Protein AF-A0A7W8PCT1-F1 (afdb_monomer)

Foldseek 3Di:
DDDFPQVLLQLLLLLLQWDQDPVQWIWHQFPNDTGFDDFPQAGEGALDPVVLPDDPPRHDHLQQQQADLQFAHFSSRVSSQLSNQVLLQLLVLLLLLLLLVCLAPVVCLVVADPVRNVLNVQLVPRYVVLNVQSLVLLLPQFRPPQLSTQKHWDKACWDDAPNDTARIKIDMAGNQLVQLPDPDQDRVPHGHDPSSSSSVNSSSCQLQPCNVPPRPLMDGYHDPTSRRVLNSLSSSVSSLVSSVCSLVSCQVSSQDPVRHSVNSRRRDVSVVCSVPVVVCPVSSVVRDDDHSRHHHHPPDDDDDDDDPDDDDDDDDDDDDDDDDDYDDDDDDDDDDDDDDDDDDDDDDDDDDDDDDDDDQDDQPWDADPVGTDPVSVVVRDPPVVDDDDDDDDDPDDDPPGHSSSSSSVVVVVVPDDDDDDDDDDDDDDDDDDDDDDDDDDDDDDDDDDDDDDDD

Secondary structure (DSSP, 8-state):
-PPPHHHHHHHHHHHTTEEE-TTSBEEEEETTEEEEPEETTEEEE---HHHHHS-SSSEEE--TT---TTS---HHHHHHHHHHHHHHHHHHHHHHHHHHHHHH-GGGGGG--HHHHTHHHHSTT--HHHHHHHHHHHHT--TT-TTS-S-EEEEESSEEETTEEESEEEEEE-HHHHHHTSSSSEETTEE--HHHHHHHHHHHHHHSTTTTSTTSS-EEE--SSSHHHHHHHHHHHHHHHHHHHHHHHTHHHH--SSS-GGGT----TTHHHHHTGGGGHHHHTTSPP-TTTS---S-SPPP-----PPPPP----PPPPP-------------------------------PPPPPPPPP----EETTEE-HHHHTTS-TTTTS------PPPPPPP---HHHHHHHHHHHTT----------------------------------------

Solvent-accessible surface area (backbone atoms only — not comparable to full-atom values): 28925 Å² total; per-residue (Å²): 130,87,77,53,71,67,54,47,49,50,34,56,36,38,37,33,58,32,46,71,47,100,86,43,35,34,31,34,67,56,99,86,44,82,43,78,37,61,49,98,85,15,42,30,23,51,72,44,75,67,60,63,73,46,79,65,81,65,40,38,60,63,46,55,66,44,50,38,90,91,34,36,74,15,56,48,45,52,52,49,51,53,37,37,36,49,42,54,36,52,39,49,51,52,47,55,58,50,52,48,47,49,54,50,41,61,84,51,55,85,77,49,52,74,81,58,46,54,58,48,71,62,35,68,74,53,42,69,67,41,48,57,47,50,48,56,56,48,32,66,30,50,92,86,41,70,79,44,28,62,46,42,78,48,80,38,78,52,44,72,44,99,86,42,78,26,64,15,22,8,40,59,51,38,38,46,52,61,45,44,72,46,93,63,65,37,55,99,79,50,73,52,57,70,65,42,40,52,30,52,39,46,48,47,45,65,51,34,74,57,69,89,43,89,64,69,48,37,26,59,30,75,57,92,65,24,37,67,54,50,8,44,52,56,21,46,47,56,54,41,48,35,48,31,53,52,38,61,69,38,29,86,76,63,31,45,101,90,47,50,34,73,81,52,49,56,57,61,85,41,52,72,50,69,76,45,56,75,84,42,49,85,54,57,71,70,53,77,85,46,84,54,23,32,36,40,77,71,86,68,83,77,80,82,74,83,76,82,73,76,85,76,82,86,86,83,80,86,80,86,85,86,82,89,86,91,88,81,86,91,90,88,85,90,89,88,90,93,86,83,88,80,86,77,93,83,87,82,84,85,88,87,81,86,80,84,77,86,72,81,84,76,80,75,73,46,78,51,103,88,47,71,45,66,80,32,56,73,75,64,54,94,61,84,83,62,81,87,86,90,86,81,93,71,86,73,78,79,75,91,62,31,76,53,30,48,55,56,45,56,70,56,64,74,78,66,90,79,87,89,84,84,84,89,83,85,89,83,86,87,82,84,88,86,86,90,86,84,84,86,83,88,89,86,88,89,84,87,86,92,81,85,80,87,133

pLDDT: mean 73.22, std 26.5, range [26.61, 98.5]

Mean predicted aligned error: 17.16 Å

Radius of gyration: 33.96 Å; Cα contacts (8 Å, |Δi|>4): 492; chains: 1; bounding box: 84×132×69 Å

Structure (mmCIF, N/CA/C/O backbone):
data_AF-A0A7W8PCT1-F1
#
_entry.id   AF-A0A7W8PCT1-F1
#
loop_
_atom_site.group_PDB
_atom_site.id
_atom_site.type_symbol
_atom_site.label_atom_id
_atom_site.label_alt_id
_atom_site.label_comp_id
_atom_site.label_asym_id
_atom_site.label_entity_id
_atom_site.label_seq_id
_atom_site.pdbx_PDB_ins_code
_atom_site.Cartn_x
_atom_site.Cartn_y
_atom_site.Cartn_z
_atom_site.occupancy
_atom_site.B_iso_or_equiv
_atom_site.auth_seq_id
_atom_site.auth_comp_id
_atom_site.auth_asym_id
_atom_site.auth_atom_id
_atom_site.pdbx_PDB_model_num
ATOM 1 N N . MET A 1 1 ? -0.851 16.313 -21.781 1.00 64.44 1 MET A N 1
ATOM 2 C CA . MET A 1 1 ? 0.200 15.685 -22.622 1.00 64.44 1 MET A CA 1
ATOM 3 C C . MET A 1 1 ? 0.362 14.246 -22.165 1.00 64.44 1 MET A C 1
ATOM 5 O O . MET A 1 1 ? 0.047 13.982 -21.015 1.00 64.44 1 MET A O 1
ATOM 9 N N . THR A 1 2 ? 0.853 13.336 -23.008 1.00 78.38 2 THR A N 1
ATOM 10 C CA . THR A 1 2 ? 1.306 12.015 -22.533 1.00 78.38 2 THR A CA 1
ATOM 11 C C . THR A 1 2 ? 2.550 12.203 -21.653 1.00 78.38 2 THR A C 1
ATOM 13 O O . THR A 1 2 ? 3.475 12.867 -22.126 1.00 78.38 2 THR A O 1
ATOM 16 N N . PRO A 1 3 ? 2.607 11.668 -20.419 1.00 90.12 3 PRO A N 1
ATOM 17 C CA . PRO A 1 3 ? 3.821 11.715 -19.603 1.00 90.12 3 PRO A CA 1
ATOM 18 C C . PRO A 1 3 ? 4.926 10.845 -20.221 1.00 90.12 3 PRO A C 1
ATOM 20 O O . PRO A 1 3 ? 4.639 9.912 -20.987 1.00 90.12 3 PRO A O 1
ATOM 23 N N . THR A 1 4 ? 6.196 11.109 -19.906 1.00 95.06 4 THR A N 1
ATOM 24 C CA . THR A 1 4 ? 7.258 10.180 -20.307 1.00 95.06 4 THR A CA 1
ATOM 25 C C . THR A 1 4 ? 7.273 8.946 -19.408 1.00 95.06 4 THR A C 1
ATOM 27 O O . THR A 1 4 ? 6.771 8.950 -18.281 1.00 95.06 4 THR A O 1
ATOM 30 N N . LEU A 1 5 ? 7.908 7.879 -19.893 1.00 95.00 5 LEU A N 1
ATOM 31 C CA . LEU A 1 5 ? 8.175 6.674 -19.106 1.00 95.00 5 LEU A CA 1
ATOM 32 C C . LEU A 1 5 ? 8.866 6.974 -17.762 1.00 95.00 5 LEU A C 1
ATOM 34 O O . LEU A 1 5 ? 8.601 6.285 -16.779 1.00 95.00 5 LEU A O 1
ATOM 38 N N . LEU A 1 6 ? 9.722 8.002 -17.701 1.00 95.62 6 LEU A N 1
ATOM 39 C CA . LEU A 1 6 ? 10.446 8.357 -16.480 1.00 95.62 6 LEU A CA 1
ATOM 40 C C . LEU A 1 6 ? 9.580 9.135 -15.478 1.00 95.62 6 LEU A C 1
ATOM 42 O O . LEU A 1 6 ? 9.759 8.924 -14.281 1.00 95.62 6 LEU A O 1
ATOM 46 N N . GLU A 1 7 ? 8.619 9.960 -15.914 1.00 95.56 7 GLU A N 1
ATOM 47 C CA . GLU A 1 7 ? 7.631 10.539 -14.986 1.00 95.56 7 GLU A CA 1
ATOM 48 C C . GLU A 1 7 ? 6.756 9.443 -14.379 1.00 95.56 7 GLU A C 1
ATOM 50 O O . GLU A 1 7 ? 6.633 9.375 -13.159 1.00 95.56 7 GLU A O 1
ATOM 55 N N . VAL A 1 8 ? 6.216 8.538 -15.202 1.00 96.50 8 VAL A N 1
ATOM 56 C CA . VAL A 1 8 ? 5.340 7.450 -14.726 1.00 96.50 8 VAL A CA 1
ATOM 57 C C . VAL A 1 8 ? 6.077 6.532 -13.755 1.00 96.50 8 VAL A C 1
ATOM 59 O O . VAL A 1 8 ? 5.518 6.108 -12.747 1.00 96.50 8 VAL A O 1
ATOM 62 N N . TYR A 1 9 ? 7.363 6.268 -13.988 1.00 97.31 9 TYR A N 1
ATOM 63 C CA . TYR A 1 9 ? 8.172 5.511 -13.036 1.00 97.31 9 TYR A CA 1
ATOM 64 C C . TYR A 1 9 ? 8.452 6.284 -11.745 1.00 97.31 9 TYR A C 1
ATOM 66 O O . TYR A 1 9 ? 8.407 5.676 -10.679 1.00 97.31 9 TYR A O 1
ATOM 74 N N . ARG A 1 10 ? 8.641 7.610 -11.783 1.00 97.19 10 ARG A N 1
ATOM 75 C CA . ARG A 1 10 ? 8.712 8.428 -10.557 1.00 97.19 10 ARG A CA 1
ATOM 76 C C . ARG A 1 10 ? 7.383 8.428 -9.786 1.00 97.19 10 ARG A C 1
ATOM 78 O O . ARG A 1 10 ? 7.428 8.333 -8.565 1.00 97.19 10 ARG A O 1
ATOM 85 N N . GLN A 1 11 ? 6.232 8.456 -10.466 1.00 96.62 11 GLN A N 1
ATOM 86 C CA . GLN A 1 11 ? 4.902 8.330 -9.843 1.00 96.62 11 GLN A CA 1
ATOM 87 C C . GLN A 1 11 ? 4.742 6.972 -9.138 1.00 96.62 11 GLN A C 1
ATOM 89 O O . GLN A 1 11 ? 4.494 6.933 -7.937 1.00 96.62 11 GLN A O 1
ATOM 94 N N . LEU A 1 12 ? 4.989 5.859 -9.844 1.00 97.62 12 LEU A N 1
ATOM 95 C CA . LEU A 1 12 ? 4.927 4.507 -9.264 1.00 97.62 12 LEU A CA 1
ATOM 96 C C . LEU A 1 12 ? 5.835 4.359 -8.031 1.00 97.62 12 LEU A C 1
ATOM 98 O O . LEU A 1 12 ? 5.419 3.818 -7.008 1.00 97.62 12 LEU A O 1
ATOM 102 N N . LEU A 1 13 ? 7.070 4.863 -8.103 1.00 97.31 13 LEU A N 1
ATOM 103 C CA . LEU A 1 13 ? 8.012 4.838 -6.982 1.00 97.31 13 LEU A CA 1
ATOM 104 C C . LEU A 1 13 ? 7.511 5.682 -5.793 1.00 97.31 13 LEU A C 1
ATOM 106 O O . LEU A 1 13 ? 7.578 5.222 -4.652 1.00 97.31 13 LEU A O 1
ATOM 110 N N . LYS A 1 14 ? 6.929 6.860 -6.051 1.00 95.69 14 LYS A N 1
ATOM 111 C CA . LYS A 1 14 ? 6.325 7.736 -5.032 1.00 95.69 14 LYS A CA 1
ATOM 112 C C . LYS A 1 14 ? 5.131 7.068 -4.330 1.00 95.69 14 LYS A C 1
ATOM 114 O O . LYS A 1 14 ? 5.011 7.205 -3.113 1.00 95.69 14 LYS A O 1
ATOM 119 N N . THR A 1 15 ? 4.321 6.260 -5.026 1.00 96.69 15 THR A N 1
ATOM 120 C CA . THR A 1 15 ? 3.258 5.430 -4.410 1.00 96.69 15 THR A CA 1
ATOM 121 C C . THR 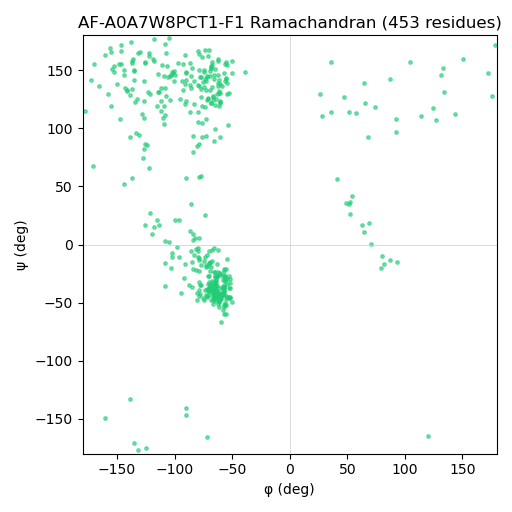A 1 15 ? 3.807 4.473 -3.345 1.00 96.69 15 THR A C 1
ATOM 123 O O . THR A 1 15 ? 3.176 4.270 -2.312 1.00 96.69 15 THR A O 1
ATOM 126 N N . ALA A 1 16 ? 5.006 3.922 -3.551 1.00 95.12 16 ALA A N 1
ATOM 127 C CA . ALA A 1 16 ? 5.690 3.054 -2.588 1.00 95.12 16 ALA A CA 1
ATOM 128 C C . ALA A 1 16 ? 6.542 3.823 -1.547 1.00 95.12 16 ALA A C 1
ATOM 130 O O . ALA A 1 16 ? 7.335 3.208 -0.836 1.00 95.12 16 ALA A O 1
ATOM 131 N N . ASN A 1 17 ? 6.397 5.154 -1.452 1.00 93.00 17 ASN A N 1
ATOM 132 C CA . ASN A 1 17 ? 7.229 6.049 -0.633 1.00 93.00 17 ASN A CA 1
ATOM 133 C C . ASN A 1 17 ? 8.741 5.907 -0.918 1.00 93.00 17 ASN A C 1
ATOM 135 O O . ASN A 1 17 ? 9.578 5.894 -0.012 1.00 93.00 17 ASN A O 1
ATOM 139 N N . LEU A 1 18 ? 9.087 5.782 -2.201 1.00 94.69 18 LEU A N 1
ATOM 140 C CA . LEU A 1 18 ? 10.462 5.741 -2.690 1.00 94.69 18 LEU A CA 1
ATOM 141 C C . LEU A 1 18 ? 10.810 7.065 -3.371 1.00 94.69 18 LEU A C 1
ATOM 143 O O . LEU A 1 18 ? 9.994 7.677 -4.061 1.00 94.69 18 LEU A O 1
ATOM 147 N N . THR A 1 19 ? 12.058 7.481 -3.204 1.00 92.50 19 THR A N 1
ATOM 148 C CA . THR A 1 19 ? 12.625 8.679 -3.820 1.00 92.50 19 THR A CA 1
ATOM 149 C C . THR A 1 19 ? 13.582 8.296 -4.942 1.00 92.50 19 THR A C 1
ATOM 151 O O . THR A 1 19 ? 14.181 7.219 -4.937 1.00 92.50 19 THR A O 1
ATOM 154 N N . VAL A 1 20 ? 13.736 9.195 -5.913 1.00 93.75 20 VAL A N 1
ATOM 155 C CA . VAL A 1 20 ? 14.787 9.096 -6.927 1.00 93.75 20 VAL A CA 1
ATOM 156 C C . VAL A 1 20 ? 15.808 10.187 -6.645 1.00 93.75 20 VAL A C 1
ATOM 158 O O . VAL A 1 20 ? 15.461 11.370 -6.657 1.00 93.75 20 VAL A O 1
ATOM 161 N N . THR A 1 21 ? 17.047 9.791 -6.372 1.00 89.31 21 THR A N 1
ATOM 162 C CA . THR A 1 21 ? 18.152 10.702 -6.062 1.00 89.31 21 THR A CA 1
ATOM 163 C C . THR A 1 21 ? 18.648 11.435 -7.317 1.00 89.31 21 THR A C 1
ATOM 165 O O . THR A 1 21 ? 18.262 11.115 -8.443 1.00 89.31 21 THR A O 1
ATOM 168 N N . ALA A 1 22 ? 19.472 12.475 -7.143 1.00 87.75 22 ALA A N 1
ATOM 169 C CA . ALA A 1 22 ? 19.918 13.344 -8.245 1.00 87.75 22 ALA A CA 1
ATOM 170 C C . ALA A 1 22 ? 20.748 12.611 -9.323 1.00 87.75 22 ALA A C 1
ATOM 172 O O . ALA A 1 22 ? 20.782 13.030 -10.477 1.00 87.75 22 ALA A O 1
ATOM 173 N N . ASP A 1 23 ? 21.367 11.492 -8.952 1.00 90.00 23 ASP A N 1
ATOM 174 C CA . ASP A 1 23 ? 22.077 10.534 -9.807 1.00 90.00 23 ASP A CA 1
ATOM 175 C C . ASP A 1 23 ? 21.149 9.484 -10.461 1.00 90.00 23 ASP A C 1
ATOM 177 O O . ASP A 1 23 ? 21.624 8.535 -11.074 1.00 90.00 23 ASP A O 1
ATOM 181 N N . ASN A 1 24 ? 19.826 9.646 -10.347 1.00 91.31 24 ASN A N 1
ATOM 182 C CA . ASN A 1 24 ? 18.775 8.754 -10.851 1.00 91.31 24 ASN A CA 1
ATOM 183 C C . ASN A 1 24 ? 18.749 7.328 -10.256 1.00 91.31 24 ASN A C 1
ATOM 185 O O . ASN A 1 24 ? 18.066 6.447 -10.795 1.00 91.31 24 ASN A O 1
ATOM 189 N N . MET A 1 25 ? 19.418 7.101 -9.121 1.00 94.88 25 MET A N 1
ATOM 190 C CA . MET A 1 25 ? 19.229 5.884 -8.324 1.00 94.88 25 MET A CA 1
ATOM 191 C C . MET A 1 25 ? 17.950 5.953 -7.469 1.00 94.88 25 MET A C 1
ATOM 193 O O . MET A 1 25 ? 17.359 7.019 -7.302 1.00 94.88 25 MET A O 1
ATOM 197 N N . ILE A 1 26 ? 17.483 4.809 -6.955 1.00 96.81 26 ILE A N 1
ATOM 198 C CA . ILE A 1 26 ? 16.184 4.696 -6.264 1.00 96.81 26 ILE A CA 1
ATOM 199 C C . ILE A 1 26 ? 16.396 4.337 -4.789 1.00 96.81 26 ILE A C 1
ATOM 201 O O . ILE A 1 26 ? 16.948 3.280 -4.482 1.00 96.81 26 ILE A O 1
ATOM 205 N N . SER A 1 27 ? 15.957 5.188 -3.864 1.00 94.44 27 SER A N 1
ATOM 206 C CA . SER A 1 27 ? 16.181 5.017 -2.420 1.00 94.44 27 SER A CA 1
ATOM 207 C C . SER A 1 27 ? 14.875 5.077 -1.628 1.00 94.44 27 SER A C 1
ATOM 209 O O . SER A 1 27 ? 13.988 5.876 -1.932 1.00 94.44 27 SER A O 1
ATOM 211 N N . GLY A 1 28 ? 14.749 4.226 -0.612 1.00 88.56 28 GLY A N 1
ATOM 212 C CA . GLY A 1 28 ? 13.618 4.224 0.317 1.00 88.56 28 GLY A CA 1
ATOM 213 C C . GLY A 1 28 ? 13.951 4.998 1.590 1.00 88.56 28 GLY A C 1
ATOM 214 O O . GLY A 1 28 ? 15.120 5.120 1.944 1.00 88.56 28 GLY A O 1
ATOM 215 N N . THR A 1 29 ? 12.932 5.491 2.296 1.00 78.50 29 THR A N 1
ATOM 216 C CA . THR A 1 29 ? 13.110 6.061 3.641 1.00 78.50 29 THR A CA 1
ATOM 217 C C . THR A 1 29 ? 12.522 5.120 4.690 1.00 78.50 29 THR A C 1
ATOM 219 O O . THR A 1 29 ? 11.301 4.952 4.771 1.00 78.50 29 THR A O 1
ATOM 222 N N . ILE A 1 30 ? 13.395 4.526 5.503 1.00 64.75 30 ILE A N 1
ATOM 223 C CA . ILE A 1 30 ? 13.068 3.586 6.583 1.00 64.75 30 ILE A CA 1
ATOM 224 C C . ILE A 1 30 ? 13.608 4.196 7.879 1.00 64.75 30 ILE A C 1
ATOM 226 O O . ILE A 1 30 ? 14.741 4.654 7.918 1.00 64.75 30 ILE A O 1
ATOM 230 N N . LEU A 1 31 ? 12.778 4.287 8.925 1.00 59.50 31 LEU A N 1
ATOM 231 C CA . LEU A 1 31 ? 13.150 4.876 10.229 1.00 59.50 31 LEU A CA 1
ATOM 232 C C . LEU A 1 31 ? 13.762 6.303 10.160 1.00 59.50 31 LEU A C 1
ATOM 234 O O . LEU A 1 31 ? 14.465 6.726 11.069 1.00 59.50 31 LEU A O 1
ATOM 238 N N . ALA A 1 32 ? 13.423 7.064 9.110 1.00 65.94 32 ALA A N 1
ATOM 239 C CA . ALA A 1 32 ? 13.993 8.367 8.722 1.00 65.94 32 ALA A CA 1
ATOM 240 C C . ALA A 1 32 ? 15.436 8.344 8.167 1.00 65.94 32 ALA A C 1
ATOM 242 O O . ALA A 1 32 ? 15.934 9.385 7.737 1.00 65.94 32 ALA A O 1
ATOM 243 N N . GLU A 1 33 ? 16.066 7.175 8.064 1.00 72.62 33 GLU A N 1
ATOM 244 C CA . GLU A 1 33 ? 17.285 6.970 7.279 1.00 72.62 33 GLU A CA 1
ATOM 245 C C . GLU A 1 33 ? 16.931 6.701 5.804 1.00 72.62 33 GLU A C 1
ATOM 247 O O . GLU A 1 33 ? 15.834 6.239 5.480 1.00 72.62 33 GLU A O 1
ATOM 252 N N . THR A 1 34 ? 17.828 7.061 4.880 1.00 83.81 34 THR A N 1
ATOM 253 C CA . THR A 1 34 ? 17.602 6.912 3.430 1.00 83.81 34 THR A CA 1
ATOM 254 C C . THR A 1 34 ? 18.490 5.809 2.875 1.00 83.81 34 THR A C 1
ATOM 256 O O . THR A 1 34 ? 19.687 6.006 2.677 1.00 83.81 34 THR A O 1
ATOM 259 N N . GLU A 1 35 ? 17.889 4.653 2.608 1.00 89.19 35 GLU A N 1
ATOM 260 C CA . GLU A 1 35 ? 18.592 3.436 2.211 1.00 89.19 35 GLU A CA 1
ATOM 261 C C . GLU A 1 35 ? 18.515 3.163 0.700 1.00 89.19 35 GLU A C 1
ATOM 263 O O . GLU A 1 35 ? 17.500 3.457 0.052 1.00 89.19 35 GLU A O 1
ATOM 268 N N . PRO A 1 36 ? 19.555 2.550 0.106 1.00 94.06 36 PRO A N 1
ATOM 269 C CA . PRO A 1 36 ? 19.521 2.133 -1.286 1.00 94.06 36 PRO A CA 1
ATOM 270 C C . PRO A 1 36 ? 18.534 0.974 -1.489 1.00 94.06 36 PRO A C 1
ATOM 272 O O . PRO A 1 36 ? 18.713 -0.110 -0.937 1.00 94.06 36 PRO A O 1
ATOM 275 N N . VAL A 1 37 ? 17.528 1.140 -2.356 1.00 95.25 37 VAL A N 1
ATOM 276 C CA . VAL A 1 37 ? 16.712 -0.009 -2.778 1.00 95.25 37 VAL A CA 1
ATOM 277 C C . VAL A 1 37 ? 17.582 -0.969 -3.590 1.00 95.25 37 VAL A C 1
ATOM 279 O O . VAL A 1 37 ? 18.211 -0.573 -4.579 1.00 95.25 37 VAL A O 1
ATOM 282 N N . LEU A 1 38 ? 17.582 -2.236 -3.170 1.00 95.62 38 LEU A N 1
ATOM 283 C CA . LEU A 1 38 ? 18.236 -3.349 -3.851 1.00 95.62 38 LEU A CA 1
ATOM 284 C C . LEU A 1 38 ? 17.211 -4.371 -4.369 1.00 95.62 38 LEU A C 1
ATOM 286 O O . LEU A 1 38 ? 16.194 -4.628 -3.714 1.00 95.62 38 LEU A O 1
ATOM 290 N N . VAL A 1 39 ? 17.517 -4.998 -5.506 1.00 94.38 39 VAL A N 1
ATOM 291 C CA . VAL A 1 39 ? 16.848 -6.203 -6.030 1.00 94.38 39 VAL A CA 1
ATOM 292 C C . VAL A 1 39 ? 17.935 -7.238 -6.303 1.00 94.38 39 VAL A C 1
ATOM 294 O O . VAL A 1 39 ? 18.884 -6.939 -7.018 1.00 94.38 39 VAL A O 1
ATOM 297 N N . GLU A 1 40 ? 17.832 -8.429 -5.704 1.00 91.12 40 GLU A N 1
ATOM 298 C CA . GLU A 1 40 ? 18.834 -9.508 -5.845 1.00 91.12 40 GLU A CA 1
ATOM 299 C C . GLU A 1 40 ? 20.276 -9.040 -5.528 1.00 91.12 40 GLU A C 1
ATOM 301 O O . GLU A 1 40 ? 21.241 -9.425 -6.180 1.00 91.12 40 GLU A O 1
ATOM 306 N N . GLY A 1 41 ? 20.412 -8.149 -4.535 1.00 92.75 41 GLY A N 1
ATOM 307 C CA . GLY A 1 41 ? 21.673 -7.507 -4.135 1.00 92.75 41 GLY A CA 1
ATOM 308 C C . GLY A 1 41 ? 22.085 -6.291 -4.977 1.00 92.75 41 GLY A C 1
ATOM 309 O O . GLY A 1 41 ? 22.881 -5.481 -4.514 1.00 92.75 41 GLY A O 1
ATOM 310 N N . LYS A 1 42 ? 21.508 -6.108 -6.169 1.00 95.75 42 LYS A N 1
ATOM 311 C CA . LYS A 1 42 ? 21.878 -5.054 -7.127 1.00 95.75 42 LYS A CA 1
ATOM 312 C C . LYS A 1 42 ? 21.162 -3.738 -6.860 1.00 95.75 42 LYS A C 1
ATOM 314 O O . LYS A 1 42 ? 19.981 -3.726 -6.507 1.00 95.75 42 LYS A O 1
ATOM 319 N N . ARG A 1 43 ? 21.847 -2.620 -7.105 1.00 96.38 43 ARG A N 1
ATOM 320 C CA . ARG A 1 43 ? 21.318 -1.257 -6.955 1.00 96.38 43 ARG A CA 1
ATOM 321 C C . ARG A 1 43 ? 20.182 -1.001 -7.951 1.00 96.38 43 ARG A C 1
ATOM 323 O O . ARG A 1 43 ? 20.395 -1.048 -9.162 1.00 96.38 43 ARG A O 1
ATOM 330 N N . LEU A 1 44 ? 18.991 -0.683 -7.443 1.00 97.31 44 LEU A N 1
ATOM 331 C CA . LEU A 1 44 ? 17.849 -0.302 -8.273 1.00 97.31 44 LEU A CA 1
ATOM 332 C C . LEU A 1 44 ? 18.000 1.150 -8.767 1.00 97.31 44 LEU A C 1
ATOM 334 O O . LEU A 1 44 ? 18.205 2.068 -7.966 1.00 97.31 44 LEU A O 1
ATOM 338 N N . VAL A 1 45 ? 17.892 1.360 -10.082 1.00 97.19 45 VAL A N 1
ATOM 339 C CA . VAL A 1 45 ? 18.071 2.671 -10.744 1.00 97.19 45 VAL A CA 1
ATOM 340 C C . VAL A 1 45 ? 17.008 2.919 -11.821 1.00 97.19 45 VAL A C 1
ATOM 342 O O . VAL A 1 45 ? 16.421 1.968 -12.341 1.00 97.19 45 VAL A O 1
ATOM 345 N N . LEU A 1 46 ? 16.740 4.177 -12.189 1.00 96.88 46 LEU A N 1
ATOM 346 C CA . LEU A 1 46 ? 15.874 4.463 -13.343 1.00 96.88 46 LEU A CA 1
ATOM 347 C C . LEU A 1 46 ? 16.545 4.049 -14.671 1.00 96.88 46 LEU A C 1
ATOM 349 O O . LEU A 1 46 ? 17.768 4.120 -14.792 1.00 96.88 46 LEU A O 1
ATOM 353 N N . PRO A 1 47 ? 15.771 3.687 -15.713 1.00 95.56 47 PRO A N 1
ATOM 354 C CA . PRO A 1 47 ? 16.293 3.333 -17.032 1.00 95.56 47 PRO A CA 1
ATOM 355 C C . PRO A 1 47 ? 16.668 4.580 -17.854 1.00 95.56 47 PRO A C 1
ATOM 357 O O . PRO A 1 47 ? 16.144 4.802 -18.948 1.00 95.56 47 PRO A O 1
ATOM 360 N N . THR A 1 48 ? 17.566 5.417 -17.338 1.00 95.00 48 THR A N 1
ATOM 361 C CA . THR A 1 48 ? 18.137 6.545 -18.091 1.00 95.00 48 THR A CA 1
ATOM 362 C C . THR A 1 48 ? 19.097 6.042 -19.183 1.00 95.00 48 THR A C 1
ATOM 364 O O . THR A 1 48 ? 19.538 4.891 -19.115 1.00 95.00 48 THR A O 1
ATOM 367 N N . PRO A 1 49 ? 19.446 6.848 -20.204 1.00 93.06 49 PRO A N 1
ATOM 368 C CA . PRO A 1 49 ? 20.389 6.427 -21.243 1.00 93.06 49 PRO A CA 1
ATOM 369 C C . PRO A 1 49 ? 21.758 5.989 -20.696 1.00 93.06 49 PRO A C 1
ATOM 371 O O . PRO A 1 49 ? 22.333 5.031 -21.213 1.00 93.06 49 PRO A O 1
ATOM 374 N N . GLU A 1 50 ? 22.256 6.623 -19.627 1.00 93.44 50 GLU A N 1
ATOM 375 C CA . GLU A 1 50 ? 23.528 6.251 -18.993 1.00 93.44 50 GLU A CA 1
ATOM 376 C C . GLU A 1 50 ? 23.432 4.862 -18.346 1.00 93.44 50 GLU A C 1
ATOM 378 O O . GLU A 1 50 ? 24.239 3.977 -18.639 1.00 93.44 50 GLU A O 1
ATOM 383 N N . PHE A 1 51 ? 22.407 4.626 -17.517 1.00 94.12 51 PHE A N 1
ATOM 384 C CA . PHE A 1 51 ? 22.218 3.329 -16.862 1.00 94.12 51 PHE A CA 1
ATOM 385 C C . PHE A 1 51 ? 21.808 2.220 -17.833 1.00 94.12 51 PHE A C 1
ATOM 387 O O . PHE A 1 51 ? 22.138 1.057 -17.596 1.00 94.12 51 PHE A O 1
ATOM 394 N N . GLN A 1 52 ? 21.148 2.538 -18.951 1.00 91.94 52 GLN A N 1
ATOM 395 C CA . GLN A 1 52 ? 20.901 1.570 -20.022 1.00 91.94 52 GLN A CA 1
ATOM 396 C C . GLN A 1 52 ? 22.210 1.079 -20.657 1.00 91.94 52 GLN A C 1
ATOM 398 O O . GLN A 1 52 ? 22.347 -0.132 -20.838 1.00 91.94 52 GLN A O 1
ATOM 403 N N . ALA A 1 53 ? 23.174 1.971 -20.912 1.00 90.88 53 ALA A N 1
ATOM 404 C CA . ALA A 1 53 ? 24.468 1.643 -21.521 1.00 90.88 53 ALA A CA 1
ATOM 405 C C . ALA A 1 53 ? 25.505 1.025 -20.556 1.00 90.88 53 ALA A C 1
ATOM 407 O O . ALA A 1 53 ? 26.425 0.347 -21.008 1.00 90.88 53 ALA A O 1
ATOM 408 N N . MET A 1 54 ? 25.369 1.248 -19.245 1.00 90.88 54 MET A N 1
ATOM 409 C CA . MET A 1 54 ? 26.243 0.680 -18.205 1.00 90.88 54 MET A CA 1
ATOM 410 C C . MET A 1 54 ? 26.185 -0.863 -18.158 1.00 90.88 54 MET A C 1
ATOM 412 O O . MET A 1 54 ? 25.193 -1.466 -18.569 1.00 90.88 54 MET A O 1
ATOM 416 N N . ASP A 1 55 ? 27.210 -1.524 -17.614 1.00 89.38 55 ASP A N 1
ATOM 417 C CA . ASP A 1 55 ? 27.124 -2.957 -17.291 1.00 89.38 55 ASP A CA 1
ATOM 418 C C . ASP A 1 55 ? 26.040 -3.250 -16.224 1.00 89.38 55 ASP A C 1
ATOM 420 O O . ASP A 1 55 ? 25.593 -2.351 -15.511 1.00 89.38 55 ASP A O 1
ATOM 424 N N . LYS A 1 56 ? 25.577 -4.504 -16.140 1.00 90.38 56 LYS A N 1
ATOM 425 C CA . LYS A 1 56 ? 24.474 -4.955 -15.271 1.00 90.38 56 LYS A CA 1
ATOM 426 C C . LYS A 1 56 ? 24.915 -5.954 -14.188 1.00 90.38 56 LYS A C 1
ATOM 428 O O . LYS A 1 56 ? 24.083 -6.703 -13.671 1.00 90.38 56 LYS A O 1
ATOM 433 N N . SER A 1 57 ? 26.202 -5.988 -13.835 1.00 90.50 57 SER A N 1
ATOM 434 C CA . SER A 1 57 ? 26.706 -6.664 -12.625 1.00 90.50 57 SER A CA 1
ATOM 435 C C . SER A 1 57 ? 26.066 -6.081 -11.362 1.00 90.50 57 SER A C 1
ATOM 437 O O . SER A 1 57 ? 25.237 -6.747 -10.747 1.00 90.50 57 SER A O 1
ATOM 439 N N . GLU A 1 58 ? 26.364 -4.818 -11.056 1.00 93.81 58 GLU A N 1
ATOM 440 C CA . GLU A 1 58 ? 26.009 -4.159 -9.787 1.00 93.81 58 GLU A CA 1
ATOM 441 C C . GLU A 1 58 ? 24.651 -3.434 -9.793 1.00 93.81 58 GLU A C 1
ATOM 443 O O . GLU A 1 58 ? 24.117 -3.106 -8.732 1.00 93.81 58 GLU A O 1
ATOM 448 N N . ILE A 1 59 ? 24.076 -3.167 -10.973 1.00 95.19 59 ILE A N 1
ATOM 449 C CA . ILE A 1 59 ? 22.823 -2.407 -11.127 1.00 95.19 59 ILE A CA 1
ATOM 450 C C . ILE A 1 59 ? 21.701 -3.226 -11.767 1.00 95.19 59 ILE A C 1
ATOM 452 O O . ILE A 1 59 ? 21.929 -4.174 -12.522 1.00 95.19 59 ILE A O 1
ATOM 456 N N . VAL A 1 60 ? 20.468 -2.795 -11.519 1.00 96.06 60 VAL A N 1
ATOM 457 C CA . VAL A 1 60 ? 19.253 -3.314 -12.152 1.00 96.06 60 VAL A CA 1
ATOM 458 C C . VAL A 1 60 ? 18.288 -2.163 -12.426 1.00 96.06 60 VAL A C 1
ATOM 460 O O . VAL A 1 60 ? 18.043 -1.312 -11.570 1.00 96.06 60 VAL A O 1
ATOM 463 N N . LEU A 1 61 ? 17.756 -2.108 -13.648 1.00 96.62 61 LEU A N 1
ATOM 464 C CA . LEU A 1 61 ? 16.839 -1.042 -14.045 1.00 96.62 61 LEU A CA 1
ATOM 465 C C . LEU A 1 61 ? 15.450 -1.301 -13.459 1.00 96.62 61 LEU A C 1
ATOM 467 O O . LEU A 1 61 ? 14.914 -2.400 -13.604 1.00 96.62 61 LEU A O 1
ATOM 471 N N . PHE A 1 62 ? 14.830 -0.281 -12.871 1.00 97.06 62 PHE A N 1
ATOM 472 C CA . PHE A 1 62 ? 13.402 -0.286 -12.576 1.00 97.06 62 PHE A CA 1
ATOM 473 C C . PHE A 1 62 ? 12.631 -0.125 -13.888 1.00 97.06 62 PHE A C 1
ATOM 475 O O . PHE A 1 62 ? 12.431 0.990 -14.370 1.00 97.06 62 PHE A O 1
ATOM 482 N N . HIS A 1 63 ? 12.240 -1.239 -14.506 1.00 96.12 63 HIS A N 1
ATOM 483 C CA . HIS A 1 63 ? 11.467 -1.229 -15.743 1.00 96.12 63 HIS A CA 1
ATOM 484 C C . HIS A 1 63 ? 10.325 -2.273 -15.737 1.00 96.12 63 HIS A C 1
ATOM 486 O O . HIS A 1 63 ? 10.232 -3.109 -16.641 1.00 96.12 63 HIS A O 1
ATOM 492 N N . PRO A 1 64 ? 9.407 -2.214 -14.745 1.00 94.75 64 PRO A N 1
ATOM 493 C CA . PRO A 1 64 ? 8.374 -3.232 -14.538 1.00 94.75 64 PRO A CA 1
ATOM 494 C C . PRO A 1 64 ? 7.302 -3.300 -15.642 1.00 94.75 64 PRO A C 1
ATOM 496 O O . PRO A 1 64 ? 6.471 -4.198 -15.600 1.00 94.75 64 PRO A O 1
ATOM 499 N N . LEU A 1 65 ? 7.303 -2.401 -16.638 1.00 94.25 65 LEU A N 1
ATOM 500 C CA . LEU A 1 65 ? 6.430 -2.521 -17.816 1.00 94.25 65 LEU A CA 1
ATOM 501 C C . LEU A 1 65 ? 6.944 -3.527 -18.877 1.00 94.25 65 LEU A C 1
ATOM 503 O O . LEU A 1 65 ? 6.179 -3.888 -19.772 1.00 94.25 65 LEU A O 1
ATOM 507 N N . SER A 1 66 ? 8.192 -4.016 -18.792 1.00 91.06 66 SER A N 1
ATOM 508 C CA . SER A 1 66 ? 8.746 -5.046 -19.700 1.00 91.06 66 SER A CA 1
ATOM 509 C C . SER A 1 66 ? 8.511 -6.474 -19.190 1.00 91.06 66 SER A C 1
ATOM 511 O O . SER A 1 66 ? 9.444 -7.262 -19.013 1.00 91.06 66 SER A O 1
ATOM 513 N N . GLU A 1 67 ? 7.252 -6.831 -18.973 1.00 87.75 67 GLU A N 1
ATOM 514 C CA . GLU A 1 67 ? 6.876 -8.201 -18.618 1.00 87.75 67 GLU A CA 1
ATOM 515 C C . GLU A 1 67 ? 6.841 -9.120 -19.845 1.00 87.75 67 GLU A C 1
ATOM 517 O O . GLU A 1 67 ? 6.231 -8.787 -20.865 1.00 87.75 67 GLU A O 1
ATOM 522 N N . MET A 1 68 ? 7.383 -10.335 -19.729 1.00 82.25 68 MET A N 1
ATOM 523 C CA . MET A 1 68 ? 7.072 -11.400 -20.681 1.00 82.25 68 MET A CA 1
ATOM 524 C C . MET A 1 68 ? 5.811 -12.138 -20.220 1.00 82.25 68 MET A C 1
ATOM 526 O O . MET A 1 68 ? 5.830 -12.838 -19.214 1.00 82.25 68 MET A O 1
ATOM 530 N N . ILE A 1 69 ? 4.712 -12.044 -20.977 1.00 77.00 69 ILE A N 1
ATOM 531 C CA . ILE A 1 69 ? 3.405 -12.656 -20.631 1.00 77.00 69 ILE A CA 1
ATOM 532 C C . ILE A 1 69 ? 3.503 -14.184 -20.407 1.00 77.00 69 ILE A C 1
ATOM 534 O O . ILE A 1 69 ? 2.716 -14.766 -19.653 1.00 77.00 69 ILE A O 1
ATOM 538 N N . THR A 1 70 ? 4.483 -14.827 -21.050 1.00 77.25 70 THR A N 1
ATOM 539 C CA . THR A 1 70 ? 4.815 -16.255 -20.942 1.00 77.25 70 THR A CA 1
ATOM 540 C C . THR A 1 70 ? 5.625 -16.626 -19.698 1.00 77.25 70 THR A C 1
ATOM 542 O O . THR A 1 70 ? 5.730 -17.815 -19.409 1.00 77.25 70 THR A O 1
ATOM 545 N N . ARG A 1 71 ? 6.152 -15.658 -18.940 1.00 81.19 71 ARG A N 1
ATOM 546 C CA . ARG A 1 71 ? 6.905 -15.856 -17.691 1.00 81.19 71 ARG A CA 1
ATOM 547 C C . ARG A 1 71 ? 6.091 -15.444 -16.460 1.00 81.19 71 ARG A C 1
ATOM 549 O O . ARG A 1 71 ? 5.033 -14.822 -16.579 1.00 81.19 71 ARG A O 1
ATOM 556 N N . GLY A 1 72 ? 6.565 -15.875 -15.295 1.00 76.75 72 GLY A N 1
ATOM 557 C CA . GLY A 1 72 ? 6.070 -15.487 -13.982 1.00 76.75 72 GLY A CA 1
ATOM 558 C C .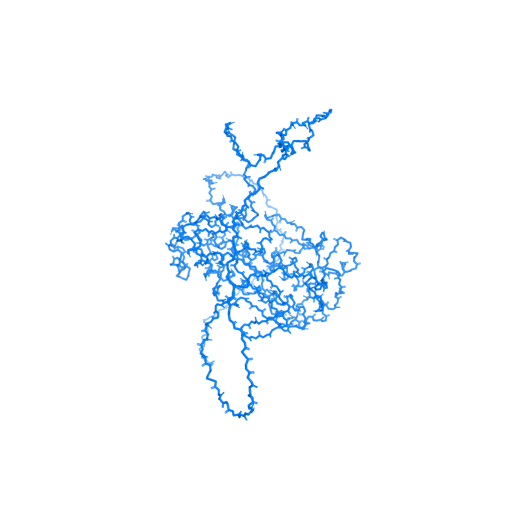 GLY A 1 72 ? 6.436 -14.047 -13.621 1.00 76.75 72 GLY A C 1
ATOM 559 O O . GLY A 1 72 ? 6.842 -13.245 -14.461 1.00 76.75 72 GLY A O 1
ATOM 560 N N . LYS A 1 73 ? 6.281 -13.712 -12.341 1.00 83.88 73 LYS A N 1
ATOM 561 C CA . LYS A 1 73 ? 6.553 -12.368 -11.811 1.00 83.88 73 LYS A CA 1
ATOM 562 C C . LYS A 1 73 ? 8.061 -12.086 -11.872 1.00 83.88 73 LYS A C 1
ATOM 564 O O . LYS A 1 73 ? 8.869 -13.013 -11.892 1.00 83.88 73 LYS A O 1
ATOM 569 N N . SER A 1 74 ? 8.451 -10.818 -11.959 1.00 91.50 74 SER A N 1
ATOM 570 C CA . SER A 1 74 ? 9.861 -10.429 -12.062 1.00 91.50 74 SER A CA 1
ATOM 571 C C . SER A 1 74 ? 10.420 -9.953 -10.718 1.00 91.50 74 SER A C 1
ATOM 573 O O . SER A 1 74 ? 9.663 -9.377 -9.936 1.00 91.50 74 SER A O 1
ATOM 575 N N . PRO A 1 75 ? 11.721 -10.149 -10.427 1.00 93.56 75 PRO A N 1
ATOM 576 C CA . PRO A 1 75 ? 12.342 -9.660 -9.193 1.00 93.56 75 PRO A CA 1
ATOM 577 C C . PRO A 1 75 ? 12.105 -8.165 -8.923 1.00 93.56 75 PRO A C 1
ATOM 579 O O . PRO A 1 75 ? 11.849 -7.774 -7.783 1.00 93.56 75 PRO A O 1
ATOM 582 N N . VAL A 1 76 ? 12.104 -7.328 -9.970 1.00 95.81 76 VAL A N 1
ATOM 583 C CA . VAL A 1 76 ? 11.770 -5.896 -9.865 1.00 95.81 76 VAL A CA 1
ATOM 584 C C . VAL A 1 76 ? 10.297 -5.684 -9.492 1.00 95.81 76 VAL A C 1
ATOM 586 O O . VAL A 1 76 ? 10.011 -4.890 -8.593 1.00 95.81 76 VAL A O 1
ATOM 589 N N . LEU A 1 77 ? 9.362 -6.405 -10.124 1.00 95.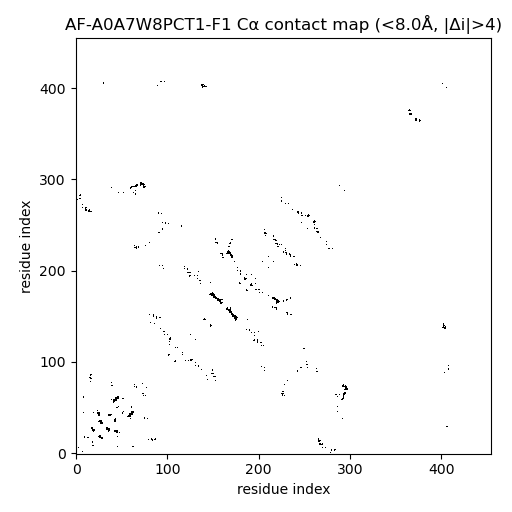38 77 LEU A N 1
ATOM 590 C CA . LEU A 1 77 ? 7.931 -6.319 -9.802 1.00 95.38 77 LEU A CA 1
ATOM 591 C C . LEU A 1 77 ? 7.633 -6.819 -8.380 1.00 95.38 77 LEU A C 1
ATOM 593 O O . LEU A 1 77 ? 6.849 -6.197 -7.669 1.00 95.38 77 LEU A O 1
ATOM 597 N N . GLU A 1 78 ? 8.275 -7.900 -7.939 1.00 94.00 78 GLU A N 1
ATOM 598 C CA . GLU A 1 78 ? 8.074 -8.467 -6.602 1.00 94.00 78 GLU A CA 1
ATOM 599 C C . GLU A 1 78 ? 8.675 -7.592 -5.498 1.00 94.00 78 GLU A C 1
ATOM 601 O O . GLU A 1 78 ? 8.019 -7.364 -4.476 1.00 94.00 78 GLU A O 1
ATOM 606 N N . LYS A 1 79 ? 9.861 -7.000 -5.710 1.00 94.75 79 LYS A N 1
ATOM 607 C CA . LYS A 1 79 ? 10.386 -5.988 -4.780 1.00 94.75 79 LYS A CA 1
ATOM 608 C C . LYS A 1 79 ? 9.449 -4.783 -4.716 1.00 94.75 79 LYS A C 1
ATOM 610 O O . LYS A 1 79 ? 9.131 -4.334 -3.616 1.00 94.75 79 LYS A O 1
ATOM 615 N N . PHE A 1 80 ? 8.944 -4.305 -5.853 1.00 96.62 80 PHE A N 1
ATOM 616 C CA . PHE A 1 80 ? 7.989 -3.196 -5.888 1.00 96.62 80 PHE A CA 1
ATOM 617 C C . PHE A 1 80 ? 6.675 -3.536 -5.158 1.00 96.62 80 PHE A C 1
ATOM 619 O O . PHE A 1 80 ? 6.244 -2.767 -4.300 1.00 96.62 80 PHE A O 1
ATOM 626 N N . ARG A 1 81 ? 6.112 -4.735 -5.378 1.00 95.94 81 ARG A N 1
ATOM 627 C CA . ARG A 1 81 ? 4.962 -5.272 -4.626 1.00 95.94 81 ARG A CA 1
ATOM 628 C C . ARG A 1 81 ? 5.220 -5.281 -3.117 1.00 95.94 81 ARG A C 1
ATOM 630 O O . ARG A 1 81 ? 4.356 -4.846 -2.360 1.00 95.94 81 ARG A O 1
ATOM 637 N N . SER A 1 82 ? 6.399 -5.721 -2.668 1.00 93.69 82 SER A N 1
ATOM 638 C CA . SER A 1 82 ? 6.739 -5.721 -1.235 1.00 93.69 82 SER A CA 1
ATOM 639 C C . SER A 1 82 ? 6.816 -4.313 -0.628 1.00 93.69 82 SER A C 1
ATOM 641 O O . SER A 1 82 ? 6.400 -4.120 0.512 1.00 93.69 82 SER A O 1
ATOM 643 N N . LEU A 1 83 ? 7.286 -3.321 -1.395 1.00 94.12 83 LEU A N 1
ATOM 644 C CA . LEU A 1 83 ? 7.422 -1.933 -0.941 1.00 94.12 83 LEU A CA 1
ATOM 645 C C . LEU A 1 83 ? 6.062 -1.212 -0.915 1.00 94.12 83 LEU A C 1
ATOM 647 O O . LEU A 1 83 ? 5.796 -0.458 0.019 1.00 94.12 83 LEU A O 1
ATOM 651 N N . LEU A 1 84 ? 5.160 -1.520 -1.856 1.00 96.12 84 LEU A N 1
ATOM 652 C CA . LEU A 1 84 ? 3.753 -1.104 -1.784 1.00 96.12 84 LEU A CA 1
ATOM 653 C C . LEU A 1 84 ? 3.054 -1.694 -0.548 1.00 96.12 84 LEU A C 1
ATOM 655 O O . LEU A 1 84 ? 2.444 -0.952 0.217 1.00 96.12 84 LEU A O 1
ATOM 659 N N . ILE A 1 85 ? 3.197 -3.004 -0.297 1.00 95.25 85 ILE A N 1
ATOM 660 C CA . ILE A 1 85 ? 2.630 -3.660 0.897 1.00 95.25 85 ILE A CA 1
ATOM 661 C C . ILE A 1 85 ? 3.173 -3.019 2.184 1.00 95.25 85 ILE A C 1
ATOM 663 O O . ILE A 1 85 ? 2.387 -2.727 3.086 1.00 95.25 85 ILE A O 1
ATOM 667 N N . TYR A 1 86 ? 4.480 -2.741 2.264 1.00 92.56 86 TYR A N 1
ATOM 668 C CA . TYR A 1 86 ? 5.067 -1.998 3.386 1.00 92.56 86 TYR A CA 1
ATOM 669 C C . TYR A 1 86 ? 4.402 -0.621 3.552 1.00 92.56 86 TYR A C 1
ATOM 671 O O . TYR A 1 86 ? 3.886 -0.319 4.625 1.00 92.56 86 TYR A O 1
ATOM 679 N N . ARG A 1 87 ? 4.316 0.188 2.489 1.00 93.62 87 ARG A N 1
ATOM 680 C CA . ARG A 1 87 ? 3.708 1.527 2.560 1.00 93.62 87 ARG A CA 1
ATOM 681 C C . ARG A 1 87 ? 2.231 1.493 2.981 1.00 93.62 87 ARG A C 1
ATOM 683 O O . ARG A 1 87 ? 1.832 2.295 3.822 1.00 93.62 87 ARG A O 1
ATOM 690 N N . PHE A 1 88 ? 1.427 0.562 2.467 1.00 96.81 88 PHE A N 1
ATOM 691 C CA . PHE A 1 88 ? 0.012 0.458 2.850 1.00 96.81 88 PHE A CA 1
ATOM 692 C C . PHE A 1 88 ? -0.167 0.073 4.321 1.00 96.81 88 PHE A C 1
ATOM 694 O O . PHE A 1 88 ? -0.984 0.674 5.016 1.00 96.81 88 PHE A O 1
ATOM 701 N N . ASN A 1 89 ? 0.625 -0.881 4.822 1.00 95.75 89 ASN A N 1
ATOM 702 C CA . ASN A 1 89 ? 0.597 -1.237 6.241 1.00 95.75 89 ASN A CA 1
ATOM 703 C C . ASN A 1 89 ? 1.128 -0.094 7.125 1.00 95.75 89 ASN A C 1
ATOM 705 O O . ASN A 1 89 ? 0.651 0.060 8.245 1.00 95.75 89 ASN A O 1
ATOM 709 N N . GLU A 1 90 ? 2.079 0.721 6.655 1.00 92.25 90 GLU A N 1
ATOM 710 C CA . GLU A 1 90 ? 2.662 1.839 7.420 1.00 92.25 90 GLU A CA 1
ATOM 711 C C . GLU A 1 90 ? 1.644 2.953 7.646 1.00 92.25 90 GLU A C 1
ATOM 713 O O . GLU A 1 90 ? 1.406 3.359 8.787 1.00 92.25 90 GLU A O 1
ATOM 718 N N . VAL A 1 91 ? 0.952 3.351 6.580 1.00 95.38 91 VAL A N 1
ATOM 719 C CA . VAL A 1 91 ? -0.138 4.327 6.647 1.00 95.38 91 VAL A CA 1
ATOM 720 C C . VAL A 1 91 ? -1.311 3.785 7.476 1.00 95.38 91 VAL A C 1
ATOM 722 O O . VAL A 1 91 ? -1.762 4.467 8.398 1.00 95.38 91 VAL A O 1
ATOM 725 N N . ALA A 1 92 ? -1.735 2.533 7.250 1.00 97.56 92 ALA A N 1
ATOM 726 C CA . ALA A 1 92 ? -2.825 1.909 8.008 1.00 97.56 92 ALA A CA 1
ATOM 727 C C . ALA A 1 92 ? -2.510 1.761 9.512 1.00 97.56 92 ALA A C 1
ATOM 729 O O . ALA A 1 92 ? -3.364 2.043 10.353 1.00 97.56 92 ALA A O 1
ATOM 730 N N . SER A 1 93 ? -1.276 1.385 9.873 1.00 95.31 93 SER A N 1
ATOM 731 C CA . SER A 1 93 ? -0.815 1.342 11.272 1.00 95.31 93 SER A CA 1
ATOM 732 C C . SER A 1 93 ? -0.882 2.732 11.911 1.00 95.31 93 SER A C 1
ATOM 734 O O . SER A 1 93 ? -1.376 2.888 13.031 1.00 95.31 93 SER A O 1
ATOM 736 N N . GLY A 1 94 ? -0.442 3.758 11.172 1.00 93.00 94 GLY A N 1
ATOM 737 C CA . GLY A 1 94 ? -0.546 5.157 11.577 1.00 93.00 94 GLY A CA 1
ATOM 738 C C . GLY A 1 94 ? -1.991 5.590 11.839 1.00 93.00 94 GLY A C 1
ATOM 739 O O . GLY A 1 94 ? -2.255 6.233 12.857 1.00 93.00 94 GLY A O 1
ATOM 740 N N . HIS A 1 95 ? -2.939 5.202 10.979 1.00 95.88 95 HIS A N 1
ATOM 741 C CA . HIS A 1 95 ? -4.368 5.467 11.188 1.00 95.88 95 HIS A CA 1
ATOM 742 C C . HIS A 1 95 ? -4.923 4.749 12.414 1.00 95.88 95 HIS A C 1
ATOM 744 O O . HIS A 1 95 ? -5.568 5.400 13.231 1.00 95.88 95 HIS A O 1
ATOM 750 N N . ILE A 1 96 ? -4.641 3.454 12.594 1.00 96.56 96 ILE A N 1
ATOM 751 C CA . ILE A 1 96 ? -5.119 2.673 13.749 1.00 96.56 96 ILE A CA 1
ATOM 752 C C . ILE A 1 96 ? -4.681 3.334 15.064 1.00 96.56 96 ILE A C 1
ATOM 754 O O . ILE A 1 96 ? -5.516 3.607 15.931 1.00 96.56 96 ILE A O 1
ATOM 758 N N . VAL A 1 97 ? -3.392 3.666 15.198 1.00 93.44 97 VAL A N 1
ATOM 759 C CA . VAL A 1 97 ? -2.851 4.309 16.409 1.00 93.44 97 VAL A CA 1
ATOM 760 C C . VAL A 1 97 ? -3.467 5.697 16.633 1.00 93.44 97 VAL A C 1
ATOM 762 O O . VAL A 1 97 ? -3.836 6.028 17.763 1.00 93.44 97 VAL A O 1
ATOM 765 N N . LYS A 1 98 ? -3.623 6.508 15.577 1.00 92.25 98 LYS A N 1
ATOM 766 C CA . LYS A 1 98 ? -4.149 7.883 15.678 1.00 92.25 98 LYS A CA 1
ATOM 767 C C . LYS A 1 98 ? -5.661 7.932 15.935 1.00 92.25 98 LYS A C 1
ATOM 769 O O . LYS A 1 98 ? -6.099 8.734 16.758 1.00 92.25 98 LYS A O 1
ATOM 774 N N . LEU A 1 99 ? -6.452 7.055 15.319 1.00 94.50 99 LEU A N 1
ATOM 775 C CA . LEU A 1 99 ? -7.898 6.965 15.551 1.00 94.50 99 LEU A CA 1
ATOM 776 C C . LEU A 1 99 ? -8.210 6.404 16.946 1.00 94.50 99 LEU A C 1
ATOM 778 O O . LEU A 1 99 ? -9.068 6.951 17.639 1.00 94.50 99 LEU A O 1
ATOM 782 N N . LEU A 1 100 ? -7.464 5.399 17.427 1.00 94.81 100 LEU A N 1
ATOM 783 C CA . LEU A 1 100 ? -7.592 4.934 18.816 1.00 94.81 100 LEU A CA 1
ATOM 784 C C . LEU A 1 100 ? -7.117 5.982 19.835 1.00 94.81 100 LEU A C 1
ATOM 786 O O . LEU A 1 100 ? -7.701 6.079 20.915 1.00 94.81 100 LEU A O 1
ATOM 790 N N . ARG A 1 101 ? -6.108 6.805 19.501 1.00 91.56 101 ARG A N 1
ATOM 791 C CA . ARG A 1 101 ? -5.731 7.978 20.311 1.00 91.56 101 ARG A CA 1
ATOM 792 C C . ARG A 1 101 ? -6.923 8.922 20.476 1.00 91.56 101 ARG A C 1
ATOM 794 O O . ARG A 1 101 ? -7.307 9.209 21.607 1.00 91.56 101 ARG A O 1
ATOM 801 N N . ILE A 1 102 ? -7.542 9.336 19.367 1.00 92.19 102 ILE A N 1
ATOM 802 C CA . ILE A 1 102 ? -8.728 10.210 19.366 1.00 92.19 102 ILE A CA 1
ATOM 803 C C . ILE A 1 102 ? -9.882 9.571 20.155 1.00 92.19 102 ILE A C 1
ATOM 805 O O . ILE A 1 102 ? -10.522 10.255 20.946 1.00 92.19 102 ILE A O 1
ATOM 809 N N . ALA A 1 103 ? -10.127 8.267 20.000 1.00 92.25 103 ALA A N 1
ATOM 810 C CA . ALA A 1 103 ? -11.197 7.560 20.705 1.00 92.25 103 ALA A CA 1
ATOM 811 C C . ALA A 1 103 ? -11.059 7.617 22.238 1.00 92.25 103 ALA A C 1
ATOM 813 O O . ALA A 1 103 ? -12.030 7.915 22.936 1.00 92.25 103 ALA A O 1
ATOM 814 N N . VAL A 1 104 ? -9.853 7.359 22.757 1.00 92.56 104 VAL A N 1
ATOM 815 C CA . VAL A 1 104 ? -9.577 7.299 24.205 1.00 92.56 104 VAL A CA 1
ATOM 816 C C . VAL A 1 104 ? -9.435 8.695 24.823 1.00 92.56 104 VAL A C 1
ATOM 818 O O . VAL A 1 104 ? -9.918 8.938 25.932 1.00 92.56 104 VAL A O 1
ATOM 821 N N . GLU A 1 105 ? -8.801 9.632 24.119 1.00 90.12 105 GLU A N 1
ATOM 822 C CA . GLU A 1 105 ? -8.536 10.989 24.606 1.00 90.12 105 GLU A CA 1
ATOM 823 C C . GLU A 1 105 ? -9.749 11.904 24.381 1.00 90.12 105 GLU A C 1
ATOM 825 O O . GLU A 1 105 ? -9.785 12.715 23.458 1.00 90.12 105 GLU A O 1
ATOM 830 N N . LYS A 1 106 ? -10.749 11.784 25.264 1.00 87.31 106 LYS A N 1
ATOM 831 C CA . LYS A 1 106 ? -12.042 12.499 25.190 1.00 87.31 106 LYS A CA 1
ATOM 832 C C . LYS A 1 106 ? -11.938 14.020 25.040 1.00 87.31 106 LYS A C 1
ATOM 834 O O . LYS A 1 106 ? -12.817 14.636 24.446 1.00 87.31 106 LYS A O 1
ATOM 839 N N . GLU A 1 107 ? -10.857 14.629 25.520 1.00 84.81 107 GLU A N 1
ATOM 840 C CA . GLU A 1 107 ? -10.590 16.057 25.316 1.00 84.81 107 GLU A CA 1
ATOM 841 C C . GLU A 1 107 ? -10.451 16.440 23.835 1.00 84.81 107 GLU A C 1
ATOM 843 O O . GLU A 1 107 ? -10.759 17.573 23.474 1.00 84.81 107 GLU A O 1
ATOM 848 N N . ASN A 1 108 ? -10.068 15.504 22.962 1.00 80.06 108 ASN A N 1
ATOM 849 C CA . ASN A 1 108 ? -9.990 15.723 21.519 1.00 80.06 108 ASN A CA 1
ATOM 850 C C . ASN A 1 108 ? -11.374 15.694 20.840 1.00 80.06 108 ASN A C 1
ATOM 852 O O . ASN A 1 108 ? -11.513 16.214 19.736 1.00 80.06 108 ASN A O 1
ATOM 856 N N . HIS A 1 109 ? -12.417 15.137 21.478 1.0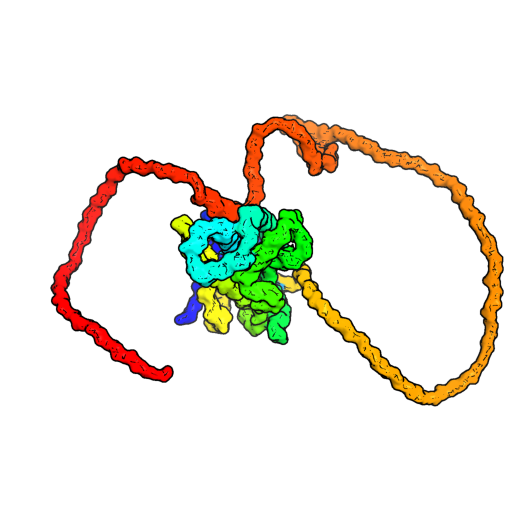0 89.81 109 HIS A N 1
ATOM 857 C CA . HIS A 1 109 ? -13.747 14.960 20.861 1.00 89.81 109 HIS A CA 1
ATOM 858 C C . HIS A 1 109 ? -14.418 16.298 20.524 1.00 89.81 109 HIS A C 1
ATOM 860 O O . HIS A 1 109 ? -15.111 16.406 19.519 1.00 89.81 109 HIS A O 1
ATOM 866 N N . LYS A 1 110 ? -14.142 17.352 21.305 1.00 87.31 110 LYS A N 1
ATOM 867 C CA . LYS A 1 110 ? -14.614 18.730 21.054 1.00 87.31 110 LYS A CA 1
ATOM 868 C C . LYS A 1 110 ? -13.955 19.417 19.843 1.00 87.31 110 LYS A C 1
ATOM 870 O O . LYS A 1 110 ? -14.322 20.538 19.507 1.00 87.31 110 LYS A O 1
ATOM 875 N N . HIS A 1 111 ? -12.969 18.765 19.224 1.00 85.56 111 HIS A N 1
ATOM 876 C CA . HIS A 1 111 ? -12.233 19.233 18.047 1.00 85.56 111 HIS A CA 1
ATOM 877 C C . HIS A 1 111 ? -12.503 18.364 16.804 1.00 85.56 111 HIS A C 1
ATOM 879 O O . HIS A 1 111 ? -11.738 18.421 15.841 1.00 85.56 111 HIS A O 1
ATOM 885 N N . LEU A 1 112 ? -13.570 17.557 16.827 1.00 91.06 112 LEU A N 1
ATOM 886 C CA . LEU A 1 112 ? -14.035 16.764 15.691 1.00 91.06 112 LEU A CA 1
ATOM 887 C C . LEU A 1 112 ? -15.209 17.454 14.980 1.00 91.06 112 LEU A C 1
ATOM 889 O O . LEU A 1 112 ? -16.064 18.072 15.617 1.00 91.06 112 LEU A O 1
ATOM 893 N N . THR A 1 113 ? -15.286 17.311 13.658 1.00 90.81 113 THR A N 1
ATOM 894 C CA . THR A 1 113 ? -16.510 17.599 12.887 1.00 90.81 113 THR A CA 1
ATOM 895 C C . THR A 1 113 ? -17.597 16.542 13.167 1.00 90.81 113 THR A C 1
ATOM 897 O O . THR A 1 113 ? -17.290 15.489 13.737 1.00 90.81 113 THR A O 1
ATOM 900 N N . PRO A 1 114 ? -18.868 16.752 12.766 1.00 88.44 114 PRO A N 1
ATOM 901 C CA . PRO A 1 114 ? -19.903 15.717 12.873 1.00 88.44 114 PRO A CA 1
ATOM 902 C C . PRO A 1 114 ? -19.499 14.409 12.173 1.00 88.44 114 PRO A C 1
ATOM 904 O O . PRO A 1 114 ? -19.547 13.343 12.784 1.00 88.44 114 PRO A O 1
ATOM 907 N N . ASP A 1 115 ? -18.983 14.504 10.947 1.00 84.62 115 ASP A N 1
ATOM 908 C CA . ASP A 1 115 ? -18.553 13.356 10.140 1.00 84.62 115 ASP A CA 1
ATOM 909 C C . ASP A 1 115 ? -17.345 12.637 10.767 1.00 84.62 115 ASP A C 1
ATOM 911 O O . ASP A 1 115 ? -17.241 11.410 10.713 1.00 84.62 115 ASP A O 1
ATOM 915 N N . GLN A 1 116 ? -16.431 13.388 11.396 1.00 90.62 116 GLN A N 1
ATOM 916 C CA . GLN A 1 116 ? -15.328 12.851 12.203 1.00 90.62 116 GLN A CA 1
ATOM 917 C C . GLN A 1 116 ? -15.793 12.273 13.548 1.00 90.62 116 GLN A C 1
ATOM 919 O O . GLN A 1 116 ? -15.060 11.499 14.153 1.00 90.62 116 GLN A O 1
ATOM 924 N N . SER A 1 117 ? -16.978 12.632 14.046 1.00 89.19 117 SER A N 1
ATOM 925 C CA . SER A 1 117 ? -17.512 12.127 15.321 1.00 89.19 117 SER A CA 1
ATOM 926 C C . SER A 1 117 ? -18.218 10.777 15.166 1.00 89.19 117 SER A C 1
ATOM 928 O O . SER A 1 117 ? -18.334 10.028 16.134 1.00 89.19 117 SER A O 1
ATOM 930 N N . GLU A 1 118 ? -18.654 10.437 13.952 1.00 86.69 118 GLU A N 1
ATOM 931 C CA . GLU A 1 118 ? -19.378 9.203 13.625 1.00 86.69 118 GLU A CA 1
ATOM 932 C C . GLU A 1 118 ? -18.649 7.930 14.097 1.00 86.69 118 GLU A C 1
ATOM 934 O O . GLU A 1 118 ? -19.256 7.076 14.752 1.00 86.69 118 GLU A O 1
ATOM 939 N N . PHE A 1 119 ? -17.334 7.821 13.855 1.00 90.56 119 PHE A N 1
ATOM 940 C CA . PHE A 1 119 ? -16.566 6.617 14.209 1.00 90.56 119 PHE A CA 1
ATOM 941 C C . PHE A 1 119 ? -16.497 6.366 15.722 1.00 90.56 119 PHE A C 1
ATOM 943 O O . PHE A 1 119 ? -16.366 5.213 16.135 1.00 90.56 119 PHE A O 1
ATOM 950 N N . LEU A 1 120 ? -16.661 7.397 16.566 1.00 91.62 120 LEU A N 1
ATOM 951 C CA . LEU A 1 120 ? -16.695 7.239 18.026 1.00 91.62 120 LEU A CA 1
ATOM 952 C C . LEU A 1 120 ? -17.848 6.330 18.483 1.00 91.62 120 LEU A C 1
ATOM 954 O O . LEU A 1 120 ? -17.753 5.705 19.538 1.00 91.62 120 LEU A O 1
ATOM 958 N N . SER A 1 121 ? -18.918 6.212 17.687 1.00 90.12 121 SER A N 1
ATOM 959 C CA . SER A 1 121 ? -20.012 5.266 17.944 1.00 90.12 121 SER A CA 1
ATOM 960 C C . SER A 1 121 ? -19.600 3.801 17.730 1.00 90.12 121 SER A C 1
ATOM 962 O O . SER A 1 121 ? -20.071 2.919 18.455 1.00 90.12 121 SER A O 1
ATOM 964 N N . LEU A 1 122 ? -18.681 3.552 16.789 1.00 89.38 122 LEU A N 1
ATOM 965 C CA . LEU A 1 122 ? -18.117 2.238 16.470 1.00 89.38 122 LEU A CA 1
ATOM 966 C C . LEU A 1 122 ? -17.104 1.819 17.544 1.00 89.38 122 LEU A C 1
ATOM 968 O O . LEU A 1 122 ? -17.175 0.713 18.075 1.00 89.38 122 LEU A O 1
ATOM 972 N N . VAL A 1 123 ? -16.214 2.738 17.935 1.00 90.44 123 VAL A N 1
ATOM 973 C CA . VAL A 1 123 ? -15.131 2.486 18.906 1.00 90.44 123 VAL A CA 1
ATOM 974 C C . VAL A 1 123 ? -15.471 2.899 20.347 1.00 90.44 123 VAL A C 1
ATOM 976 O O . VAL A 1 123 ? -14.582 3.062 21.181 1.00 90.44 123 VAL A O 1
ATOM 979 N N . LYS A 1 124 ? -16.763 3.018 20.684 1.00 87.81 124 LYS A N 1
ATOM 980 C CA . LYS A 1 124 ? -17.302 3.473 21.991 1.00 87.81 124 LYS A CA 1
ATOM 981 C C . LYS A 1 124 ? -16.812 2.711 23.236 1.00 87.81 124 LYS A C 1
ATOM 983 O O . LYS A 1 124 ? -17.083 3.126 24.363 1.00 87.81 124 LYS A O 1
ATOM 988 N N . HIS A 1 125 ? -16.160 1.564 23.047 1.00 87.88 125 HIS A N 1
ATOM 989 C CA . HIS A 1 125 ? -15.609 0.715 24.105 1.00 87.88 125 HIS A CA 1
ATOM 990 C C . HIS A 1 125 ? -14.074 0.737 24.177 1.00 87.88 125 HIS A C 1
ATOM 992 O O . HIS A 1 125 ? -13.515 0.040 25.028 1.00 87.88 125 HIS A O 1
ATOM 998 N N . ALA A 1 126 ? -13.406 1.542 23.345 1.00 93.81 126 ALA A N 1
ATOM 999 C CA . ALA A 1 126 ? -11.970 1.771 23.417 1.00 93.81 126 ALA A CA 1
ATOM 1000 C C . ALA A 1 126 ? -11.575 2.393 24.766 1.00 93.81 126 ALA A C 1
ATOM 1002 O O . ALA A 1 126 ? -12.147 3.389 25.212 1.00 93.81 126 ALA A O 1
ATOM 1003 N N . ASP A 1 127 ? -10.564 1.813 25.403 1.00 94.12 127 ASP A N 1
ATOM 1004 C CA . ASP A 1 127 ? -9.857 2.397 26.543 1.00 94.12 127 ASP A CA 1
ATOM 1005 C C . ASP A 1 127 ? -8.338 2.296 26.323 1.00 94.12 127 ASP A C 1
ATOM 1007 O O . ASP A 1 127 ? -7.880 1.849 25.267 1.00 94.12 127 ASP A O 1
ATOM 1011 N N . GLN A 1 128 ? -7.535 2.726 27.300 1.00 94.75 128 GLN A N 1
ATOM 1012 C CA . GLN A 1 128 ? -6.079 2.677 27.162 1.00 94.75 128 GLN A CA 1
ATOM 1013 C C . GLN A 1 128 ? -5.567 1.251 26.906 1.00 94.75 128 GLN A C 1
ATOM 1015 O O . GLN A 1 128 ? -4.711 1.071 26.050 1.00 94.75 128 GLN A O 1
ATOM 1020 N N . SER A 1 129 ? -6.156 0.220 27.517 1.00 94.50 129 SER A N 1
ATOM 1021 C CA . SER A 1 129 ? -5.762 -1.169 27.253 1.00 94.50 129 SER A CA 1
ATOM 1022 C C . SER A 1 129 ? -6.151 -1.646 25.848 1.00 94.50 129 SER A C 1
ATOM 1024 O O . SER A 1 129 ? -5.498 -2.542 25.317 1.00 94.50 129 SER A O 1
ATOM 1026 N N . THR A 1 130 ? -7.146 -1.026 25.202 1.00 95.88 130 THR A N 1
ATOM 1027 C CA . THR A 1 130 ? -7.416 -1.222 23.765 1.00 95.88 130 THR A CA 1
ATOM 1028 C C . THR A 1 130 ? -6.288 -0.633 22.904 1.00 95.88 130 THR A C 1
ATOM 1030 O O . THR A 1 130 ? -5.864 -1.278 21.946 1.00 95.88 130 THR A O 1
ATOM 1033 N N . ARG A 1 131 ? -5.741 0.544 23.261 1.00 95.06 131 ARG A N 1
ATOM 1034 C CA . ARG A 1 131 ? -4.538 1.118 22.611 1.00 95.06 131 ARG A CA 1
ATOM 1035 C C . ARG A 1 131 ? -3.290 0.270 22.864 1.00 95.06 131 ARG A C 1
ATOM 1037 O O . ARG A 1 131 ? -2.549 -0.002 21.924 1.00 95.06 131 ARG A O 1
ATOM 1044 N N . ASP A 1 132 ? -3.081 -0.178 24.100 1.00 95.19 132 ASP A N 1
ATOM 1045 C CA . ASP A 1 132 ? -1.922 -0.994 24.485 1.00 95.19 132 ASP A CA 1
ATOM 1046 C C . ASP A 1 132 ? -1.932 -2.362 23.779 1.00 95.19 132 ASP A C 1
ATOM 1048 O O . ASP A 1 132 ? -0.877 -2.886 23.421 1.00 95.19 132 ASP A O 1
ATOM 1052 N N . LEU A 1 133 ? -3.119 -2.948 23.567 1.00 96.31 133 LEU A N 1
ATOM 1053 C CA . LEU A 1 133 ? -3.295 -4.141 22.736 1.00 96.31 133 LEU A CA 1
ATOM 1054 C C . LEU A 1 133 ? -2.995 -3.839 21.265 1.00 96.31 133 LEU A C 1
ATOM 1056 O O . LEU A 1 133 ? -2.260 -4.597 20.640 1.00 96.31 133 LEU A O 1
ATOM 1060 N N . ALA A 1 134 ? -3.546 -2.748 20.722 1.00 96.50 134 ALA A N 1
ATOM 1061 C CA . ALA A 1 134 ? -3.334 -2.369 19.328 1.00 96.50 134 ALA A CA 1
ATOM 1062 C C . ALA A 1 134 ? -1.845 -2.182 19.009 1.00 96.50 134 ALA A C 1
ATOM 1064 O O . ALA A 1 134 ? -1.392 -2.712 18.000 1.00 96.50 134 ALA A O 1
ATOM 1065 N N . SER A 1 135 ? -1.082 -1.526 19.897 1.00 95.12 135 SER A N 1
ATOM 1066 C CA . SER A 1 135 ? 0.382 -1.463 19.781 1.00 95.12 135 SER A CA 1
ATOM 1067 C C . SER A 1 135 ? 0.958 -2.872 19.703 1.00 95.12 135 SER A C 1
ATOM 1069 O O . SER A 1 135 ? 1.483 -3.231 18.663 1.00 95.12 135 SER A O 1
ATOM 1071 N N . LYS A 1 136 ? 0.741 -3.729 20.711 1.00 95.00 136 LYS A N 1
ATOM 1072 C CA . LYS A 1 136 ? 1.317 -5.091 20.752 1.00 95.00 136 LYS A CA 1
ATOM 1073 C C . LYS A 1 136 ? 1.005 -5.945 19.519 1.00 95.00 136 LYS A C 1
ATOM 1075 O O . LYS A 1 136 ? 1.832 -6.767 19.135 1.00 95.00 136 LYS A O 1
ATOM 1080 N N . VAL A 1 137 ? -0.171 -5.776 18.913 1.00 95.62 137 VAL A N 1
ATOM 1081 C CA . VAL A 1 137 ? -0.555 -6.475 17.676 1.00 95.62 137 VAL A CA 1
ATOM 1082 C C . VAL A 1 137 ? 0.215 -5.940 16.465 1.00 95.62 137 VAL A C 1
ATOM 1084 O O . VAL A 1 137 ? 0.718 -6.742 15.682 1.00 95.62 137 VAL A O 1
ATOM 1087 N N . LEU A 1 138 ? 0.352 -4.617 16.327 1.00 94.50 138 LEU A N 1
ATOM 1088 C CA . LEU A 1 138 ? 1.171 -3.988 15.279 1.00 94.50 138 LEU A CA 1
ATOM 1089 C C . LEU A 1 138 ? 2.669 -4.273 15.488 1.00 94.50 138 LEU A C 1
ATOM 1091 O O . LEU A 1 138 ? 3.396 -4.533 14.534 1.00 94.50 138 LEU A O 1
ATOM 1095 N N . ASP A 1 139 ? 3.117 -4.300 16.741 1.00 90.06 139 ASP A N 1
ATOM 1096 C CA . ASP A 1 139 ? 4.490 -4.595 17.141 1.00 90.06 139 ASP A CA 1
ATOM 1097 C C . ASP A 1 139 ? 4.879 -6.043 16.780 1.00 90.06 139 ASP A C 1
ATOM 1099 O O . ASP A 1 139 ? 6.034 -6.306 16.439 1.00 90.06 139 ASP A O 1
ATOM 1103 N N . ALA A 1 140 ? 3.909 -6.965 16.798 1.00 89.50 140 ALA A N 1
ATOM 1104 C CA . ALA A 1 140 ? 4.052 -8.369 16.406 1.00 89.50 140 ALA A CA 1
ATOM 1105 C C . ALA A 1 140 ? 3.911 -8.631 14.889 1.00 89.50 140 ALA A C 1
ATOM 1107 O O . ALA A 1 140 ? 3.936 -9.791 14.465 1.00 89.50 140 ALA A O 1
ATOM 1108 N N . MET A 1 141 ? 3.764 -7.590 14.061 1.00 88.38 141 MET A N 1
ATOM 1109 C CA . MET A 1 141 ? 3.839 -7.720 12.605 1.00 88.38 141 MET A CA 1
ATOM 1110 C C . MET A 1 141 ? 5.308 -7.779 12.166 1.00 88.38 141 MET A C 1
ATOM 1112 O O . MET A 1 141 ? 6.057 -6.813 12.296 1.00 88.38 141 MET A O 1
ATOM 1116 N N . GLU A 1 142 ? 5.739 -8.919 11.632 1.00 76.12 142 GLU A N 1
ATOM 1117 C CA . GLU A 1 142 ? 7.098 -9.098 11.109 1.00 76.12 142 GLU A CA 1
ATOM 1118 C C . GLU A 1 142 ? 7.182 -8.644 9.637 1.00 76.12 142 GLU A C 1
ATOM 1120 O O . GLU A 1 142 ? 6.306 -8.938 8.815 1.00 76.12 142 GLU A O 1
ATOM 1125 N N . VAL A 1 143 ? 8.255 -7.932 9.267 1.00 67.75 143 VAL A N 1
ATOM 1126 C CA . VAL A 1 143 ? 8.489 -7.514 7.873 1.00 67.75 143 VAL A CA 1
ATOM 1127 C C . VAL A 1 143 ? 8.596 -8.757 6.981 1.00 67.75 143 VAL A C 1
ATOM 1129 O O . VAL A 1 143 ? 9.413 -9.641 7.214 1.00 67.75 143 VAL A O 1
ATOM 1132 N N . GLY A 1 144 ? 7.752 -8.829 5.949 1.00 64.06 144 GLY A N 1
ATOM 1133 C CA . GLY A 1 144 ? 7.681 -9.968 5.026 1.00 64.06 144 GLY A CA 1
ATOM 1134 C C . GLY A 1 144 ? 6.753 -11.114 5.454 1.00 64.06 144 GLY A C 1
ATOM 1135 O O . GLY A 1 144 ? 6.391 -11.926 4.602 1.00 64.06 144 GLY A O 1
ATOM 1136 N N . GLN A 1 145 ? 6.284 -11.169 6.707 1.00 79.06 145 GLN A N 1
ATOM 1137 C CA . GLN A 1 145 ? 5.356 -12.213 7.156 1.00 79.06 145 GLN A CA 1
ATOM 1138 C C . GLN A 1 145 ? 3.919 -11.904 6.700 1.00 79.06 145 GLN A C 1
ATOM 1140 O O . GLN A 1 145 ? 3.125 -11.320 7.432 1.00 79.06 145 GLN A O 1
ATOM 1145 N N . THR A 1 146 ? 3.558 -12.323 5.485 1.00 78.50 146 THR A N 1
ATOM 1146 C CA . THR A 1 146 ? 2.250 -12.023 4.860 1.00 78.50 146 THR A CA 1
ATOM 1147 C C . THR A 1 146 ? 1.027 -12.464 5.668 1.00 78.50 146 THR A C 1
ATOM 1149 O O . THR A 1 146 ? -0.037 -11.887 5.494 1.00 78.50 146 THR A O 1
ATOM 1152 N N . ALA A 1 147 ? 1.161 -13.443 6.568 1.00 83.31 147 ALA A N 1
ATOM 1153 C CA . ALA A 1 147 ? 0.087 -13.887 7.461 1.00 83.31 147 ALA A CA 1
ATOM 1154 C C . ALA A 1 147 ? -0.146 -12.971 8.685 1.00 83.31 147 ALA A C 1
ATOM 1156 O O . ALA A 1 147 ? -1.170 -13.113 9.352 1.00 83.31 147 ALA A O 1
ATOM 1157 N N . ARG A 1 148 ? 0.776 -12.042 8.986 1.00 90.00 148 ARG A N 1
ATOM 1158 C CA . ARG A 1 148 ? 0.667 -11.060 10.080 1.00 90.00 148 ARG A CA 1
ATOM 1159 C C . ARG A 1 148 ? 0.775 -9.630 9.550 1.00 90.00 148 ARG A C 1
ATOM 1161 O O . ARG A 1 148 ? 1.742 -8.920 9.807 1.00 90.00 148 ARG A O 1
ATOM 1168 N N . GLN A 1 149 ? -0.212 -9.229 8.752 1.00 93.62 149 GLN A N 1
ATOM 1169 C CA . GLN A 1 149 ? -0.305 -7.902 8.133 1.00 93.62 149 GLN A CA 1
ATOM 1170 C C . GLN A 1 149 ? -1.737 -7.360 8.227 1.00 93.62 149 GLN A C 1
ATOM 1172 O O . GLN A 1 149 ? -2.692 -8.130 8.319 1.00 93.62 149 GLN A O 1
ATOM 1177 N N . ILE A 1 150 ? -1.898 -6.036 8.179 1.00 97.06 150 ILE A N 1
ATOM 1178 C CA . ILE A 1 150 ? -3.210 -5.381 8.064 1.00 97.06 150 ILE A CA 1
ATOM 1179 C C . ILE A 1 150 ? -3.767 -5.600 6.655 1.00 97.06 150 ILE A C 1
ATOM 1181 O O . ILE A 1 150 ? -4.931 -5.954 6.503 1.00 97.06 150 ILE A O 1
ATOM 1185 N N . VAL A 1 151 ? -2.918 -5.410 5.640 1.00 96.81 151 VAL A N 1
ATOM 1186 C CA . VAL A 1 151 ? -3.251 -5.516 4.212 1.00 96.81 151 VAL A CA 1
ATOM 1187 C C . VAL A 1 151 ? -2.154 -6.295 3.496 1.00 96.81 151 VAL A C 1
ATOM 1189 O O . VAL A 1 151 ? -0.971 -6.088 3.768 1.00 96.81 151 VAL A O 1
ATOM 1192 N N . THR A 1 152 ? -2.503 -7.149 2.539 1.00 95.62 152 THR A N 1
ATOM 1193 C CA . THR A 1 152 ? -1.515 -7.815 1.682 1.00 95.62 152 THR A CA 1
ATOM 1194 C C . THR A 1 152 ? -2.042 -7.989 0.253 1.00 95.62 152 THR A C 1
ATOM 1196 O O . THR A 1 152 ? -3.251 -8.085 0.040 1.00 95.62 152 THR A O 1
ATOM 1199 N N . LEU A 1 153 ? -1.141 -7.982 -0.739 1.00 94.56 153 LEU A N 1
ATOM 1200 C CA . LEU A 1 153 ? -1.486 -8.029 -2.167 1.00 94.56 153 LEU A CA 1
ATOM 1201 C C . LEU A 1 153 ? -0.819 -9.212 -2.867 1.00 94.56 153 LEU A C 1
ATOM 1203 O O . LEU A 1 153 ? 0.403 -9.373 -2.807 1.00 94.56 153 LEU A O 1
ATOM 1207 N N . PHE A 1 154 ? -1.604 -9.975 -3.624 1.00 92.62 154 PHE A N 1
ATOM 1208 C CA . PHE A 1 154 ? -1.139 -11.089 -4.451 1.00 92.62 154 PHE A CA 1
ATOM 1209 C C . PHE A 1 154 ? -1.513 -10.890 -5.925 1.00 92.62 154 PHE A C 1
ATOM 1211 O O . PHE A 1 154 ? -2.396 -10.107 -6.264 1.00 92.62 154 PHE A O 1
ATOM 1218 N N . LEU A 1 155 ? -0.842 -11.626 -6.811 1.00 92.56 155 LEU A N 1
ATOM 1219 C CA . LEU A 1 155 ? -1.024 -11.556 -8.262 1.00 92.56 155 LEU A CA 1
ATOM 1220 C C . LEU A 1 155 ? -1.269 -12.956 -8.817 1.00 92.56 155 LEU A C 1
ATOM 1222 O O . LEU A 1 155 ? -0.352 -13.775 -8.807 1.00 92.56 155 LEU A O 1
ATOM 1226 N N . LYS A 1 156 ? -2.483 -13.217 -9.309 1.00 92.12 156 LYS A N 1
ATOM 1227 C CA . LYS A 1 156 ? -2.890 -14.514 -9.870 1.00 92.12 156 LYS A CA 1
ATOM 1228 C C . LYS A 1 156 ? -2.867 -14.494 -11.399 1.00 92.12 156 LYS A C 1
ATOM 1230 O O . LYS A 1 156 ? -3.291 -13.524 -12.035 1.00 92.12 156 LYS A O 1
ATOM 1235 N N . LYS A 1 157 ? -2.406 -15.604 -11.990 1.00 89.06 157 LYS A N 1
ATOM 1236 C CA . LYS A 1 157 ? -2.248 -15.784 -13.448 1.00 89.06 157 LYS A CA 1
ATOM 1237 C C . LYS A 1 157 ? -3.571 -15.715 -14.223 1.00 89.06 157 LYS A C 1
ATOM 1239 O O . LYS A 1 157 ? -3.547 -15.326 -15.383 1.00 89.06 157 LYS A O 1
ATOM 1244 N N . THR A 1 158 ? -4.686 -16.063 -13.586 1.00 91.25 158 THR A N 1
ATOM 1245 C CA . THR A 1 158 ? -6.077 -15.894 -14.041 1.00 91.25 158 THR A CA 1
ATOM 1246 C C . THR A 1 158 ? -6.991 -15.846 -12.810 1.00 91.25 158 THR A C 1
ATOM 1248 O O . THR A 1 158 ? -6.577 -16.221 -11.710 1.00 91.25 158 THR A O 1
ATOM 1251 N N . GLY A 1 159 ? -8.240 -15.407 -12.972 1.00 92.88 159 GLY A N 1
ATOM 1252 C CA . GLY A 1 159 ? -9.243 -15.501 -11.909 1.00 92.88 159 GLY A CA 1
ATOM 1253 C C . GLY A 1 159 ? -10.592 -14.898 -12.287 1.00 92.88 159 GLY A C 1
ATOM 1254 O O . GLY A 1 159 ? -10.723 -14.252 -13.327 1.00 92.88 159 GLY A O 1
ATOM 1255 N N . LEU A 1 160 ? -11.582 -15.111 -11.419 1.00 94.69 160 LEU A N 1
ATOM 1256 C CA . LEU A 1 160 ? -12.859 -14.399 -11.439 1.00 94.69 160 LEU A CA 1
ATOM 1257 C C . LEU A 1 160 ? -12.777 -13.185 -10.506 1.00 94.69 160 LEU A C 1
ATOM 1259 O O . LEU A 1 160 ? -12.214 -13.300 -9.419 1.00 94.69 160 LEU A O 1
ATOM 1263 N N . VAL A 1 161 ? -13.364 -12.057 -10.905 1.00 93.94 161 VAL A N 1
ATOM 1264 C CA . VAL A 1 161 ? -13.644 -10.890 -10.049 1.00 93.94 161 VAL A CA 1
ATOM 1265 C C . VAL A 1 161 ? -15.036 -10.379 -10.408 1.00 93.94 161 VAL A C 1
ATOM 1267 O O . VAL A 1 161 ? -15.334 -10.201 -11.588 1.00 93.94 161 VAL A O 1
ATOM 1270 N N . ALA A 1 162 ? -15.909 -10.190 -9.413 1.00 88.81 162 ALA A N 1
ATOM 1271 C CA . ALA A 1 162 ? -17.305 -9.773 -9.616 1.00 88.81 162 ALA A CA 1
ATOM 1272 C C . ALA A 1 162 ? -18.056 -10.606 -10.690 1.00 88.81 162 ALA A C 1
ATOM 1274 O O . ALA A 1 162 ? -18.858 -10.088 -11.464 1.00 88.81 162 ALA A O 1
ATOM 1275 N N . GLY A 1 163 ? -17.756 -11.909 -10.773 1.00 91.50 163 GLY A N 1
ATOM 1276 C CA . GLY A 1 163 ? -18.328 -12.838 -11.756 1.00 91.50 163 GLY A CA 1
ATOM 1277 C C . GLY A 1 163 ? -17.704 -12.805 -13.161 1.00 91.50 163 GLY A C 1
ATOM 1278 O O . GLY A 1 163 ? -17.976 -13.710 -13.950 1.00 91.50 163 GLY A O 1
ATOM 1279 N N . LYS A 1 164 ? -16.836 -11.836 -13.487 1.00 94.88 164 LYS A N 1
ATOM 1280 C CA . LYS A 1 164 ? -16.109 -11.786 -14.767 1.00 94.88 164 LYS A CA 1
ATOM 1281 C C . LYS A 1 164 ? -14.754 -12.500 -14.663 1.00 94.88 164 LYS A C 1
ATOM 1283 O O . LYS A 1 164 ? -14.028 -12.320 -13.692 1.00 94.88 164 LYS A O 1
ATOM 1288 N N . SER A 1 165 ? -14.394 -13.276 -15.689 1.00 96.31 165 SER A N 1
ATOM 1289 C CA . SER A 1 165 ? -13.054 -13.868 -15.842 1.00 96.31 165 SER A CA 1
ATOM 1290 C C . SER A 1 165 ? -12.061 -12.881 -16.463 1.00 96.31 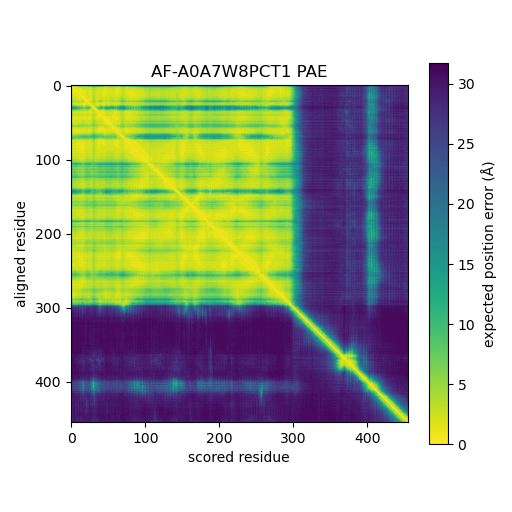165 SER A C 1
ATOM 1292 O O . SER A 1 165 ? -12.429 -12.154 -17.388 1.00 96.31 165 SER A O 1
ATOM 1294 N N . HIS A 1 166 ? -10.818 -12.878 -15.973 1.00 96.25 166 HIS A N 1
ATOM 1295 C CA . HIS A 1 166 ? -9.780 -11.917 -16.358 1.00 96.25 166 HIS A CA 1
ATOM 1296 C C . HIS A 1 166 ? -8.400 -12.544 -16.628 1.00 96.25 166 HIS A C 1
ATOM 1298 O O . HIS A 1 166 ? -8.012 -13.528 -15.983 1.00 96.25 166 HIS A O 1
ATOM 1304 N N . LYS A 1 167 ? -7.625 -11.935 -17.547 1.00 92.88 167 LYS A N 1
ATOM 1305 C CA . LYS A 1 167 ? -6.259 -12.381 -17.926 1.00 92.88 167 LYS A CA 1
ATOM 1306 C C . LYS A 1 167 ? -5.235 -12.317 -16.786 1.00 92.88 167 LYS A C 1
ATOM 1308 O O . LYS A 1 167 ? -4.256 -13.060 -16.833 1.00 92.88 167 LYS A O 1
ATOM 1313 N N . ARG A 1 168 ? -5.418 -11.430 -15.804 1.00 93.38 168 ARG A N 1
ATOM 1314 C CA . ARG A 1 168 ? -4.702 -11.385 -14.511 1.00 93.38 168 ARG A CA 1
ATOM 1315 C C . ARG A 1 168 ? -5.634 -10.841 -13.435 1.00 93.38 168 ARG A C 1
ATOM 1317 O O . ARG A 1 168 ? -6.556 -10.089 -13.746 1.00 93.38 168 ARG A O 1
ATOM 1324 N N . VAL A 1 169 ? -5.374 -11.189 -12.176 1.00 96.06 169 VAL A N 1
ATOM 1325 C CA . VAL A 1 169 ? -6.101 -10.641 -11.020 1.00 96.06 169 VAL A CA 1
ATOM 1326 C C . VAL A 1 169 ? -5.122 -10.211 -9.933 1.00 96.06 169 VAL A C 1
ATOM 1328 O O . VAL A 1 169 ? -4.313 -11.019 -9.473 1.00 96.06 169 VAL A O 1
ATOM 1331 N N . GLY A 1 170 ? -5.225 -8.952 -9.512 1.00 96.62 170 GLY A N 1
ATOM 1332 C CA . GLY A 1 170 ? -4.670 -8.469 -8.255 1.00 96.62 170 GLY A CA 1
ATOM 1333 C C . GLY A 1 170 ? -5.658 -8.799 -7.143 1.00 96.62 170 GLY A C 1
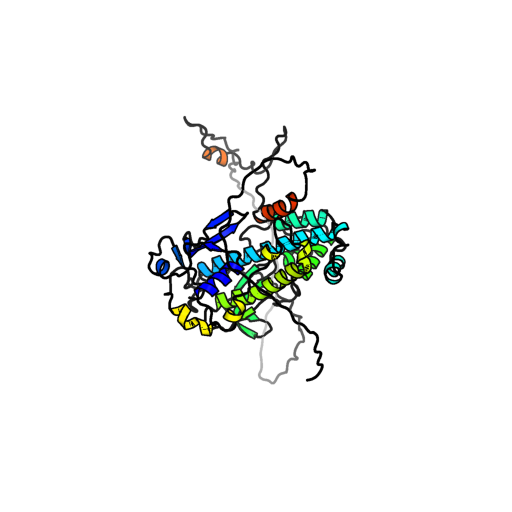ATOM 1334 O O . GLY A 1 170 ? -6.820 -8.401 -7.221 1.00 96.62 170 GLY A O 1
ATOM 1335 N N . VAL A 1 171 ? -5.212 -9.572 -6.157 1.00 96.94 171 VAL A N 1
ATOM 1336 C CA . VAL A 1 171 ? -6.022 -10.032 -5.021 1.00 96.94 171 VAL A CA 1
ATOM 1337 C C . VAL A 1 171 ? -5.582 -9.300 -3.767 1.00 96.94 171 VAL A C 1
ATOM 1339 O O . VAL A 1 171 ? -4.378 -9.218 -3.512 1.00 96.94 171 VAL A O 1
ATOM 1342 N N . VAL A 1 172 ? -6.540 -8.821 -2.979 1.00 97.75 172 VAL A N 1
ATOM 1343 C CA . VAL A 1 172 ? -6.278 -8.152 -1.698 1.00 97.75 172 VAL A CA 1
ATOM 1344 C C . VAL A 1 172 ? -6.850 -8.993 -0.561 1.00 97.75 172 VAL A C 1
ATOM 1346 O O . VAL A 1 172 ? -7.999 -9.424 -0.613 1.00 97.75 172 VAL A O 1
ATOM 1349 N N . SER A 1 173 ? -6.042 -9.222 0.470 1.00 96.19 173 SER A N 1
ATOM 1350 C CA . SER A 1 173 ? -6.436 -9.888 1.719 1.00 96.19 173 SER A CA 1
ATOM 1351 C C . SER A 1 173 ? -6.088 -8.987 2.900 1.00 96.19 173 SER A C 1
ATOM 1353 O O . SER A 1 173 ? -5.209 -8.123 2.796 1.00 96.19 173 SER A O 1
ATOM 1355 N N . PHE A 1 174 ? -6.785 -9.185 4.018 1.00 97.81 174 PHE A N 1
ATOM 1356 C CA . PHE A 1 174 ? -6.634 -8.379 5.224 1.00 97.81 174 PHE A CA 1
ATOM 1357 C C . PHE A 1 174 ? -6.388 -9.294 6.436 1.00 97.81 174 PHE A C 1
ATOM 1359 O O . PHE A 1 174 ? -7.296 -9.488 7.248 1.00 97.81 174 PHE A O 1
ATOM 1366 N N . PRO A 1 175 ? -5.182 -9.882 6.582 1.00 96.75 175 PRO A N 1
ATOM 1367 C CA . PRO A 1 175 ? -4.927 -10.966 7.536 1.00 96.75 175 PRO A CA 1
ATOM 1368 C C . PRO A 1 175 ? -5.265 -10.618 8.991 1.00 96.75 175 PRO A C 1
ATOM 1370 O O . PRO A 1 175 ? -5.788 -11.460 9.718 1.00 96.75 175 PRO A O 1
ATOM 1373 N N . LEU A 1 176 ? -5.028 -9.373 9.420 1.00 97.38 176 LEU A N 1
ATOM 1374 C CA . LEU A 1 176 ? -5.426 -8.898 10.747 1.00 97.38 176 LEU A CA 1
ATOM 1375 C C . LEU A 1 176 ? -6.950 -8.850 10.914 1.00 97.38 176 LEU A C 1
ATOM 1377 O O . LEU A 1 176 ? -7.456 -9.242 11.959 1.00 97.38 176 LEU A O 1
ATOM 1381 N N . TYR A 1 177 ? -7.699 -8.400 9.906 1.00 98.12 177 TYR A N 1
ATOM 1382 C CA . TYR A 1 177 ? -9.161 -8.430 9.964 1.00 98.12 177 TYR A CA 1
ATOM 1383 C C . TYR A 1 177 ? -9.676 -9.874 9.978 1.00 98.12 177 TYR A C 1
ATOM 1385 O O . TYR A 1 177 ? -10.505 -10.224 10.814 1.00 98.12 177 TYR A O 1
ATOM 1393 N N . GLU A 1 178 ? -9.121 -10.738 9.128 1.00 96.75 178 GLU A N 1
ATOM 1394 C CA . GLU A 1 178 ? -9.433 -12.170 9.098 1.00 96.75 178 GLU A CA 1
ATOM 1395 C C . GLU A 1 178 ? -9.176 -12.838 10.467 1.00 96.75 178 GLU A C 1
ATOM 1397 O O . GLU A 1 178 ? -10.019 -13.600 10.932 1.00 96.75 178 GLU A O 1
ATOM 1402 N N . GLU A 1 179 ? -8.079 -12.495 11.156 1.00 96.44 179 GLU A N 1
ATOM 1403 C CA . GLU A 1 179 ? -7.767 -12.902 12.540 1.00 96.44 179 GLU A CA 1
ATOM 1404 C C . GLU A 1 179 ? -8.764 -12.338 13.572 1.00 96.44 179 GLU A C 1
ATOM 1406 O O . GLU A 1 179 ? -9.224 -13.052 14.472 1.00 96.44 179 GLU A O 1
ATOM 1411 N N . LEU A 1 180 ? -9.130 -11.059 13.437 1.00 96.69 180 LEU A N 1
ATOM 1412 C CA . LEU A 1 180 ? -10.059 -10.362 14.329 1.00 96.69 180 LEU A CA 1
ATOM 1413 C C . LEU A 1 180 ? -11.483 -10.943 14.279 1.00 96.69 180 LEU A C 1
ATOM 1415 O O . LEU A 1 180 ? -12.183 -10.895 15.290 1.00 96.69 180 LEU A O 1
ATOM 1419 N N . LYS A 1 181 ? -11.904 -11.539 13.154 1.00 95.81 181 LYS A N 1
ATOM 1420 C CA . LYS A 1 181 ? -13.224 -12.188 13.013 1.00 95.81 181 LYS A CA 1
ATOM 1421 C C . LYS A 1 181 ? -13.259 -13.657 13.480 1.00 95.81 181 LYS A C 1
ATOM 1423 O O . LYS A 1 181 ? -14.345 -14.236 13.515 1.00 95.81 181 LYS A O 1
ATOM 1428 N N . LYS A 1 182 ? -12.127 -14.269 13.859 1.00 95.19 182 LYS A N 1
ATOM 1429 C CA . LYS A 1 182 ? -12.094 -15.642 14.415 1.00 95.19 182 LYS A CA 1
ATOM 1430 C C . LYS A 1 182 ? -12.608 -15.684 15.870 1.00 95.19 182 LYS A C 1
ATOM 1432 O O . LYS A 1 182 ? -12.416 -14.700 16.593 1.00 95.19 182 LYS A O 1
ATOM 1437 N N . PRO A 1 183 ? -13.222 -16.788 16.344 1.00 92.25 183 PRO A N 1
ATOM 1438 C CA . PRO A 1 183 ? -13.857 -16.852 17.668 1.00 92.25 183 PRO A CA 1
ATOM 1439 C C . PRO A 1 183 ? -12.889 -16.837 18.870 1.00 92.25 183 PRO A C 1
ATOM 1441 O O . PRO A 1 183 ? -13.325 -16.609 20.000 1.00 92.25 183 PRO A O 1
ATOM 1444 N N . GLU A 1 184 ? -11.594 -17.082 18.667 1.00 92.44 184 GLU A N 1
ATOM 1445 C CA . GLU A 1 184 ? -10.591 -17.190 19.732 1.00 92.44 184 GLU A CA 1
ATOM 1446 C C . GLU A 1 184 ? -10.374 -15.864 20.483 1.00 92.44 184 GLU A C 1
ATOM 1448 O O . GLU A 1 184 ? -10.401 -14.775 19.909 1.00 92.44 184 GLU A O 1
ATOM 1453 N N . HIS A 1 185 ? -10.093 -15.945 21.786 1.00 89.62 185 HIS A N 1
ATOM 1454 C CA . HIS A 1 185 ? -9.865 -14.782 22.660 1.00 89.62 185 HIS A CA 1
ATOM 1455 C C . HIS A 1 185 ? -8.408 -14.276 22.642 1.00 89.62 185 HIS A C 1
ATOM 1457 O O . HIS A 1 185 ? -7.865 -13.822 23.654 1.00 89.62 185 HIS A O 1
ATOM 1463 N N . ASP A 1 186 ? -7.773 -14.369 21.479 1.00 94.12 186 ASP A N 1
ATOM 1464 C CA . ASP A 1 186 ? -6.485 -13.765 21.167 1.00 94.12 186 ASP A CA 1
ATOM 1465 C C . ASP A 1 186 ? -6.403 -13.337 19.696 1.00 94.12 186 ASP A C 1
ATOM 1467 O O . ASP A 1 186 ? -7.311 -13.588 18.896 1.00 94.12 186 ASP A O 1
ATOM 1471 N N . ILE A 1 187 ? -5.319 -12.626 19.391 1.00 94.88 187 ILE A N 1
ATOM 1472 C CA . ILE A 1 187 ? -4.904 -12.181 18.062 1.00 94.88 187 ILE A CA 1
ATOM 1473 C C . ILE A 1 187 ? -3.463 -12.675 17.898 1.00 94.88 187 ILE A C 1
ATOM 1475 O O . ILE A 1 187 ? -2.570 -12.198 18.602 1.00 94.88 187 ILE A O 1
ATOM 1479 N N . TRP A 1 188 ? -3.234 -13.680 17.052 1.00 93.25 188 TRP A N 1
ATOM 1480 C CA . TRP A 1 188 ? -1.934 -14.345 16.870 1.00 93.25 188 TRP A CA 1
ATOM 1481 C C . TRP A 1 188 ? -1.275 -14.825 18.186 1.00 93.25 188 TRP A C 1
ATOM 1483 O O . TRP A 1 188 ? -0.050 -14.790 18.321 1.00 93.25 188 TRP A O 1
ATOM 1493 N N . GLY A 1 189 ? -2.072 -15.266 19.170 1.00 91.94 189 GLY A N 1
ATOM 1494 C CA . GLY A 1 189 ? -1.618 -15.664 20.511 1.00 91.94 189 GLY A CA 1
ATOM 1495 C C . GLY A 1 189 ? -1.657 -14.552 21.572 1.00 91.94 189 GLY A C 1
ATOM 1496 O O . GLY A 1 189 ? -1.631 -14.850 22.771 1.00 91.94 189 GLY A O 1
ATOM 1497 N N . ILE A 1 190 ? -1.780 -13.278 21.178 1.00 94.94 190 ILE A N 1
ATOM 1498 C CA . ILE A 1 190 ? -1.871 -12.133 22.098 1.00 94.94 190 ILE A CA 1
ATOM 1499 C C . ILE A 1 190 ? -3.281 -12.074 22.702 1.00 94.94 190 ILE A C 1
ATOM 1501 O O . ILE A 1 190 ? -4.237 -11.675 22.037 1.00 94.94 190 ILE A O 1
ATOM 1505 N N . LYS A 1 191 ? 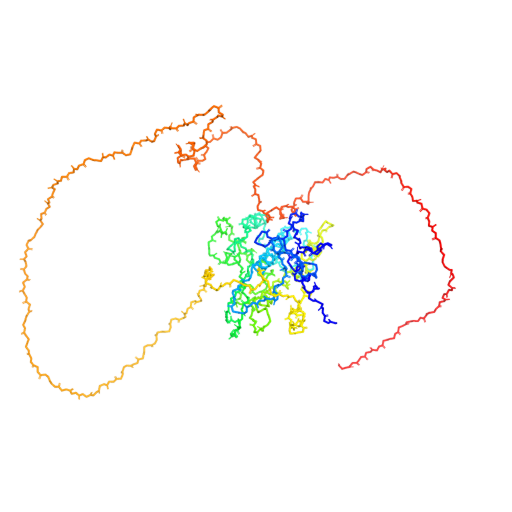-3.420 -12.477 23.971 1.00 95.12 191 LYS A N 1
ATOM 1506 C CA . LYS A 1 191 ? -4.709 -12.518 24.688 1.00 95.12 191 LYS A CA 1
ATOM 1507 C C . LYS A 1 191 ? -5.344 -11.129 24.799 1.00 95.12 191 LYS A C 1
ATOM 1509 O O . LYS A 1 191 ? -4.695 -10.172 25.222 1.00 95.12 191 LYS A O 1
ATOM 1514 N N . CYS A 1 192 ? -6.632 -11.040 24.471 1.00 94.44 192 CYS A N 1
ATOM 1515 C CA . CYS A 1 192 ? -7.394 -9.791 24.402 1.00 94.44 192 CYS A CA 1
ATOM 1516 C C . CYS A 1 192 ? -8.783 -9.919 25.050 1.00 94.44 192 CYS A C 1
ATOM 1518 O O . CYS A 1 192 ? -9.330 -11.017 25.160 1.00 94.44 192 CYS A O 1
ATOM 1520 N N . ARG A 1 193 ? -9.406 -8.794 25.433 1.00 94.81 193 ARG A N 1
ATOM 1521 C CA . ARG A 1 193 ? -10.830 -8.786 25.818 1.00 94.81 193 ARG A CA 1
ATOM 1522 C C . ARG A 1 193 ? -11.673 -8.814 24.539 1.00 94.81 193 ARG A C 1
ATOM 1524 O O . ARG A 1 193 ? -11.312 -8.159 23.565 1.00 94.81 193 ARG A O 1
ATOM 1531 N N . VAL A 1 194 ? -12.821 -9.498 24.550 1.00 93.88 194 VAL A N 1
ATOM 1532 C CA . VAL A 1 194 ? -13.726 -9.598 23.380 1.00 93.88 194 VAL A CA 1
ATOM 1533 C C . VAL A 1 194 ? -14.059 -8.209 22.813 1.00 93.88 194 VAL A C 1
ATOM 1535 O O . VAL A 1 194 ? -13.853 -7.976 21.626 1.00 93.88 194 VAL A O 1
ATOM 1538 N N . LYS A 1 195 ? -14.399 -7.247 23.687 1.00 94.06 195 LYS A N 1
ATOM 1539 C CA . LYS A 1 195 ? -14.674 -5.848 23.310 1.00 94.06 195 LYS A CA 1
ATOM 1540 C C . LYS A 1 195 ? -13.532 -5.151 22.561 1.00 94.06 195 LYS A C 1
ATOM 1542 O O . LYS A 1 195 ? -13.791 -4.226 21.798 1.00 94.06 195 LYS A O 1
ATOM 1547 N N . ASP A 1 196 ? -12.276 -5.542 22.794 1.00 95.19 196 ASP A N 1
ATOM 1548 C CA . ASP A 1 196 ? -11.129 -4.966 22.085 1.00 95.19 196 ASP A CA 1
ATOM 1549 C C . ASP A 1 196 ? -11.024 -5.555 20.680 1.00 95.19 196 ASP A C 1
ATOM 1551 O O . ASP A 1 196 ? -10.826 -4.811 19.726 1.00 95.19 196 ASP A O 1
ATOM 1555 N N . LYS A 1 197 ? -11.227 -6.875 20.548 1.00 95.44 197 LYS A N 1
ATOM 1556 C CA . LYS A 1 197 ? -11.261 -7.576 19.257 1.00 95.44 197 LYS A CA 1
ATOM 1557 C C . LYS A 1 197 ? -12.375 -7.007 18.365 1.00 95.44 197 LYS A C 1
ATOM 1559 O O . LYS A 1 197 ? -12.129 -6.665 17.212 1.00 95.44 197 LYS A O 1
ATOM 1564 N N . GLU A 1 198 ? -13.560 -6.792 18.939 1.00 95.44 198 GLU A N 1
ATOM 1565 C CA . GLU A 1 198 ? -14.697 -6.116 18.295 1.00 95.44 198 GLU A CA 1
ATOM 1566 C C . GLU A 1 198 ? -14.377 -4.659 17.914 1.00 95.44 198 GLU A C 1
ATOM 1568 O O . GLU A 1 198 ? -14.641 -4.248 16.786 1.00 95.44 198 GLU A O 1
ATOM 1573 N N . THR A 1 199 ? -13.765 -3.886 18.820 1.00 96.25 199 THR A N 1
ATOM 1574 C CA . THR A 1 199 ? -13.388 -2.480 18.568 1.00 96.25 199 THR A CA 1
ATOM 1575 C C . THR A 1 199 ? -12.359 -2.358 17.439 1.00 96.25 199 THR A C 1
ATOM 1577 O O . THR A 1 199 ? -12.471 -1.461 16.605 1.00 96.25 199 THR A O 1
ATOM 1580 N N . LEU A 1 200 ? -11.375 -3.260 17.379 1.00 97.00 200 LEU A N 1
ATOM 1581 C CA . LEU A 1 200 ? -10.376 -3.296 16.308 1.00 97.00 200 LEU A CA 1
ATOM 1582 C C . LEU A 1 200 ? -10.982 -3.756 14.974 1.00 97.00 200 LEU A C 1
ATOM 1584 O O . LEU A 1 200 ? -10.654 -3.180 13.939 1.00 97.00 200 LEU A O 1
ATOM 1588 N N . ALA A 1 201 ? -11.900 -4.728 14.983 1.00 97.06 201 ALA A N 1
ATOM 1589 C CA . ALA A 1 201 ? -12.621 -5.142 13.778 1.00 97.06 201 ALA A CA 1
ATOM 1590 C C . ALA A 1 201 ? -13.461 -3.990 13.199 1.00 97.06 201 ALA A C 1
ATOM 1592 O O . ALA A 1 201 ? -13.332 -3.679 12.017 1.00 97.06 201 ALA A O 1
ATOM 1593 N N . ALA A 1 202 ? -14.242 -3.303 14.039 1.00 96.94 202 ALA A N 1
ATOM 1594 C CA . ALA A 1 202 ? -15.053 -2.154 13.632 1.00 96.94 202 ALA A CA 1
ATOM 1595 C C . ALA A 1 202 ? -14.200 -0.960 13.157 1.00 96.94 202 ALA A C 1
ATOM 1597 O O . ALA A 1 202 ? -14.603 -0.221 12.260 1.00 96.94 202 ALA A O 1
ATOM 1598 N N . LEU A 1 203 ? -12.998 -0.780 13.719 1.00 97.12 203 LEU A N 1
ATOM 1599 C CA . LEU A 1 203 ? -12.043 0.226 13.253 1.00 97.12 203 LEU A CA 1
ATOM 1600 C C . LEU A 1 203 ? -11.463 -0.118 11.872 1.00 97.12 203 LEU A C 1
ATOM 1602 O O . LEU A 1 203 ? -11.319 0.778 11.045 1.00 97.12 203 LEU A O 1
ATOM 1606 N N . LEU A 1 204 ? -11.169 -1.391 11.587 1.00 98.06 204 LEU A N 1
ATOM 1607 C CA . LEU A 1 204 ? -10.759 -1.811 10.241 1.00 98.06 204 LEU A CA 1
ATOM 1608 C C . LEU A 1 204 ? -11.913 -1.734 9.231 1.00 98.06 204 LEU A C 1
ATOM 1610 O O . LEU A 1 204 ? -11.671 -1.356 8.093 1.00 98.06 204 LEU A O 1
ATOM 1614 N N . GLU A 1 205 ? -13.154 -2.008 9.638 1.00 97.56 205 GLU A N 1
ATOM 1615 C CA . GLU A 1 205 ? -14.354 -1.798 8.806 1.00 97.56 205 GLU A CA 1
ATOM 1616 C C . GLU A 1 205 ? -14.603 -0.314 8.481 1.00 97.56 205 GLU A C 1
ATOM 1618 O O . GLU A 1 205 ? -15.161 -0.003 7.429 1.00 97.56 205 GLU A O 1
ATOM 1623 N N . PHE A 1 206 ? -14.151 0.598 9.349 1.00 97.12 206 PHE A N 1
ATOM 1624 C CA . PHE A 1 206 ? -14.177 2.044 9.117 1.00 97.12 206 PHE A CA 1
ATOM 1625 C C . PHE A 1 206 ? -13.017 2.533 8.231 1.00 97.12 206 PHE A C 1
ATOM 1627 O O . PHE A 1 206 ? -13.241 3.358 7.349 1.00 97.12 206 PHE A O 1
ATOM 1634 N N . ILE A 1 207 ? -11.792 2.027 8.437 1.00 97.69 207 ILE A N 1
ATOM 1635 C CA . ILE A 1 207 ? -10.613 2.380 7.618 1.00 97.69 207 ILE A CA 1
ATOM 1636 C C . ILE A 1 207 ? -10.705 1.771 6.211 1.00 97.69 207 ILE A C 1
ATOM 1638 O O . ILE A 1 207 ? -10.267 2.386 5.245 1.00 97.69 207 ILE A O 1
ATOM 1642 N N . PHE A 1 208 ? -11.288 0.578 6.085 1.00 98.31 208 PHE A N 1
ATOM 1643 C CA . PHE A 1 208 ? -11.447 -0.150 4.830 1.00 98.31 208 PHE A CA 1
ATOM 1644 C C . PHE A 1 208 ? -12.930 -0.482 4.588 1.00 98.31 208 PHE A C 1
ATOM 1646 O O . PHE A 1 208 ? -13.398 -1.577 4.927 1.00 98.31 208 PHE A O 1
ATOM 1653 N N . PRO A 1 209 ? -13.702 0.446 3.992 1.00 96.69 209 PRO A N 1
ATOM 1654 C CA . PRO A 1 209 ? -15.098 0.204 3.660 1.00 96.69 209 PRO A CA 1
ATOM 1655 C C . PRO A 1 209 ? -15.268 -1.077 2.836 1.00 96.69 209 PRO A C 1
ATOM 1657 O O . PRO A 1 209 ? -14.605 -1.275 1.819 1.00 96.69 209 PRO A O 1
ATOM 1660 N N . ARG A 1 210 ? -16.205 -1.939 3.251 1.00 96.69 210 ARG A N 1
ATOM 1661 C CA . ARG A 1 210 ? -16.503 -3.236 2.606 1.00 96.69 210 ARG A CA 1
ATOM 1662 C C . ARG A 1 210 ? -15.399 -4.303 2.739 1.00 96.69 210 ARG A C 1
ATOM 1664 O O . ARG A 1 210 ? -15.449 -5.304 2.033 1.00 96.69 210 ARG A O 1
ATOM 1671 N N . ILE A 1 211 ? -14.464 -4.173 3.687 1.00 97.56 211 ILE A N 1
ATOM 1672 C CA . ILE A 1 211 ? -13.456 -5.207 4.026 1.00 97.56 211 ILE A CA 1
ATOM 1673 C C . ILE A 1 211 ? -14.046 -6.609 4.296 1.00 97.56 211 ILE A C 1
ATOM 1675 O O . ILE A 1 211 ? -13.407 -7.620 4.022 1.00 97.56 211 ILE A O 1
ATOM 1679 N N . GLY A 1 212 ? -15.284 -6.684 4.800 1.00 94.44 212 GLY A N 1
ATOM 1680 C CA . GLY A 1 212 ? -16.012 -7.940 5.016 1.00 94.44 212 GLY A CA 1
ATOM 1681 C C . GLY A 1 212 ? -16.660 -8.557 3.770 1.00 94.44 212 GLY A C 1
ATOM 1682 O O . GLY A 1 212 ? -17.204 -9.656 3.867 1.00 94.44 212 GLY A O 1
ATOM 1683 N N . GLU A 1 213 ? -16.636 -7.884 2.618 1.00 95.00 213 GLU A N 1
ATOM 1684 C CA . GLU A 1 213 ? -17.211 -8.388 1.369 1.00 95.00 213 GLU A CA 1
ATOM 1685 C C . GLU A 1 213 ? -16.150 -9.077 0.502 1.00 95.00 213 GLU A C 1
ATOM 1687 O O . GLU A 1 213 ? -15.137 -8.486 0.118 1.00 95.00 213 GLU A O 1
ATOM 1692 N N . ALA A 1 214 ? -16.414 -10.332 0.129 1.00 91.06 214 ALA A N 1
ATOM 1693 C CA . ALA A 1 214 ? -15.531 -11.097 -0.742 1.00 91.06 214 ALA A CA 1
ATOM 1694 C C . ALA A 1 214 ? -15.253 -10.350 -2.060 1.00 91.06 214 ALA A C 1
ATOM 1696 O O . ALA A 1 214 ? -16.172 -9.921 -2.757 1.00 91.06 214 ALA A O 1
ATOM 1697 N N . GLN A 1 215 ? -13.971 -10.239 -2.415 1.00 92.56 215 GLN A N 1
ATOM 1698 C CA . GLN A 1 215 ? -13.476 -9.581 -3.632 1.00 92.56 215 GLN A CA 1
ATOM 1699 C C . GLN A 1 215 ? -13.735 -8.063 -3.749 1.00 92.56 215 GLN A C 1
ATOM 1701 O O . GLN A 1 215 ? -13.470 -7.499 -4.811 1.00 92.56 215 GLN A O 1
ATOM 1706 N N . ALA A 1 216 ? -14.186 -7.358 -2.701 1.00 95.81 216 ALA A N 1
ATOM 1707 C CA . ALA A 1 216 ? -14.455 -5.912 -2.785 1.00 95.81 216 ALA A CA 1
ATOM 1708 C C . ALA A 1 216 ? -13.227 -5.071 -3.201 1.00 95.81 216 ALA A C 1
ATOM 1710 O O . ALA A 1 216 ? -13.368 -4.057 -3.896 1.00 95.81 216 ALA A O 1
ATOM 1711 N N . TYR A 1 217 ? -12.025 -5.532 -2.847 1.00 97.25 217 TYR A N 1
ATOM 1712 C CA . TYR A 1 217 ? -10.738 -4.920 -3.193 1.00 97.25 217 TYR A CA 1
ATOM 1713 C C . TYR A 1 217 ? -9.984 -5.634 -4.338 1.00 97.25 217 TYR A C 1
ATOM 1715 O O . TYR A 1 217 ? -9.045 -5.061 -4.887 1.00 97.25 217 TYR A O 1
ATOM 1723 N N . ASP A 1 218 ? -10.413 -6.829 -4.763 1.00 97.44 218 ASP A N 1
ATOM 1724 C CA . ASP A 1 218 ? -9.805 -7.542 -5.900 1.00 97.44 218 ASP A CA 1
ATOM 1725 C C . ASP A 1 218 ? -10.036 -6.776 -7.209 1.00 97.44 218 ASP A C 1
ATOM 1727 O O . ASP A 1 218 ? -11.123 -6.239 -7.449 1.00 97.44 218 ASP A O 1
ATOM 1731 N N . ARG A 1 219 ? -9.049 -6.764 -8.109 1.00 96.88 219 ARG A N 1
ATOM 1732 C CA . ARG A 1 219 ? -9.186 -6.152 -9.440 1.00 96.88 219 ARG A CA 1
ATOM 1733 C C . ARG A 1 219 ? -8.631 -7.066 -10.523 1.00 96.88 219 ARG A C 1
ATOM 1735 O O . ARG A 1 219 ? -7.468 -7.463 -10.501 1.00 96.88 219 ARG A O 1
ATOM 1742 N N . GLY A 1 220 ? -9.486 -7.395 -11.485 1.00 95.06 220 GLY A N 1
ATOM 1743 C CA . GLY A 1 220 ? -9.111 -8.127 -12.686 1.00 95.06 220 GLY A CA 1
ATOM 1744 C C . GLY A 1 220 ? -8.694 -7.187 -13.813 1.00 95.06 220 GLY A C 1
ATOM 1745 O O . GLY A 1 220 ? -9.226 -6.085 -13.939 1.00 95.06 220 GLY A O 1
ATOM 1746 N N . THR A 1 221 ? -7.760 -7.629 -14.652 1.00 94.31 221 THR A N 1
ATOM 1747 C CA . THR A 1 221 ? -7.365 -6.915 -15.870 1.00 94.31 221 THR A CA 1
ATOM 1748 C C . THR A 1 221 ? -7.243 -7.849 -17.063 1.00 94.31 221 THR A C 1
ATOM 1750 O O . THR A 1 221 ? -6.894 -9.024 -16.938 1.00 94.31 221 THR A O 1
ATOM 1753 N N . ASP A 1 222 ? -7.515 -7.275 -18.231 1.00 93.31 222 ASP A N 1
ATOM 1754 C CA . ASP A 1 222 ? -7.387 -7.898 -19.544 1.00 93.31 222 ASP A CA 1
ATOM 1755 C C . ASP A 1 222 ? -6.352 -7.173 -20.422 1.00 93.31 222 ASP A C 1
ATOM 1757 O O . ASP A 1 222 ? -6.321 -7.390 -21.633 1.00 93.31 222 ASP A O 1
ATOM 1761 N N . SER A 1 223 ? -5.505 -6.323 -19.824 1.00 92.00 223 SER A N 1
ATOM 1762 C CA . SER A 1 223 ? -4.411 -5.627 -20.516 1.00 92.00 223 SER A CA 1
ATOM 1763 C C . SER A 1 223 ? -3.469 -6.605 -21.227 1.00 92.00 223 SER A C 1
ATOM 1765 O O . SER A 1 223 ? -3.150 -7.668 -20.697 1.00 92.00 223 SER A O 1
ATOM 1767 N N . ASP A 1 224 ? -2.983 -6.220 -22.407 1.00 89.31 224 ASP A N 1
ATOM 1768 C CA . ASP A 1 224 ? -1.893 -6.903 -23.122 1.00 89.31 224 ASP A CA 1
ATOM 1769 C C . ASP A 1 224 ? -0.523 -6.229 -22.896 1.00 89.31 224 ASP A C 1
ATOM 1771 O O . ASP A 1 224 ? 0.502 -6.723 -23.361 1.00 89.31 224 ASP A O 1
ATOM 1775 N N . ILE A 1 225 ? -0.488 -5.119 -22.148 1.00 91.56 225 ILE A N 1
ATOM 1776 C CA . ILE A 1 225 ? 0.735 -4.422 -21.724 1.00 91.56 225 ILE A CA 1
ATOM 1777 C C . ILE A 1 225 ? 0.877 -4.575 -20.209 1.00 91.56 225 ILE A C 1
ATOM 1779 O O . ILE A 1 225 ? -0.034 -4.198 -19.469 1.00 91.56 225 ILE A O 1
ATOM 1783 N N . ALA A 1 226 ? 2.018 -5.121 -19.773 1.00 92.44 226 ALA A N 1
ATOM 1784 C CA . ALA A 1 226 ? 2.400 -5.312 -18.369 1.00 92.44 226 ALA A CA 1
ATOM 1785 C C . ALA A 1 226 ? 1.250 -5.801 -17.457 1.00 92.44 226 ALA A C 1
ATOM 1787 O O . ALA A 1 226 ? 0.866 -5.111 -16.507 1.00 92.44 226 ALA A O 1
ATOM 1788 N N . PRO A 1 227 ? 0.612 -6.942 -17.778 1.00 92.75 227 PRO A N 1
ATOM 1789 C CA . PRO A 1 227 ? -0.638 -7.337 -17.141 1.00 92.75 227 PRO A CA 1
ATOM 1790 C C . PRO A 1 227 ? -0.510 -7.647 -15.642 1.00 92.75 227 PRO A C 1
ATOM 1792 O O . PRO A 1 227 ? -1.511 -7.546 -14.932 1.00 92.75 227 PRO A O 1
ATOM 1795 N N . ASN A 1 228 ? 0.674 -8.008 -15.132 1.00 93.69 228 ASN A N 1
ATOM 1796 C CA . ASN A 1 228 ? 0.868 -8.254 -13.702 1.00 93.69 228 ASN A CA 1
ATOM 1797 C C . ASN A 1 228 ? 0.999 -6.927 -12.919 1.00 93.69 228 ASN A C 1
ATOM 1799 O O . ASN A 1 228 ? 0.327 -6.757 -11.903 1.00 93.69 228 ASN A O 1
ATOM 1803 N N . LEU A 1 229 ? 1.775 -5.953 -13.407 1.00 95.50 229 LEU A N 1
ATOM 1804 C CA . LEU A 1 229 ? 1.869 -4.600 -12.846 1.00 95.50 229 LEU A CA 1
ATOM 1805 C C . LEU A 1 229 ? 0.535 -3.858 -12.968 1.00 95.50 229 LEU A C 1
ATOM 1807 O O . LEU A 1 229 ? 0.121 -3.185 -12.029 1.00 95.50 229 LEU A O 1
ATOM 1811 N N . HIS A 1 230 ? -0.173 -3.998 -14.092 1.00 95.81 230 HIS A N 1
ATOM 1812 C CA . HIS A 1 230 ? -1.498 -3.398 -14.258 1.00 95.81 230 HIS A CA 1
ATOM 1813 C C . HIS A 1 230 ? -2.485 -3.942 -13.220 1.00 95.81 230 HIS A C 1
ATOM 1815 O O . HIS A 1 230 ? -3.134 -3.157 -12.533 1.00 95.81 230 HIS A O 1
ATOM 1821 N N . ALA A 1 231 ? -2.517 -5.263 -13.013 1.00 95.44 231 ALA A N 1
ATOM 1822 C CA . ALA A 1 231 ? -3.302 -5.888 -11.950 1.00 95.44 231 ALA A CA 1
ATOM 1823 C C . ALA A 1 231 ? -2.900 -5.396 -10.544 1.00 95.44 231 ALA A C 1
ATOM 1825 O O . ALA A 1 231 ? -3.772 -5.101 -9.725 1.00 95.44 231 ALA A O 1
ATOM 1826 N N . LEU A 1 232 ? -1.592 -5.267 -10.278 1.00 97.12 232 LEU A N 1
ATOM 1827 C CA . LEU A 1 232 ? -1.051 -4.790 -9.001 1.00 97.12 232 LEU A CA 1
ATOM 1828 C C . LEU A 1 232 ? -1.507 -3.362 -8.696 1.00 97.12 232 LEU A C 1
ATOM 1830 O O . LEU A 1 232 ? -2.007 -3.102 -7.602 1.00 97.12 232 LEU A O 1
ATOM 1834 N N . MET A 1 233 ? -1.363 -2.448 -9.657 1.00 97.62 233 MET A N 1
ATOM 1835 C CA . MET A 1 233 ? -1.706 -1.041 -9.458 1.00 97.62 233 MET A CA 1
ATOM 1836 C C . MET A 1 233 ? -3.222 -0.831 -9.382 1.00 97.62 233 MET A C 1
ATOM 1838 O O . MET A 1 233 ? -3.686 -0.089 -8.520 1.00 97.62 233 MET A O 1
ATOM 1842 N N . GLN A 1 234 ? -4.015 -1.544 -10.190 1.00 95.62 234 GLN A N 1
ATOM 1843 C CA . GLN A 1 234 ? -5.478 -1.490 -10.091 1.00 95.62 234 GLN A CA 1
ATOM 1844 C C . GLN A 1 234 ? -5.977 -1.956 -8.712 1.00 95.62 234 GLN A C 1
ATOM 1846 O O . GLN A 1 234 ? -6.781 -1.260 -8.097 1.00 95.62 234 GLN A O 1
ATOM 1851 N N . ALA A 1 235 ? -5.479 -3.085 -8.189 1.00 97.00 235 ALA A N 1
ATOM 1852 C CA . ALA A 1 235 ? -5.828 -3.556 -6.842 1.00 97.00 235 ALA A CA 1
ATOM 1853 C C . ALA A 1 235 ? -5.334 -2.593 -5.744 1.00 97.00 235 ALA A C 1
ATOM 1855 O O . ALA A 1 235 ? -6.055 -2.308 -4.787 1.00 97.00 235 ALA A O 1
ATOM 1856 N N . SER A 1 236 ? -4.137 -2.026 -5.927 1.00 98.25 236 SER A N 1
ATOM 1857 C CA . SER A 1 236 ? -3.571 -1.007 -5.034 1.00 98.25 236 SER A CA 1
ATOM 1858 C C . SER A 1 236 ? -4.453 0.240 -4.928 1.00 98.25 236 SER A C 1
ATOM 1860 O O . SER A 1 236 ? -4.576 0.796 -3.841 1.00 98.25 236 SER A O 1
ATOM 1862 N N . LEU A 1 237 ? -5.109 0.665 -6.016 1.00 97.25 237 LEU A N 1
ATOM 1863 C CA . LEU A 1 237 ? -5.923 1.886 -6.043 1.00 97.25 237 LEU A CA 1
ATOM 1864 C C . LEU A 1 237 ? -7.043 1.893 -4.993 1.00 97.25 237 LEU A C 1
ATOM 1866 O O . LEU A 1 237 ? -7.262 2.916 -4.354 1.00 97.25 237 LEU A O 1
ATOM 1870 N N . GLY A 1 238 ? -7.720 0.760 -4.775 1.00 95.88 238 GLY A N 1
ATOM 1871 C CA . GLY A 1 238 ? -8.789 0.674 -3.770 1.00 95.88 238 GLY A CA 1
ATOM 1872 C C . GLY A 1 238 ? -8.277 0.850 -2.336 1.00 95.88 238 GLY A C 1
ATOM 1873 O O . GLY A 1 238 ? -8.958 1.441 -1.503 1.00 95.88 238 GLY A O 1
ATOM 1874 N N . ILE A 1 239 ? -7.058 0.378 -2.060 1.00 98.44 239 ILE A N 1
ATOM 1875 C CA . ILE A 1 239 ? -6.382 0.547 -0.764 1.00 98.44 239 ILE A CA 1
ATOM 1876 C C . ILE A 1 239 ? -5.918 2.000 -0.603 1.00 98.44 239 ILE A C 1
ATOM 1878 O O . ILE A 1 239 ? -6.113 2.591 0.455 1.00 98.44 239 ILE A O 1
ATOM 1882 N N . ILE A 1 240 ? -5.347 2.585 -1.661 1.00 98.50 240 ILE A N 1
ATOM 1883 C CA . ILE A 1 240 ? -4.895 3.983 -1.692 1.00 98.50 240 ILE A CA 1
ATOM 1884 C C . ILE A 1 240 ? -6.062 4.939 -1.435 1.00 98.50 240 ILE A C 1
ATOM 1886 O O . ILE A 1 240 ? -5.923 5.837 -0.613 1.00 98.50 240 ILE A O 1
ATOM 1890 N N . GLN A 1 241 ? -7.213 4.718 -2.077 1.00 98.12 241 GLN A N 1
ATOM 1891 C CA . GLN A 1 241 ? -8.430 5.503 -1.854 1.00 98.12 241 GLN A CA 1
ATOM 1892 C C . GLN A 1 241 ? -8.864 5.437 -0.386 1.00 98.12 241 GLN A C 1
ATOM 1894 O O . GLN A 1 241 ? -8.875 6.464 0.279 1.00 98.12 241 GLN A O 1
ATOM 1899 N N . ALA A 1 242 ? -9.075 4.236 0.160 1.00 98.19 242 ALA A N 1
ATOM 1900 C CA . ALA A 1 242 ? -9.501 4.062 1.551 1.00 98.19 242 ALA A CA 1
ATOM 1901 C C . ALA A 1 242 ? -8.538 4.707 2.580 1.00 98.19 242 ALA A C 1
ATOM 1903 O O . ALA A 1 242 ? -8.973 5.300 3.566 1.00 98.19 242 ALA A O 1
ATOM 1904 N N . LEU A 1 243 ? -7.223 4.646 2.340 1.00 98.50 243 LEU A N 1
ATOM 1905 C CA . LEU A 1 243 ? -6.220 5.267 3.214 1.00 98.50 243 LEU A CA 1
ATOM 1906 C C . LEU A 1 243 ? -6.107 6.792 3.023 1.00 98.50 243 LEU A C 1
ATOM 1908 O O . LEU A 1 243 ? -5.882 7.516 3.999 1.00 98.50 243 LEU A O 1
ATOM 1912 N N . ASN A 1 244 ? -6.277 7.307 1.805 1.00 98.38 244 ASN A N 1
ATOM 1913 C CA . ASN A 1 244 ? -6.308 8.750 1.564 1.00 98.38 244 ASN A CA 1
ATOM 1914 C C . ASN A 1 244 ? -7.590 9.363 2.151 1.00 98.38 244 ASN A C 1
ATOM 1916 O O . ASN A 1 244 ? -7.481 10.338 2.889 1.00 98.38 244 ASN A O 1
ATOM 1920 N N . ASP A 1 245 ? -8.753 8.723 1.976 1.00 97.62 245 ASP A N 1
ATOM 1921 C CA . ASP A 1 245 ? -10.038 9.133 2.562 1.00 97.62 245 ASP A CA 1
ATOM 1922 C C . ASP A 1 245 ? -9.928 9.337 4.085 1.00 97.62 245 ASP A C 1
ATOM 1924 O O . ASP A 1 245 ? -10.379 10.351 4.617 1.00 97.62 245 ASP A O 1
ATOM 1928 N N . ILE A 1 246 ? -9.276 8.415 4.808 1.00 97.25 246 ILE A N 1
ATOM 1929 C CA . ILE A 1 246 ? -9.028 8.548 6.256 1.00 97.25 246 ILE A CA 1
ATOM 1930 C C . ILE A 1 246 ? -7.997 9.643 6.570 1.00 97.25 246 ILE A C 1
ATOM 1932 O O . ILE A 1 246 ? -8.149 10.365 7.559 1.00 97.25 246 ILE A O 1
ATOM 1936 N N . THR A 1 247 ? -6.958 9.788 5.745 1.00 96.69 247 THR A N 1
ATOM 1937 C CA . THR A 1 247 ? -5.924 10.823 5.925 1.00 96.69 247 THR A CA 1
ATOM 1938 C C . THR A 1 247 ? -6.494 12.231 5.766 1.00 96.69 247 THR A C 1
ATOM 1940 O O . THR A 1 247 ? -6.165 13.108 6.562 1.00 96.69 247 THR A O 1
ATOM 1943 N N . GLU A 1 248 ? -7.371 12.431 4.784 1.00 96.25 248 GLU A N 1
ATOM 1944 C CA . GLU A 1 248 ? -8.069 13.690 4.518 1.00 96.25 248 GLU A CA 1
ATOM 1945 C C . GLU A 1 248 ? -9.181 13.926 5.550 1.00 96.25 248 GLU A C 1
ATOM 1947 O O . GLU A 1 248 ? -9.221 14.982 6.187 1.00 96.25 248 GLU A O 1
ATOM 1952 N N . LYS A 1 249 ? -10.029 12.918 5.823 1.00 95.69 249 LYS A N 1
ATOM 1953 C CA . LYS A 1 249 ? -11.126 13.026 6.803 1.00 95.69 249 LYS A CA 1
ATOM 1954 C C . LYS A 1 249 ? -10.634 13.381 8.207 1.00 95.69 249 LYS A C 1
ATOM 1956 O O . LYS A 1 249 ? -11.393 14.004 8.941 1.00 95.69 249 LYS A O 1
ATOM 1961 N N . PHE A 1 250 ? -9.398 13.044 8.581 1.00 94.19 250 PHE A N 1
ATOM 1962 C CA . PHE A 1 250 ? -8.803 13.377 9.885 1.00 94.19 250 PHE A CA 1
ATOM 1963 C C . PHE A 1 250 ? -7.514 14.210 9.781 1.00 94.19 250 PHE A C 1
ATOM 1965 O O . PHE A 1 250 ? -6.676 14.153 10.684 1.00 94.19 250 PHE A O 1
ATOM 1972 N N . GLU A 1 251 ? -7.335 14.997 8.711 1.00 92.88 251 GLU A N 1
ATOM 1973 C CA . GLU A 1 251 ? -6.085 15.729 8.437 1.00 92.88 251 GLU A CA 1
ATOM 1974 C C . GLU A 1 251 ? -5.594 16.528 9.659 1.00 92.88 251 GLU A C 1
ATOM 1976 O O . GLU A 1 251 ? -4.451 16.380 10.099 1.00 92.88 251 GLU A O 1
ATOM 1981 N N . SER A 1 252 ? -6.488 17.303 10.280 1.00 89.25 252 SER A N 1
ATOM 1982 C CA . SER A 1 252 ? -6.193 18.172 11.426 1.00 89.25 252 SER A CA 1
ATOM 1983 C C . SER A 1 252 ? -5.873 17.434 12.733 1.00 89.25 252 SER A C 1
ATOM 1985 O O . SER A 1 252 ? -5.328 18.051 13.647 1.00 89.25 252 SER A O 1
ATOM 1987 N N . GLN A 1 253 ? -6.174 16.134 12.840 1.00 87.12 253 GLN A N 1
ATOM 1988 C CA . GLN A 1 253 ? -5.814 15.297 13.994 1.00 87.12 253 GLN A CA 1
ATOM 1989 C C . GLN A 1 253 ? -4.700 14.275 13.681 1.00 87.12 253 GLN A C 1
ATOM 1991 O O . GLN A 1 253 ? -4.093 13.719 14.606 1.00 87.12 253 GLN A O 1
ATOM 1996 N N . ILE A 1 254 ? -4.417 14.030 12.396 1.00 85.00 254 ILE A N 1
ATOM 1997 C CA . ILE A 1 254 ? -3.323 13.179 11.904 1.00 85.00 254 ILE A CA 1
ATOM 1998 C C . ILE A 1 254 ? -2.019 13.970 11.743 1.00 85.00 254 ILE A C 1
ATOM 2000 O O . ILE A 1 254 ? -0.946 13.406 11.988 1.00 85.00 254 ILE A O 1
ATOM 2004 N N . SER A 1 255 ? -2.117 15.239 11.343 1.00 86.12 255 SER A N 1
ATOM 2005 C CA . SER A 1 255 ? -1.006 16.175 11.157 1.00 86.12 255 SER A CA 1
ATOM 2006 C C . SER A 1 255 ? -0.418 16.648 12.493 1.00 86.12 255 SER A C 1
ATOM 2008 O O . SER A 1 255 ? -1.153 16.934 13.439 1.00 86.12 255 SER A O 1
ATOM 2010 N N . THR A 1 256 ? 0.907 16.775 12.570 1.00 81.38 256 THR A N 1
ATOM 2011 C CA . THR A 1 256 ? 1.621 17.499 13.639 1.00 81.38 256 THR A CA 1
ATOM 2012 C C . THR A 1 256 ? 2.661 18.443 13.017 1.00 81.38 256 THR A C 1
ATOM 2014 O O . THR A 1 256 ? 2.992 18.274 11.840 1.00 81.38 256 THR A O 1
ATOM 2017 N N . PRO A 1 257 ? 3.214 19.424 13.761 1.00 81.06 257 PRO A N 1
ATOM 2018 C CA . PRO A 1 257 ? 4.271 20.304 13.246 1.00 81.06 257 PRO A CA 1
ATOM 2019 C C . PRO A 1 257 ? 5.518 19.558 12.742 1.00 81.06 257 PRO A C 1
ATOM 2021 O O . PRO A 1 257 ? 6.235 20.065 11.884 1.00 81.06 257 PRO A O 1
ATOM 2024 N N . GLU A 1 258 ? 5.777 18.359 13.268 1.00 81.94 258 GLU A N 1
ATOM 2025 C CA . GLU A 1 258 ? 6.908 17.499 12.908 1.00 81.94 258 GLU A CA 1
ATOM 2026 C C . GLU A 1 258 ? 6.573 16.509 11.782 1.00 81.94 258 GLU A C 1
ATOM 2028 O O . GLU A 1 258 ? 7.471 16.100 11.048 1.00 81.94 258 GLU A O 1
ATOM 2033 N N . VAL A 1 259 ? 5.306 16.089 11.664 1.00 81.94 259 VAL A N 1
ATOM 2034 C CA . VAL A 1 259 ? 4.848 15.092 10.684 1.00 81.94 259 VAL A CA 1
ATOM 2035 C C . VAL A 1 259 ? 3.500 15.528 10.090 1.00 81.94 259 VAL A C 1
ATOM 2037 O O . VAL A 1 259 ? 2.446 15.196 10.645 1.00 81.94 259 VAL A O 1
ATOM 2040 N N . PRO A 1 260 ? 3.489 16.251 8.955 1.00 87.94 260 PRO A N 1
ATOM 2041 C CA . PRO A 1 260 ? 2.244 16.686 8.338 1.00 87.94 260 PRO A CA 1
ATOM 2042 C C . PRO A 1 260 ? 1.437 15.502 7.784 1.00 87.94 260 PRO A C 1
ATOM 2044 O O . PRO A 1 260 ? 1.989 14.459 7.416 1.00 87.94 260 PRO A O 1
ATOM 2047 N N . ALA A 1 261 ? 0.114 15.660 7.686 1.00 88.81 261 ALA A N 1
ATOM 2048 C CA . ALA A 1 261 ? -0.778 14.613 7.173 1.00 88.81 261 ALA A CA 1
ATOM 2049 C C . ALA A 1 261 ? -0.394 14.131 5.761 1.00 88.81 261 ALA A C 1
ATOM 2051 O O . ALA A 1 261 ? -0.497 12.939 5.481 1.00 88.81 261 ALA A O 1
ATOM 2052 N N . SER A 1 262 ? 0.175 15.003 4.922 1.00 89.25 262 SER A N 1
ATOM 2053 C CA . SER A 1 262 ? 0.695 14.669 3.588 1.00 89.25 262 SER A CA 1
ATOM 2054 C C . SER A 1 262 ? 1.766 13.567 3.563 1.00 89.25 262 SER A C 1
ATOM 2056 O O . SER A 1 262 ? 1.916 12.908 2.540 1.00 89.25 262 SER A O 1
ATOM 2058 N N . VAL A 1 263 ? 2.454 13.287 4.679 1.00 87.81 263 VAL A N 1
ATOM 2059 C CA . VAL A 1 263 ? 3.371 12.132 4.816 1.00 87.81 263 VAL A CA 1
ATOM 2060 C C . VAL A 1 263 ? 2.619 10.790 4.821 1.00 87.81 263 VAL A C 1
ATOM 2062 O O . VAL A 1 263 ? 3.227 9.745 4.598 1.00 87.81 263 VAL A O 1
ATOM 2065 N N . HIS A 1 264 ? 1.301 10.795 5.029 1.00 91.06 264 HIS A N 1
ATOM 2066 C CA . HIS A 1 264 ? 0.439 9.606 5.063 1.00 91.06 264 HIS A CA 1
ATOM 2067 C C . HIS A 1 264 ? -0.373 9.436 3.772 1.00 91.06 264 HIS A C 1
ATOM 2069 O O . HIS A 1 264 ? -0.783 8.320 3.472 1.00 91.06 264 HIS A O 1
ATOM 2075 N N . LEU A 1 265 ? -0.548 10.504 2.982 1.00 95.44 265 LEU A N 1
ATOM 2076 C CA . LEU A 1 265 ? -1.144 10.410 1.650 1.00 95.44 265 LEU A CA 1
ATOM 2077 C C . LEU A 1 265 ? -0.285 9.515 0.748 1.00 95.44 265 LEU A C 1
ATOM 2079 O O . LEU A 1 265 ? 0.951 9.538 0.794 1.00 95.44 265 LEU A O 1
ATOM 2083 N N . ILE A 1 266 ? -0.943 8.712 -0.078 1.00 97.12 266 ILE A N 1
ATOM 2084 C CA . ILE A 1 266 ? -0.299 7.806 -1.024 1.00 97.12 266 ILE A CA 1
ATOM 2085 C C . ILE A 1 266 ? -0.601 8.276 -2.447 1.00 97.12 266 ILE A C 1
ATOM 2087 O O . ILE A 1 266 ? -1.746 8.557 -2.796 1.00 97.12 266 ILE A O 1
ATOM 2091 N N . ASP A 1 267 ? 0.449 8.369 -3.262 1.00 95.62 267 ASP A N 1
ATOM 2092 C CA . ASP A 1 267 ? 0.381 8.891 -4.625 1.00 95.62 267 ASP A CA 1
ATOM 2093 C C . ASP A 1 267 ? -0.384 7.971 -5.586 1.00 95.62 267 ASP A C 1
ATOM 2095 O O . ASP A 1 267 ? -0.107 6.768 -5.661 1.00 95.62 267 ASP A O 1
ATOM 2099 N N . ALA A 1 268 ? -1.291 8.561 -6.363 1.00 96.69 268 ALA A N 1
ATOM 2100 C CA . ALA A 1 268 ? -2.058 7.898 -7.413 1.00 96.69 268 ALA A CA 1
ATOM 2101 C C . ALA A 1 268 ? -1.941 8.606 -8.779 1.00 96.69 268 ALA A C 1
ATOM 2103 O O . ALA A 1 268 ? -2.737 8.328 -9.676 1.00 96.69 268 ALA A O 1
ATOM 2104 N N . ASP A 1 269 ? -0.953 9.488 -8.983 1.00 95.50 269 ASP A N 1
ATOM 2105 C CA . ASP A 1 269 ? -0.842 10.342 -10.183 1.00 95.50 269 ASP A CA 1
ATOM 2106 C C . ASP A 1 269 ? -0.641 9.517 -11.480 1.00 95.50 269 ASP A C 1
ATOM 2108 O O . ASP A 1 269 ? -0.839 10.001 -12.598 1.00 95.50 269 ASP A O 1
ATOM 2112 N N . TRP A 1 270 ? -0.262 8.242 -11.343 1.00 95.12 270 TRP A N 1
ATOM 2113 C CA . TRP A 1 270 ? -0.158 7.256 -12.422 1.00 95.12 270 TRP A CA 1
ATOM 2114 C C . TRP A 1 270 ? -1.523 6.731 -12.922 1.00 95.12 270 TRP A C 1
ATOM 2116 O O . TRP A 1 270 ? -1.568 6.097 -13.982 1.00 95.12 270 TRP A O 1
ATOM 2126 N N . GLN A 1 271 ? -2.632 6.960 -12.200 1.00 95.12 271 GLN A N 1
ATOM 2127 C CA . GLN A 1 271 ? -3.935 6.313 -12.438 1.00 95.12 271 GLN A CA 1
ATOM 2128 C C . GLN A 1 271 ? -4.457 6.519 -13.866 1.00 95.12 271 GLN A C 1
ATOM 2130 O O . GLN A 1 271 ? -4.777 5.538 -14.541 1.00 95.12 271 GLN A O 1
ATOM 2135 N N . GLU A 1 272 ? -4.512 7.765 -14.352 1.00 92.56 272 GLU A N 1
ATOM 2136 C CA . GLU A 1 272 ? -4.986 8.074 -15.713 1.00 92.56 272 GLU A CA 1
ATOM 2137 C C . GLU A 1 272 ? -4.153 7.351 -16.778 1.00 92.56 272 GLU A C 1
ATOM 2139 O O . GLU A 1 272 ? -4.681 6.812 -17.752 1.00 92.56 272 GLU A O 1
ATOM 2144 N N . THR A 1 273 ? -2.839 7.267 -16.558 1.00 93.38 273 THR A N 1
ATOM 2145 C CA . THR A 1 273 ? -1.923 6.571 -17.465 1.00 93.38 273 THR A CA 1
ATOM 2146 C C . THR A 1 273 ? -2.188 5.065 -17.469 1.00 93.38 273 THR A C 1
ATOM 2148 O O . THR A 1 273 ? -2.195 4.439 -18.529 1.00 93.38 273 THR A O 1
ATOM 2151 N N . PHE A 1 274 ? -2.489 4.472 -16.311 1.00 93.75 274 PHE A N 1
ATOM 2152 C CA . PHE A 1 274 ? -2.850 3.055 -16.216 1.00 93.75 274 PHE A CA 1
ATOM 2153 C C . PHE A 1 274 ? -4.247 2.738 -16.768 1.00 93.75 274 PHE A C 1
ATOM 2155 O O . PHE A 1 274 ? -4.505 1.585 -17.115 1.00 93.75 274 PHE A O 1
ATOM 2162 N N . MET A 1 275 ? -5.129 3.724 -16.940 1.00 90.06 275 MET A N 1
ATOM 2163 C CA . MET A 1 275 ? -6.357 3.544 -17.727 1.00 90.06 275 MET A CA 1
ATOM 2164 C C . MET A 1 275 ? -6.076 3.426 -19.238 1.00 90.06 275 MET A C 1
ATOM 2166 O O . MET A 1 275 ? -6.919 2.904 -19.964 1.00 90.06 275 MET A O 1
ATOM 2170 N N . ASN A 1 276 ? -4.901 3.857 -19.721 1.00 88.06 276 ASN A N 1
ATOM 2171 C CA . ASN A 1 276 ? -4.543 3.847 -21.143 1.00 88.06 276 ASN A CA 1
ATOM 2172 C C . ASN A 1 276 ? -3.053 3.520 -21.408 1.00 88.06 276 ASN A C 1
ATOM 2174 O O . ASN A 1 276 ? -2.378 4.220 -22.164 1.00 88.06 276 ASN A O 1
ATOM 2178 N N . LEU A 1 277 ? -2.526 2.420 -20.845 1.00 90.06 277 LEU A N 1
ATOM 2179 C CA . LEU A 1 277 ? -1.121 2.007 -21.059 1.00 90.06 277 LEU A CA 1
ATOM 2180 C C . LEU A 1 277 ? -0.730 1.846 -22.545 1.00 90.06 277 LEU A C 1
ATOM 2182 O O . LEU A 1 277 ? 0.452 1.941 -22.878 1.00 90.06 277 LEU A O 1
ATOM 2186 N N . GLY A 1 278 ? -1.699 1.659 -23.451 1.00 89.25 278 GLY A N 1
ATOM 2187 C CA . GLY A 1 278 ? -1.476 1.633 -24.901 1.00 89.25 278 GLY A CA 1
ATOM 2188 C C . GLY A 1 278 ? -0.717 2.859 -25.420 1.00 89.25 278 GLY A C 1
ATOM 2189 O O . GLY A 1 278 ? 0.185 2.720 -26.246 1.00 89.25 278 GLY A O 1
ATOM 2190 N N . MET A 1 279 ? -0.982 4.051 -24.868 1.00 90.25 279 MET A N 1
ATOM 2191 C CA . MET A 1 279 ? -0.289 5.286 -25.267 1.00 90.25 279 MET A CA 1
ATOM 2192 C C . MET A 1 279 ? 1.207 5.310 -24.896 1.00 90.25 279 MET A C 1
ATOM 2194 O O . MET A 1 279 ? 1.955 6.147 -25.403 1.00 90.25 279 MET A O 1
ATOM 2198 N N . MET A 1 280 ? 1.659 4.397 -24.028 1.00 91.56 280 MET A N 1
ATOM 2199 C CA . MET A 1 280 ? 3.057 4.276 -23.605 1.00 91.56 280 MET A CA 1
ATOM 2200 C C . MET A 1 280 ? 3.864 3.236 -24.388 1.00 91.56 280 MET A C 1
ATOM 2202 O O . MET A 1 280 ? 5.084 3.213 -24.241 1.00 91.56 280 MET A O 1
ATOM 2206 N N . GLN A 1 281 ? 3.245 2.386 -25.213 1.00 91.62 281 GLN A N 1
ATOM 2207 C CA . GLN A 1 281 ? 3.904 1.216 -25.819 1.00 91.62 281 GLN A CA 1
ATOM 2208 C C . GLN A 1 281 ? 5.216 1.562 -26.551 1.00 91.62 281 GLN A C 1
ATOM 2210 O O . GLN A 1 281 ? 6.250 0.938 -26.319 1.00 91.62 281 GLN A O 1
ATOM 2215 N N . ALA A 1 282 ? 5.206 2.635 -27.350 1.00 92.50 282 ALA A N 1
ATOM 2216 C CA . ALA A 1 282 ? 6.375 3.134 -28.081 1.00 92.50 282 ALA A CA 1
ATOM 2217 C C . ALA A 1 282 ? 7.450 3.816 -27.203 1.00 92.50 282 ALA A C 1
ATOM 2219 O O . ALA A 1 282 ? 8.526 4.146 -27.705 1.00 92.50 282 ALA A O 1
ATOM 2220 N N . GLN A 1 283 ? 7.168 4.059 -25.918 1.00 93.69 283 GLN A N 1
ATOM 2221 C CA . GLN A 1 283 ? 8.154 4.473 -24.915 1.00 93.69 283 GLN A CA 1
ATOM 2222 C C . GLN A 1 283 ? 8.699 3.272 -24.137 1.00 93.69 283 GLN A C 1
ATOM 2224 O O . GLN A 1 283 ? 9.905 3.198 -23.928 1.00 93.69 283 GLN A O 1
ATOM 2229 N N . ILE A 1 284 ? 7.832 2.325 -23.754 1.00 93.19 284 ILE A N 1
ATOM 2230 C CA . ILE A 1 284 ? 8.213 1.086 -23.056 1.00 93.19 284 ILE A CA 1
ATOM 2231 C C . ILE A 1 284 ? 9.267 0.342 -23.886 1.00 93.19 284 ILE A C 1
ATOM 2233 O O . ILE A 1 284 ? 10.370 0.109 -23.405 1.00 93.19 284 ILE A O 1
ATOM 2237 N N . TRP A 1 285 ? 8.987 0.105 -25.171 1.00 91.25 285 TRP A N 1
ATOM 2238 C CA . TRP A 1 285 ? 9.890 -0.587 -26.103 1.00 91.25 285 TRP A CA 1
ATOM 2239 C C . TRP A 1 285 ? 11.203 0.151 -26.438 1.00 91.25 285 TRP A C 1
ATOM 2241 O O . TRP A 1 285 ? 12.021 -0.392 -27.178 1.00 91.25 285 TRP A O 1
ATOM 2251 N N . ARG A 1 286 ? 11.435 1.374 -25.932 1.00 92.06 286 ARG A N 1
ATOM 2252 C CA . ARG A 1 286 ? 12.743 2.050 -26.068 1.00 92.06 286 ARG A CA 1
ATOM 2253 C C . ARG A 1 286 ? 13.760 1.580 -25.037 1.00 92.06 286 ARG A C 1
ATOM 2255 O O . ARG A 1 286 ? 14.949 1.756 -25.270 1.00 92.06 286 ARG A O 1
ATOM 2262 N N . VAL A 1 287 ? 13.305 1.014 -23.920 1.00 91.88 287 VAL A N 1
ATOM 2263 C CA . VAL A 1 287 ? 14.174 0.341 -22.955 1.00 91.88 287 VAL A CA 1
ATOM 2264 C C . VAL A 1 287 ? 14.228 -1.134 -23.365 1.00 91.88 287 VAL A C 1
ATOM 2266 O O . VAL A 1 287 ? 13.175 -1.769 -23.442 1.00 91.88 287 VAL A O 1
ATOM 2269 N N . PRO A 1 288 ? 15.408 -1.704 -23.665 1.00 86.00 288 PRO A N 1
ATOM 2270 C CA . PRO A 1 288 ? 15.503 -3.121 -24.001 1.00 86.00 288 PRO A CA 1
ATOM 2271 C C . PRO A 1 288 ? 15.058 -4.014 -22.828 1.00 86.00 288 PRO A C 1
ATOM 2273 O O . PRO A 1 288 ? 15.349 -3.669 -21.677 1.00 86.00 288 PRO A O 1
ATOM 2276 N N . PRO A 1 289 ? 14.430 -5.179 -23.086 1.00 85.25 289 PRO A N 1
ATOM 2277 C CA . PRO A 1 289 ? 14.218 -6.210 -22.073 1.00 85.25 289 PRO A CA 1
ATOM 2278 C C . PRO A 1 289 ? 15.537 -6.622 -21.407 1.00 85.25 289 PRO A C 1
ATOM 2280 O O . PRO A 1 289 ? 16.574 -6.720 -22.066 1.00 85.25 289 PRO A O 1
ATOM 2283 N N . GLN A 1 290 ? 15.505 -6.815 -20.088 1.00 83.00 290 GLN A N 1
ATOM 2284 C CA . GLN A 1 290 ? 16.682 -7.111 -19.268 1.00 83.00 290 GLN A CA 1
ATOM 2285 C C . GLN A 1 290 ? 16.336 -8.045 -18.102 1.00 83.00 290 GLN A C 1
ATOM 2287 O O . GLN A 1 290 ? 15.203 -8.072 -17.603 1.00 83.00 290 GLN A O 1
ATOM 2292 N N . ALA A 1 291 ? 17.354 -8.765 -17.623 1.00 83.31 291 ALA A N 1
ATOM 2293 C CA . ALA A 1 291 ? 17.284 -9.569 -16.406 1.00 83.31 291 ALA A CA 1
ATOM 2294 C C . ALA A 1 291 ? 16.722 -8.760 -15.216 1.00 83.31 291 ALA A C 1
ATOM 2296 O O . ALA A 1 291 ? 16.873 -7.539 -15.138 1.00 83.31 291 ALA A O 1
ATOM 2297 N N . GLY A 1 292 ? 16.010 -9.440 -14.317 1.00 84.94 292 GLY A N 1
ATOM 2298 C CA . GLY A 1 292 ? 15.276 -8.815 -13.211 1.00 84.94 292 GLY A CA 1
ATOM 2299 C C . GLY A 1 292 ? 13.916 -8.203 -13.589 1.00 84.94 292 GLY A C 1
ATOM 2300 O O . GLY A 1 292 ? 13.070 -8.070 -12.707 1.00 84.94 292 GLY A O 1
ATOM 2301 N N . ASN A 1 293 ? 13.654 -7.893 -14.870 1.00 88.75 293 ASN A N 1
ATOM 2302 C CA . ASN A 1 293 ? 12.387 -7.288 -15.325 1.00 88.75 293 ASN A CA 1
ATOM 2303 C C . ASN A 1 293 ? 11.479 -8.246 -16.118 1.00 88.75 293 ASN A C 1
ATOM 2305 O O . ASN A 1 293 ? 10.265 -8.204 -15.940 1.00 88.75 293 ASN A O 1
ATOM 2309 N N . GLU A 1 294 ? 12.048 -9.140 -16.934 1.00 83.94 294 GLU A N 1
ATOM 2310 C CA . GLU A 1 294 ? 11.295 -10.030 -17.844 1.00 83.94 294 GLU A CA 1
ATOM 2311 C C . GLU A 1 294 ? 10.348 -11.038 -17.164 1.00 83.94 294 GLU A C 1
ATOM 2313 O O . GLU A 1 294 ? 9.384 -11.484 -17.786 1.00 83.94 294 GLU A O 1
ATOM 2318 N N . GLY A 1 295 ? 10.644 -11.429 -15.920 1.00 80.81 295 GLY A N 1
ATOM 2319 C CA . GLY A 1 295 ? 9.985 -12.531 -15.209 1.00 80.81 295 GLY A CA 1
ATOM 2320 C C . GLY A 1 295 ? 10.841 -13.800 -15.124 1.00 80.81 295 GLY A C 1
ATOM 2321 O O . GLY A 1 295 ? 11.745 -14.006 -15.943 1.00 80.81 295 GLY A O 1
ATOM 2322 N N . VAL A 1 296 ? 10.548 -14.654 -14.139 1.00 80.25 296 VAL A N 1
ATOM 2323 C CA . VAL A 1 296 ? 11.141 -16.001 -13.975 1.00 80.25 296 VAL A CA 1
ATOM 2324 C C . VAL A 1 296 ? 10.309 -17.085 -14.695 1.00 80.25 296 VAL A C 1
ATOM 2326 O O . VAL A 1 296 ? 9.155 -16.824 -15.040 1.00 80.25 296 VAL A O 1
ATOM 2329 N N . PRO A 1 297 ? 10.831 -18.297 -14.965 1.00 76.19 297 PRO A N 1
ATOM 2330 C CA . PRO A 1 297 ? 10.008 -19.437 -15.394 1.00 76.19 297 PRO A CA 1
ATOM 2331 C C . PRO A 1 297 ? 8.858 -19.739 -14.411 1.00 76.19 297 PRO A C 1
ATOM 2333 O O . PRO A 1 297 ? 8.943 -19.412 -13.233 1.00 76.19 297 PRO A O 1
ATOM 2336 N N . TRP A 1 298 ? 7.765 -20.350 -14.880 1.00 62.81 298 TRP A N 1
ATOM 2337 C CA . TRP A 1 298 ? 6.550 -20.578 -14.068 1.00 62.81 298 TRP A CA 1
ATOM 2338 C C . TRP A 1 298 ? 6.634 -21.773 -13.097 1.00 62.81 298 TRP A C 1
ATOM 2340 O O . TRP A 1 298 ? 5.625 -22.112 -12.485 1.00 62.81 298 TRP A O 1
ATOM 2350 N N . ASP A 1 299 ? 7.788 -22.428 -12.974 1.00 48.44 299 ASP A N 1
ATOM 2351 C CA . ASP A 1 299 ? 7.911 -23.750 -12.340 1.00 48.44 299 ASP A CA 1
ATOM 2352 C C . ASP A 1 299 ? 8.003 -23.723 -10.798 1.00 48.44 299 ASP A C 1
ATOM 2354 O O . ASP A 1 299 ? 8.154 -24.769 -10.168 1.00 48.44 299 ASP A O 1
ATOM 2358 N N . GLU A 1 300 ? 7.859 -22.550 -10.171 1.00 42.78 300 GLU A N 1
ATOM 2359 C CA . GLU A 1 300 ? 7.674 -22.423 -8.720 1.00 42.78 300 GLU A CA 1
ATOM 2360 C C . GLU A 1 300 ? 6.178 -22.455 -8.343 1.00 42.78 300 GLU A C 1
ATOM 2362 O O . GLU A 1 300 ? 5.403 -21.616 -8.819 1.00 42.78 300 GLU A O 1
ATOM 2367 N N . PRO A 1 301 ? 5.732 -23.381 -7.470 1.00 39.38 301 PRO A N 1
ATOM 2368 C CA . PRO A 1 301 ? 4.358 -23.388 -6.981 1.00 39.38 301 PRO A CA 1
ATOM 2369 C C . PRO A 1 301 ? 4.122 -22.213 -6.021 1.00 39.38 301 PRO A C 1
ATOM 2371 O O . PRO A 1 301 ? 4.827 -22.068 -5.023 1.00 39.38 301 PRO A O 1
ATOM 2374 N N . GLU A 1 302 ? 3.098 -21.392 -6.283 1.00 47.66 302 GLU A N 1
ATOM 2375 C CA . GLU A 1 302 ? 2.710 -20.331 -5.345 1.00 47.66 302 GLU A CA 1
ATOM 2376 C C . GLU A 1 302 ? 2.348 -20.929 -3.970 1.00 47.66 302 GLU A C 1
ATOM 2378 O O . GLU A 1 302 ? 1.612 -21.923 -3.915 1.00 47.66 302 GLU A O 1
ATOM 2383 N N . PRO A 1 303 ? 2.796 -20.329 -2.848 1.00 38.16 303 PRO A N 1
ATOM 2384 C CA . PRO A 1 303 ? 2.360 -20.756 -1.526 1.00 38.16 303 PRO A CA 1
ATOM 2385 C C . PRO A 1 303 ? 0.840 -20.597 -1.422 1.00 38.16 303 PRO A C 1
ATOM 2387 O O . PRO A 1 303 ? 0.285 -19.548 -1.758 1.00 38.16 303 PRO A O 1
ATOM 2390 N N . ALA A 1 304 ? 0.162 -21.654 -0.973 1.00 32.78 304 ALA A N 1
ATOM 2391 C CA . ALA A 1 304 ? -1.292 -21.725 -0.980 1.00 32.78 304 ALA A CA 1
ATOM 2392 C C . ALA A 1 304 ? -1.916 -20.671 -0.047 1.00 32.78 304 ALA A C 1
ATOM 2394 O O . ALA A 1 304 ? -2.018 -20.873 1.161 1.00 32.78 304 ALA A O 1
ATOM 2395 N N . ALA A 1 305 ? -2.370 -19.555 -0.622 1.00 38.50 305 ALA A N 1
ATOM 2396 C CA . ALA A 1 305 ? -3.224 -18.602 0.072 1.00 38.50 305 ALA A CA 1
ATOM 2397 C C . ALA A 1 305 ? -4.530 -19.307 0.473 1.00 38.50 305 ALA A C 1
ATOM 2399 O O . ALA A 1 305 ? -5.256 -19.800 -0.395 1.00 38.50 305 ALA A O 1
ATOM 2400 N N . SER A 1 306 ? -4.801 -19.367 1.779 1.00 35.88 306 SER A N 1
ATOM 2401 C CA . SER A 1 306 ? -5.904 -20.120 2.380 1.00 35.88 306 SER A CA 1
ATOM 2402 C C . SER A 1 306 ? -7.256 -19.763 1.764 1.00 35.88 306 SER A C 1
ATOM 2404 O O . SER A 1 306 ? -7.858 -18.741 2.085 1.00 35.88 306 SER A O 1
ATOM 2406 N N . THR A 1 307 ? -7.767 -20.624 0.886 1.00 36.12 307 THR A N 1
ATOM 2407 C CA . THR A 1 307 ? -9.115 -20.487 0.339 1.00 36.12 307 THR A CA 1
ATOM 2408 C C . THR A 1 307 ? -10.136 -20.931 1.377 1.00 36.12 307 THR A C 1
ATOM 2410 O O . THR A 1 307 ? -10.507 -22.102 1.447 1.00 36.12 307 THR A O 1
ATOM 2413 N N . THR A 1 308 ? -10.625 -19.976 2.169 1.00 32.78 308 THR A N 1
ATOM 2414 C CA . THR A 1 308 ? -11.819 -20.149 3.004 1.00 32.78 308 THR A CA 1
ATOM 2415 C C . THR A 1 308 ? -13.010 -20.462 2.097 1.00 32.78 308 THR A C 1
ATOM 2417 O O . THR A 1 308 ? -13.643 -19.565 1.540 1.00 32.78 308 THR A O 1
ATOM 2420 N N . GLN A 1 309 ? -13.280 -21.750 1.881 1.00 32.59 309 GLN A N 1
ATOM 2421 C CA . GLN A 1 309 ? -14.393 -22.198 1.052 1.00 32.59 309 GLN A CA 1
ATOM 2422 C C . GLN A 1 309 ? -15.710 -21.813 1.730 1.00 32.59 309 GLN A C 1
ATOM 2424 O O . GLN A 1 309 ? -15.958 -22.182 2.878 1.00 32.59 309 GLN A O 1
ATOM 2429 N N . ALA A 1 310 ? -16.564 -21.081 1.014 1.00 29.39 310 ALA A N 1
ATOM 2430 C CA . ALA A 1 310 ? -17.924 -20.826 1.468 1.00 29.39 310 ALA A CA 1
ATOM 2431 C C . ALA A 1 310 ? -18.688 -22.164 1.580 1.00 29.39 310 ALA A C 1
ATOM 2433 O O . ALA A 1 310 ? -18.581 -22.985 0.662 1.00 29.39 310 ALA A O 1
ATOM 2434 N N . PRO A 1 311 ? -19.466 -22.406 2.654 1.00 35.44 311 PRO A N 1
ATOM 2435 C CA . PRO A 1 311 ? -20.230 -23.642 2.791 1.00 35.44 311 PRO A CA 1
ATOM 2436 C C . PRO A 1 311 ? -21.234 -23.801 1.645 1.00 35.44 311 PRO A C 1
ATOM 2438 O O . PRO A 1 311 ? -22.099 -22.947 1.447 1.00 35.44 311 PRO A O 1
ATOM 2441 N N . GLN A 1 312 ? -21.147 -24.905 0.901 1.00 32.62 312 GLN A N 1
ATOM 2442 C CA . GLN A 1 312 ? -22.187 -25.262 -0.062 1.00 32.62 312 GLN A CA 1
ATOM 2443 C C . GLN A 1 312 ? -23.443 -25.742 0.688 1.00 32.62 312 GLN A C 1
ATOM 2445 O O . GLN A 1 312 ? -23.320 -26.581 1.585 1.00 32.62 312 GLN A O 1
ATOM 2450 N N . PRO A 1 313 ? -24.652 -25.262 0.338 1.00 34.47 313 PRO A N 1
ATOM 2451 C CA . PRO A 1 313 ? -25.887 -25.833 0.862 1.00 34.47 313 PRO A CA 1
ATOM 2452 C C . PRO A 1 313 ? -26.077 -27.258 0.320 1.00 34.47 313 PRO A C 1
ATOM 2454 O O . PRO A 1 313 ? -25.876 -27.520 -0.865 1.00 34.47 313 PRO A O 1
ATOM 2457 N N . ALA A 1 314 ? -26.457 -28.189 1.196 1.00 32.47 314 ALA A N 1
ATOM 2458 C CA . ALA A 1 314 ? -26.573 -29.605 0.858 1.00 32.47 314 ALA A CA 1
ATOM 2459 C C . ALA A 1 314 ? -27.929 -29.933 0.204 1.00 32.47 314 ALA A C 1
ATOM 2461 O O . ALA A 1 314 ? -28.901 -30.244 0.893 1.00 32.47 314 ALA A O 1
ATOM 2462 N N . ASP A 1 315 ? -27.982 -29.905 -1.129 1.00 30.25 315 ASP A N 1
ATOM 2463 C CA . ASP A 1 315 ? -29.151 -30.354 -1.892 1.00 30.25 315 ASP A CA 1
ATOM 2464 C C . ASP A 1 315 ? -29.186 -31.893 -2.006 1.00 30.25 315 ASP A C 1
ATOM 2466 O O . ASP A 1 315 ? -28.435 -32.521 -2.763 1.00 30.25 315 ASP A O 1
ATOM 2470 N N . HIS A 1 316 ? -30.084 -32.525 -1.247 1.00 34.16 316 HIS A N 1
ATOM 2471 C CA . HIS A 1 316 ? -30.360 -33.964 -1.309 1.00 34.16 316 HIS A CA 1
ATOM 2472 C C . HIS A 1 316 ? -31.857 -34.237 -1.506 1.00 34.16 316 HIS A C 1
ATOM 2474 O O . HIS A 1 316 ? -32.589 -34.564 -0.574 1.00 34.16 316 HIS A O 1
ATOM 2480 N N . ALA A 1 317 ? -32.292 -34.163 -2.766 1.00 32.09 317 ALA A N 1
ATOM 2481 C CA . ALA A 1 317 ? -33.584 -34.664 -3.227 1.00 32.09 317 ALA A CA 1
ATOM 2482 C C . ALA A 1 317 ? -33.372 -35.885 -4.155 1.00 32.09 317 ALA A C 1
ATOM 2484 O O . ALA A 1 317 ? -32.789 -35.734 -5.233 1.00 32.09 317 ALA A O 1
ATOM 2485 N N . PRO A 1 318 ? -33.811 -37.103 -3.780 1.00 37.56 318 PRO A N 1
ATOM 2486 C CA . PRO A 1 318 ? -33.616 -38.292 -4.607 1.00 37.56 318 PRO A CA 1
ATOM 2487 C C . PRO A 1 318 ? -34.564 -38.307 -5.817 1.00 37.56 318 PRO A C 1
ATOM 2489 O O . PRO A 1 318 ? -35.765 -38.069 -5.690 1.00 37.56 318 PRO A O 1
ATOM 2492 N N . ARG A 1 319 ? -34.041 -38.651 -7.002 1.00 32.41 319 ARG A N 1
ATOM 2493 C CA . ARG A 1 319 ? -34.870 -38.935 -8.188 1.00 32.41 319 ARG A CA 1
ATOM 2494 C C . ARG A 1 319 ? -35.501 -40.337 -8.098 1.00 32.41 319 ARG A C 1
ATOM 2496 O O . ARG A 1 319 ? -34.823 -41.257 -7.641 1.00 32.41 319 ARG A O 1
ATOM 2503 N N . PRO A 1 320 ? -36.742 -40.544 -8.584 1.00 38.41 320 PRO A N 1
ATOM 2504 C CA . PRO A 1 320 ? -37.340 -41.877 -8.677 1.00 38.41 320 PRO A CA 1
ATOM 2505 C C . PRO A 1 320 ? -36.647 -42.756 -9.727 1.00 38.41 320 PRO A C 1
ATOM 2507 O O . PRO A 1 320 ? -36.154 -42.258 -10.741 1.00 38.41 320 PRO A O 1
ATOM 2510 N N . VAL A 1 321 ? -36.675 -44.073 -9.517 1.00 37.47 321 VAL A N 1
ATOM 2511 C CA . VAL A 1 321 ? -36.171 -45.078 -10.468 1.00 37.47 321 VAL A CA 1
ATOM 2512 C C . VAL A 1 321 ? -37.311 -45.545 -11.382 1.00 37.47 321 VAL A C 1
ATOM 2514 O O . VAL A 1 321 ? -38.392 -45.872 -10.897 1.00 37.47 321 VAL A O 1
ATOM 2517 N N . ALA A 1 322 ? -37.077 -45.597 -12.697 1.00 35.69 322 ALA A N 1
ATOM 2518 C CA . ALA A 1 322 ? -38.017 -46.162 -13.673 1.00 35.69 322 ALA A CA 1
ATOM 2519 C C . ALA A 1 322 ? -37.771 -47.672 -13.882 1.00 35.69 322 ALA A C 1
ATOM 2521 O O . ALA A 1 322 ? -36.637 -48.135 -13.772 1.00 35.69 322 ALA A O 1
ATOM 2522 N N . ALA A 1 323 ? -38.824 -48.441 -14.182 1.00 31.78 323 ALA A N 1
ATOM 2523 C CA . ALA A 1 323 ? -38.803 -49.905 -14.099 1.00 31.78 323 ALA A CA 1
ATOM 2524 C C . ALA A 1 323 ? -38.891 -50.649 -15.453 1.00 31.78 323 ALA A C 1
ATOM 2526 O O . ALA A 1 323 ? -39.754 -50.364 -16.274 1.00 31.78 323 ALA A O 1
ATOM 2527 N N . SER A 1 324 ? -38.025 -51.662 -15.585 1.00 34.56 324 SER A N 1
ATOM 2528 C CA . SER A 1 324 ? -38.269 -53.042 -16.064 1.00 34.56 324 SER A CA 1
ATOM 2529 C C . SER A 1 324 ? -39.079 -53.357 -17.338 1.00 34.56 324 SER A C 1
ATOM 2531 O O . SER A 1 324 ? -40.282 -53.124 -17.389 1.00 34.56 324 SER A O 1
ATOM 2533 N N . ALA A 1 325 ? -38.470 -54.150 -18.239 1.00 35.12 325 ALA A N 1
ATOM 2534 C CA . ALA A 1 325 ? -39.110 -55.229 -19.029 1.00 35.12 325 ALA A CA 1
ATOM 2535 C C . ALA A 1 325 ? -38.023 -56.230 -19.566 1.00 35.12 325 ALA A C 1
ATOM 2537 O O . ALA A 1 325 ? -36.842 -55.898 -19.456 1.00 35.12 325 ALA A O 1
ATOM 2538 N N . PRO A 1 326 ? -38.339 -57.471 -20.028 1.00 47.53 326 PRO A N 1
ATOM 2539 C CA . PRO A 1 326 ? -37.777 -58.659 -19.347 1.00 47.53 326 PRO A CA 1
ATOM 2540 C C . PRO A 1 326 ? -37.258 -59.845 -20.216 1.00 47.53 326 PRO A C 1
ATOM 2542 O O . PRO A 1 326 ? -37.506 -59.918 -21.416 1.00 47.53 326 PRO A O 1
ATOM 2545 N N . GLY A 1 327 ? -36.649 -60.851 -19.555 1.00 29.48 327 GLY A N 1
ATOM 2546 C CA . GLY A 1 327 ? -36.385 -62.221 -20.066 1.00 29.48 327 GLY A CA 1
ATOM 2547 C C . GLY A 1 327 ? -34.935 -62.710 -19.841 1.00 29.48 327 GLY A C 1
ATOM 2548 O O . GLY A 1 327 ? -34.030 -61.888 -19.877 1.00 29.48 327 GLY A O 1
ATOM 2549 N N . VAL A 1 328 ? -34.606 -63.994 -19.592 1.00 33.28 328 VAL A N 1
ATOM 2550 C CA . VAL A 1 328 ? -35.378 -65.263 -19.460 1.00 33.28 328 VAL A CA 1
ATOM 2551 C C . VAL A 1 328 ? -34.694 -66.197 -18.406 1.00 33.28 328 VAL A C 1
ATOM 2553 O O . VAL A 1 328 ? -33.577 -65.932 -17.979 1.00 33.28 328 VAL A O 1
ATOM 2556 N N . HIS A 1 329 ? -35.396 -67.252 -17.959 1.00 31.97 329 HIS A N 1
ATOM 2557 C CA . HIS A 1 329 ? -35.086 -68.316 -16.965 1.00 31.97 329 HIS A CA 1
ATOM 2558 C C . HIS A 1 329 ? -33.640 -68.918 -16.895 1.00 31.97 329 HIS A C 1
ATOM 2560 O O . HIS A 1 329 ? -32.977 -68.945 -17.923 1.00 31.97 329 HIS A O 1
ATOM 2566 N N . VAL A 1 330 ? -33.036 -69.383 -15.760 1.00 36.12 330 VAL A N 1
ATOM 2567 C CA . VAL A 1 330 ? -33.448 -70.177 -14.533 1.00 36.12 330 VAL A CA 1
ATOM 2568 C C . VAL A 1 330 ? -33.347 -71.719 -14.738 1.00 36.12 330 VAL A C 1
ATOM 2570 O O . VAL A 1 330 ? -33.809 -72.143 -15.795 1.00 36.12 330 VAL A O 1
ATOM 2573 N N . PRO A 1 331 ? -32.931 -72.608 -13.775 1.00 49.38 331 PRO A N 1
ATOM 2574 C CA . PRO A 1 331 ? -32.063 -72.570 -12.548 1.00 49.38 331 PRO A CA 1
ATOM 2575 C C . PRO A 1 331 ? -31.150 -73.868 -12.442 1.00 49.38 331 PRO A C 1
ATOM 2577 O O . PRO A 1 331 ? -30.675 -74.256 -13.506 1.00 49.38 331 PRO A O 1
ATOM 2580 N N . PRO A 1 332 ? -30.950 -74.665 -11.330 1.00 52.75 332 PRO A N 1
ATOM 2581 C CA . PRO A 1 332 ? -30.937 -74.495 -9.841 1.00 52.75 332 PRO A CA 1
ATOM 2582 C C . PRO A 1 332 ? -29.754 -75.194 -9.057 1.00 52.75 332 PRO A C 1
ATOM 2584 O O . PRO A 1 332 ? -28.892 -75.824 -9.653 1.00 52.75 332 PRO A O 1
ATOM 2587 N N . ALA A 1 333 ? -29.853 -75.201 -7.702 1.00 35.34 333 ALA A N 1
ATOM 2588 C CA . ALA A 1 333 ? -29.217 -76.078 -6.666 1.00 35.34 333 ALA A CA 1
ATOM 2589 C C . ALA A 1 333 ? -27.866 -75.615 -6.039 1.00 35.34 333 ALA A C 1
ATOM 2591 O O . ALA A 1 333 ? -26.878 -75.484 -6.744 1.00 35.34 333 ALA A O 1
ATOM 2592 N N . ARG A 1 334 ? -27.812 -75.169 -4.758 1.00 36.28 334 ARG A N 1
ATOM 2593 C CA . ARG A 1 334 ? -27.826 -75.886 -3.432 1.00 36.28 334 ARG A CA 1
ATOM 2594 C C . ARG A 1 334 ? -26.482 -76.592 -3.120 1.00 36.28 334 ARG A C 1
ATOM 2596 O O . ARG A 1 334 ? -26.083 -77.437 -3.904 1.00 36.28 334 ARG A O 1
ATOM 2603 N N . VAL A 1 335 ? -25.739 -76.261 -2.049 1.00 35.47 335 VAL A N 1
ATOM 2604 C CA . VAL A 1 335 ? -25.743 -76.804 -0.645 1.00 35.47 335 VAL A CA 1
ATOM 2605 C C . VAL A 1 335 ? -24.513 -76.161 0.071 1.00 35.47 335 VAL A C 1
ATOM 2607 O O . VAL A 1 335 ? -23.530 -75.954 -0.632 1.00 35.47 335 VAL A O 1
ATOM 2610 N N . SER A 1 336 ? -24.393 -75.834 1.375 1.00 33.19 336 SER A N 1
ATOM 2611 C CA . SER A 1 336 ? -25.287 -75.630 2.551 1.00 33.19 336 SER A CA 1
ATOM 2612 C C . SER A 1 336 ? -24.532 -74.786 3.630 1.00 33.19 336 SER A C 1
ATOM 2614 O O . SER A 1 336 ? -23.704 -73.959 3.257 1.00 33.19 336 SER A O 1
ATOM 2616 N N . LEU A 1 337 ? -24.798 -74.966 4.938 1.00 35.69 337 LEU A N 1
ATOM 2617 C CA . LEU A 1 337 ? -24.007 -74.472 6.089 1.00 35.69 337 LEU A CA 1
ATOM 2618 C C . LEU A 1 337 ? -23.497 -75.677 6.929 1.00 35.69 337 LEU A C 1
ATOM 2620 O O . LEU A 1 337 ? -24.107 -76.739 6.808 1.00 35.69 337 LEU A O 1
ATOM 2624 N N . ASP A 1 338 ? -22.441 -75.474 7.742 1.00 32.59 338 ASP A N 1
ATOM 2625 C CA . ASP A 1 338 ? -22.040 -76.176 9.001 1.00 32.59 338 ASP A CA 1
ATOM 2626 C C . ASP A 1 338 ? -20.594 -76.734 9.076 1.00 32.59 338 ASP A C 1
ATOM 2628 O O . ASP A 1 338 ? -20.289 -77.764 8.493 1.00 32.59 338 ASP A O 1
ATOM 2632 N N . GLU A 1 339 ? -19.742 -76.072 9.880 1.00 35.97 339 GLU A N 1
ATOM 2633 C CA . GLU A 1 339 ? -18.691 -76.606 10.790 1.00 35.97 339 GLU A CA 1
ATOM 2634 C C . GLU A 1 339 ? -18.055 -75.381 11.503 1.00 35.97 339 GLU A C 1
ATOM 2636 O O . GLU A 1 339 ? -17.568 -74.478 10.830 1.00 35.97 339 GLU A O 1
ATOM 2641 N N . VAL A 1 340 ? -18.115 -75.102 12.816 1.00 32.56 340 VAL A N 1
ATOM 2642 C CA . VAL A 1 340 ? -18.269 -75.845 14.091 1.00 32.56 340 VAL A CA 1
ATOM 2643 C C . VAL A 1 340 ? -16.939 -76.255 14.758 1.00 32.56 340 VAL A C 1
ATOM 2645 O O . VAL A 1 340 ? -16.395 -77.320 14.521 1.00 32.56 340 VAL A O 1
ATOM 2648 N N . MET A 1 341 ? -16.516 -75.412 15.713 1.00 32.44 341 MET A N 1
ATOM 2649 C CA . MET A 1 341 ? -15.615 -75.674 16.856 1.00 32.44 341 MET A CA 1
ATOM 2650 C C . MET A 1 341 ? -14.193 -76.227 16.625 1.00 32.44 341 MET A C 1
ATOM 2652 O O . MET A 1 341 ? -13.985 -77.430 16.499 1.00 32.44 341 MET A O 1
ATOM 2656 N N . ALA A 1 342 ? -13.192 -75.393 16.939 1.00 36.03 342 ALA A N 1
ATOM 2657 C CA . ALA A 1 342 ? -12.004 -75.862 17.658 1.00 36.03 342 ALA A CA 1
ATOM 2658 C C . ALA A 1 342 ? -11.445 -74.818 18.646 1.00 36.03 342 ALA A C 1
ATOM 2660 O O . ALA A 1 342 ? -11.488 -73.612 18.424 1.00 36.03 342 ALA A O 1
ATOM 2661 N N . ARG A 1 343 ? -10.912 -75.350 19.751 1.00 37.25 343 ARG A N 1
ATOM 2662 C CA . ARG A 1 343 ? -10.088 -74.714 20.799 1.00 37.25 343 ARG A CA 1
ATOM 2663 C C . ARG A 1 343 ? -8.918 -73.922 20.180 1.00 37.25 343 ARG A C 1
ATOM 2665 O O . ARG A 1 343 ? -8.458 -74.279 19.106 1.00 37.25 343 ARG A O 1
ATOM 2672 N N . GLY A 1 344 ? -8.308 -72.933 20.829 1.00 29.38 344 GLY A N 1
ATOM 2673 C CA . GLY A 1 344 ? -8.374 -72.488 22.226 1.00 29.38 344 GLY A CA 1
ATOM 2674 C C . GLY A 1 344 ? -7.021 -71.859 22.606 1.00 29.38 344 GLY A C 1
ATOM 2675 O O . GLY A 1 344 ? -6.027 -72.088 21.921 1.00 29.38 344 GLY A O 1
ATOM 2676 N N . ALA A 1 345 ? -6.965 -71.033 23.651 1.00 35.44 345 ALA A N 1
ATOM 2677 C CA . ALA A 1 345 ? -5.765 -70.245 23.946 1.00 35.44 345 ALA A CA 1
ATOM 2678 C C . ALA A 1 345 ? -4.590 -71.078 24.493 1.00 35.44 345 ALA A C 1
ATOM 2680 O O . ALA A 1 345 ? -4.778 -71.962 25.328 1.00 35.44 345 ALA A O 1
ATOM 2681 N N . SER A 1 346 ? -3.367 -70.694 24.118 1.00 37.94 346 SER A N 1
ATOM 2682 C CA . SER A 1 346 ? -2.181 -70.856 24.963 1.00 37.94 346 SER A CA 1
ATOM 2683 C C . SER A 1 346 ? -1.170 -69.751 24.657 1.00 37.94 346 SER A C 1
ATOM 2685 O O . SER A 1 346 ? -0.973 -69.394 23.496 1.00 37.94 346 SER A O 1
ATOM 2687 N N . ALA A 1 347 ? -0.547 -69.196 25.695 1.00 33.53 347 ALA A N 1
ATOM 2688 C CA . ALA A 1 347 ? 0.515 -68.202 25.579 1.00 33.53 347 ALA A CA 1
ATOM 2689 C C . ALA A 1 347 ? 1.876 -68.860 25.843 1.00 33.53 347 ALA A C 1
ATOM 2691 O O . ALA A 1 347 ? 1.980 -69.742 26.694 1.00 33.53 347 ALA A O 1
ATOM 2692 N N . ALA A 1 348 ? 2.924 -68.397 25.158 1.00 35.56 348 ALA A N 1
ATOM 2693 C CA . ALA A 1 348 ? 4.292 -68.864 25.363 1.00 35.56 348 ALA A CA 1
ATOM 2694 C C . ALA A 1 348 ? 5.263 -67.683 25.528 1.00 35.56 348 ALA A C 1
ATOM 2696 O O . ALA A 1 348 ? 5.793 -67.128 24.569 1.00 35.56 348 ALA A O 1
ATOM 2697 N N . GLN A 1 349 ? 5.494 -67.328 26.791 1.00 37.66 349 GLN A N 1
ATOM 2698 C CA . GLN A 1 349 ? 6.757 -66.761 27.277 1.00 37.66 349 GLN A CA 1
ATOM 2699 C C . GLN A 1 349 ? 7.927 -67.707 26.919 1.00 37.66 349 GLN A C 1
ATOM 2701 O O . GLN A 1 349 ? 7.713 -68.908 26.788 1.00 37.66 349 GLN A O 1
ATOM 2706 N N . SER A 1 350 ? 9.194 -67.301 26.820 1.00 35.25 350 SER A N 1
ATOM 2707 C CA . SER A 1 350 ? 9.842 -65.978 26.840 1.00 35.25 350 SER A CA 1
ATOM 2708 C C . SER A 1 350 ? 11.306 -66.172 26.430 1.00 35.25 350 SER A C 1
ATOM 2710 O O . SER A 1 350 ? 11.881 -67.209 26.753 1.00 35.25 350 SER A O 1
ATOM 2712 N N . GLN A 1 351 ? 11.966 -65.139 25.899 1.00 36.75 351 GLN A N 1
ATOM 2713 C CA . GLN A 1 351 ? 13.353 -64.844 26.288 1.00 36.75 351 GLN A CA 1
ATOM 2714 C C . GLN A 1 351 ? 13.690 -63.376 26.007 1.00 36.75 351 GLN A C 1
ATOM 2716 O O . GLN A 1 351 ? 13.442 -62.870 24.917 1.00 36.75 351 GLN A O 1
ATOM 2721 N N . ALA A 1 352 ? 14.231 -62.692 27.014 1.00 35.12 352 ALA A N 1
ATOM 2722 C CA . ALA A 1 352 ? 14.671 -61.305 26.925 1.00 35.12 352 ALA A CA 1
ATOM 2723 C C . ALA A 1 352 ? 16.202 -61.243 26.975 1.00 35.12 352 ALA A C 1
ATOM 2725 O O . ALA A 1 352 ? 16.827 -62.005 27.713 1.00 35.12 352 ALA A O 1
ATOM 2726 N N . GLN A 1 353 ? 16.793 -60.302 26.238 1.00 41.03 353 GLN A N 1
ATOM 2727 C CA . GLN A 1 353 ? 18.180 -59.875 26.429 1.00 41.03 353 GLN A CA 1
ATOM 2728 C C . GLN A 1 353 ? 18.222 -58.438 26.985 1.00 41.03 353 GLN A C 1
ATOM 2730 O O . GLN A 1 353 ? 17.249 -57.699 26.808 1.00 41.03 353 GLN A O 1
ATOM 2735 N N . PRO A 1 354 ? 19.291 -58.037 27.702 1.00 41.81 354 PRO A N 1
ATOM 2736 C CA . PRO A 1 354 ? 19.286 -56.797 28.481 1.00 41.81 354 PRO A CA 1
ATOM 2737 C C . PRO A 1 354 ? 19.406 -55.529 27.627 1.00 41.81 354 PRO A C 1
ATOM 2739 O O . PRO A 1 354 ? 20.101 -55.507 26.613 1.00 41.81 354 PRO A O 1
ATOM 2742 N N . GLN A 1 355 ? 18.795 -54.438 28.095 1.00 47.09 355 GLN A N 1
ATOM 2743 C CA . GLN A 1 355 ? 19.015 -53.100 27.544 1.00 47.09 355 GLN A CA 1
ATOM 2744 C C . GLN A 1 355 ? 20.390 -52.546 27.956 1.00 47.09 355 GLN A C 1
ATOM 2746 O O . GLN A 1 355 ? 20.749 -52.635 29.132 1.00 47.09 355 GLN A O 1
ATOM 2751 N N . PRO A 1 356 ? 21.090 -51.825 27.068 1.00 37.22 356 PRO A N 1
ATOM 2752 C CA . PRO A 1 356 ? 21.938 -50.712 27.469 1.00 37.22 356 PRO A CA 1
ATOM 2753 C C . PRO A 1 356 ? 21.045 -49.538 27.903 1.00 37.22 356 PRO A C 1
ATOM 2755 O O . PRO A 1 356 ? 20.201 -49.079 27.132 1.00 37.22 356 PRO A O 1
ATOM 2758 N N . GLN A 1 357 ? 21.225 -49.030 29.123 1.00 44.53 357 GLN A N 1
ATOM 2759 C CA . GLN A 1 357 ? 20.659 -47.730 29.498 1.00 44.53 357 GLN A CA 1
ATOM 2760 C C . GLN A 1 357 ? 21.429 -46.607 28.780 1.00 44.53 357 GLN A C 1
ATOM 2762 O O . GLN A 1 357 ? 22.655 -46.699 28.679 1.00 44.53 357 GLN A O 1
ATOM 2767 N N . PRO A 1 358 ? 20.775 -45.512 28.350 1.00 40.56 358 PRO A N 1
ATOM 2768 C CA . PRO A 1 358 ? 21.483 -44.281 28.023 1.00 40.56 358 PRO A CA 1
ATOM 2769 C C . PRO A 1 358 ? 22.216 -43.773 29.271 1.00 40.56 358 PRO A C 1
ATOM 2771 O O . PRO A 1 358 ? 21.596 -43.535 30.308 1.00 40.56 358 PRO A O 1
ATOM 2774 N N . GLN A 1 359 ? 23.536 -43.617 29.185 1.00 38.38 359 GLN A N 1
ATOM 2775 C CA . GLN A 1 359 ? 24.313 -42.961 30.237 1.00 38.38 359 GLN A CA 1
ATOM 2776 C C . GLN A 1 359 ? 23.986 -41.456 30.267 1.00 38.38 359 GLN A C 1
ATOM 2778 O O . GLN A 1 359 ? 23.714 -40.878 29.210 1.00 38.38 359 GLN A O 1
ATOM 2783 N N . PRO A 1 360 ? 24.044 -40.787 31.435 1.00 40.06 360 PRO A N 1
ATOM 2784 C CA . PRO A 1 360 ? 24.025 -39.329 31.469 1.00 40.06 360 PRO A CA 1
ATOM 2785 C C . PRO A 1 360 ? 25.247 -38.783 30.704 1.00 40.06 360 PRO A C 1
ATOM 2787 O O . PRO A 1 360 ? 26.344 -39.332 30.853 1.00 40.06 360 PRO A O 1
ATOM 2790 N N . PRO A 1 361 ? 25.096 -37.725 29.886 1.00 41.78 361 PRO A N 1
ATOM 2791 C CA . PRO A 1 361 ? 26.201 -37.190 29.100 1.00 41.78 361 PRO A CA 1
ATOM 2792 C C . PRO A 1 361 ? 27.295 -36.628 30.015 1.00 41.78 361 PRO A C 1
ATOM 2794 O O . PRO A 1 361 ? 27.039 -35.771 30.860 1.00 41.78 361 PRO A O 1
ATOM 2797 N N . GLN A 1 362 ? 28.527 -37.103 29.831 1.00 42.81 362 GLN A N 1
ATOM 2798 C CA . GLN A 1 362 ? 29.703 -36.529 30.482 1.00 42.81 362 GLN A CA 1
ATOM 2799 C C . GLN A 1 362 ? 30.078 -35.201 29.803 1.00 42.81 362 GLN A C 1
ATOM 2801 O O . GLN A 1 362 ? 30.000 -35.065 28.582 1.00 42.81 362 GLN A O 1
ATOM 2806 N N . SER A 1 363 ? 30.474 -34.208 30.597 1.00 45.09 363 SER A N 1
ATOM 2807 C CA . SER A 1 363 ? 30.708 -32.833 30.143 1.00 45.09 363 SER A CA 1
ATOM 2808 C C . SER A 1 363 ? 32.084 -32.652 29.477 1.00 45.09 363 SER A C 1
ATOM 2810 O O . SER A 1 363 ? 33.035 -32.231 30.137 1.00 45.09 363 SER A O 1
ATOM 2812 N N . ASP A 1 364 ? 32.1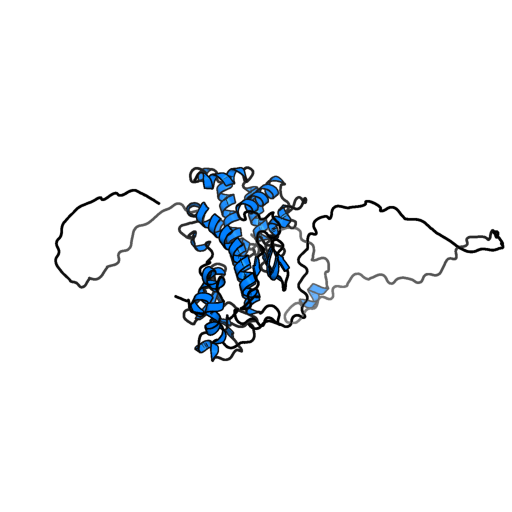93 -32.941 28.174 1.00 45.78 364 ASP A N 1
ATOM 2813 C CA . ASP A 1 364 ? 33.431 -32.786 27.371 1.00 45.78 364 ASP A CA 1
ATOM 2814 C C . ASP A 1 364 ? 33.705 -31.310 26.981 1.00 45.78 364 ASP A C 1
ATOM 2816 O O . ASP A 1 364 ? 33.754 -30.947 25.804 1.00 45.78 364 ASP A O 1
ATOM 2820 N N . LEU A 1 365 ? 33.835 -30.426 27.980 1.00 51.94 365 LEU A N 1
ATOM 2821 C CA . LEU A 1 365 ? 34.177 -29.010 27.776 1.00 51.94 365 LEU A CA 1
ATOM 2822 C C . LEU A 1 365 ? 35.642 -28.863 27.348 1.00 51.94 365 LEU A C 1
ATOM 2824 O O . LEU A 1 365 ? 36.551 -29.311 28.051 1.00 51.94 365 LEU A O 1
ATOM 2828 N N . ARG A 1 366 ? 35.883 -28.190 26.216 1.00 50.88 366 ARG A N 1
ATOM 2829 C CA . ARG A 1 366 ? 37.230 -28.051 25.643 1.00 50.88 366 ARG A CA 1
ATOM 2830 C C . ARG A 1 366 ? 37.793 -26.647 25.808 1.00 50.88 366 ARG A C 1
ATOM 2832 O O . ARG A 1 366 ? 37.188 -25.652 25.410 1.00 50.88 366 ARG A O 1
ATOM 2839 N N . TYR A 1 367 ? 38.998 -26.603 26.363 1.00 52.41 367 TYR A N 1
ATOM 2840 C CA . TYR A 1 367 ? 39.800 -25.405 26.568 1.00 52.41 367 TYR A CA 1
ATOM 2841 C C . TYR A 1 367 ? 40.920 -25.355 25.525 1.00 52.41 367 TYR A C 1
ATOM 2843 O O . TYR A 1 367 ? 41.472 -26.386 25.142 1.00 52.41 367 TYR A O 1
ATOM 2851 N N . THR A 1 368 ? 41.261 -24.150 25.083 1.00 55.56 368 THR A N 1
ATOM 2852 C CA . THR A 1 368 ? 42.380 -23.857 24.179 1.00 55.56 368 THR A CA 1
ATOM 2853 C C . THR A 1 368 ? 43.215 -22.718 24.757 1.00 55.56 368 THR A C 1
ATOM 2855 O O . THR A 1 368 ? 42.738 -21.965 25.609 1.00 55.56 368 THR A O 1
ATOM 2858 N N . ASP A 1 369 ? 44.420 -22.511 24.227 1.00 37.88 369 ASP A N 1
ATOM 2859 C CA . ASP A 1 369 ? 45.339 -21.439 24.649 1.00 37.88 369 ASP A CA 1
ATOM 2860 C C . ASP A 1 369 ? 44.793 -20.010 24.416 1.00 37.88 369 ASP A C 1
ATOM 2862 O O . ASP A 1 369 ? 45.429 -19.024 24.788 1.00 37.88 369 ASP A O 1
ATOM 2866 N N . ARG A 1 370 ? 43.615 -19.878 23.784 1.00 37.62 370 ARG A N 1
ATOM 2867 C CA . ARG A 1 370 ? 42.890 -18.614 23.566 1.00 37.62 370 ARG A CA 1
ATOM 2868 C C . ARG A 1 370 ? 41.496 -18.579 24.208 1.00 37.62 370 ARG A C 1
ATOM 2870 O O . ARG A 1 370 ? 40.748 -17.637 23.963 1.00 37.62 370 ARG A O 1
ATOM 2877 N N . GLY A 1 371 ? 41.146 -19.572 25.027 1.00 40.84 371 GLY A N 1
ATOM 2878 C CA . GLY A 1 371 ? 39.858 -19.656 25.720 1.00 40.84 371 GLY A CA 1
ATOM 2879 C C . GLY A 1 371 ? 39.044 -20.905 25.375 1.00 40.84 371 GLY A C 1
ATOM 2880 O O . GLY A 1 371 ? 39.563 -21.896 24.862 1.00 40.84 371 GLY A O 1
ATOM 2881 N N . LEU A 1 372 ? 37.759 -20.867 25.717 1.00 42.69 372 LEU A N 1
ATOM 2882 C CA . LEU A 1 372 ? 36.848 -22.012 25.681 1.00 42.69 372 LEU A CA 1
ATOM 2883 C C . LEU A 1 372 ? 36.229 -22.193 24.284 1.00 42.69 372 LEU A C 1
ATOM 2885 O O . LEU A 1 372 ? 35.770 -21.220 23.684 1.00 42.69 372 LEU A O 1
ATOM 2889 N N . ASP A 1 373 ? 36.183 -23.424 23.768 1.00 48.81 373 ASP A N 1
ATOM 2890 C CA . ASP A 1 373 ? 35.524 -23.709 22.487 1.00 48.81 373 ASP A CA 1
ATOM 2891 C C . ASP A 1 373 ? 33.998 -23.626 22.646 1.00 48.81 373 ASP A C 1
ATOM 2893 O O . ASP A 1 373 ? 33.367 -24.520 23.220 1.00 48.81 373 ASP A O 1
ATOM 2897 N N . PHE A 1 374 ? 33.394 -22.572 22.091 1.00 42.81 374 PHE A N 1
ATOM 2898 C CA . PHE A 1 374 ? 31.940 -22.359 22.064 1.00 42.81 374 PHE A CA 1
ATOM 2899 C C . PHE A 1 374 ? 31.176 -23.545 21.446 1.00 42.81 374 PHE A C 1
ATOM 2901 O O . PHE A 1 374 ? 30.055 -23.857 21.858 1.00 42.81 374 PHE A O 1
ATOM 2908 N N . SER A 1 375 ? 31.813 -24.266 20.519 1.00 48.38 375 SER A N 1
ATOM 2909 C CA . SER A 1 375 ? 31.274 -25.471 19.881 1.00 48.38 375 SER A CA 1
ATOM 2910 C C . SER A 1 375 ? 31.152 -26.651 20.851 1.00 48.38 375 SER A C 1
ATOM 2912 O O . SER A 1 375 ? 30.427 -27.602 20.551 1.00 48.38 375 SER A O 1
ATOM 2914 N N . SER A 1 376 ? 31.855 -26.642 21.989 1.00 50.56 376 SER A N 1
ATOM 2915 C CA . SER A 1 376 ? 31.697 -27.638 23.061 1.00 50.56 376 SER A CA 1
ATOM 2916 C C . SER A 1 376 ? 30.546 -27.276 24.010 1.00 50.56 376 SER A C 1
ATOM 2918 O O . SER A 1 376 ? 29.766 -28.149 24.386 1.00 50.56 376 SER A O 1
ATOM 2920 N N . VAL A 1 377 ? 30.351 -25.981 24.294 1.00 50.47 377 VAL A N 1
ATOM 2921 C CA . VAL A 1 377 ? 29.307 -25.480 25.207 1.00 50.47 377 VAL A CA 1
ATOM 2922 C C . VAL A 1 377 ? 27.907 -25.820 24.692 1.00 50.47 377 VAL A C 1
ATOM 2924 O O . VAL A 1 377 ? 27.131 -26.453 25.408 1.00 50.47 377 VAL A O 1
ATOM 2927 N N . ILE A 1 378 ? 27.610 -25.495 23.428 1.00 48.94 378 ILE A N 1
ATOM 2928 C CA . ILE A 1 378 ? 26.282 -25.703 22.814 1.00 48.94 378 ILE A CA 1
ATOM 2929 C C . ILE A 1 378 ? 25.897 -27.194 22.749 1.00 48.94 378 ILE A C 1
ATOM 2931 O O . ILE A 1 378 ? 24.720 -27.535 22.824 1.00 48.94 378 ILE A O 1
ATOM 2935 N N . ARG A 1 379 ? 26.877 -28.106 22.667 1.00 52.16 379 ARG A N 1
ATOM 2936 C CA . ARG A 1 379 ? 26.634 -29.563 22.654 1.00 52.16 379 ARG A CA 1
ATOM 2937 C C . ARG A 1 379 ? 26.448 -30.188 24.042 1.00 52.16 379 ARG A C 1
ATOM 2939 O O . ARG A 1 379 ? 26.083 -31.357 24.115 1.00 52.16 379 ARG A O 1
ATOM 2946 N N . SER A 1 380 ? 26.694 -29.447 25.126 1.00 55.53 380 SER A N 1
ATOM 2947 C CA . SER A 1 380 ? 26.796 -30.011 26.483 1.00 55.53 380 SER A CA 1
ATOM 2948 C C . SER A 1 380 ? 25.571 -29.811 27.389 1.00 55.53 380 SER A C 1
ATOM 2950 O O . SER A 1 380 ? 25.526 -30.413 28.460 1.00 55.53 380 SER A O 1
ATOM 2952 N N . ASN A 1 381 ? 24.558 -29.027 26.989 1.00 38.03 381 ASN A N 1
ATOM 2953 C CA . ASN A 1 381 ? 23.338 -28.848 27.793 1.00 38.03 381 ASN A CA 1
ATOM 2954 C C . ASN A 1 381 ? 22.059 -28.637 26.942 1.00 38.03 381 ASN A C 1
ATOM 2956 O O . ASN A 1 381 ? 21.870 -27.548 26.400 1.00 38.03 381 ASN A O 1
ATOM 2960 N N . PRO A 1 382 ? 21.139 -29.623 26.869 1.00 45.19 382 PRO A N 1
ATOM 2961 C CA . PRO A 1 382 ? 19.885 -29.508 26.116 1.00 45.19 382 PRO A CA 1
ATOM 2962 C C . PRO A 1 382 ? 18.756 -28.767 26.861 1.00 45.19 382 PRO A C 1
ATOM 2964 O O . PRO A 1 382 ? 17.688 -28.572 26.287 1.00 45.19 382 PRO A O 1
ATOM 2967 N N . ALA A 1 383 ? 18.953 -28.371 28.125 1.00 37.28 383 ALA A N 1
ATOM 2968 C CA . ALA A 1 383 ? 17.932 -27.731 28.964 1.00 37.28 383 ALA A CA 1
ATOM 2969 C C . ALA A 1 383 ? 18.127 -26.212 29.144 1.00 37.28 383 ALA A C 1
ATOM 2971 O O . ALA A 1 383 ? 17.300 -25.557 29.774 1.00 37.28 383 ALA A O 1
ATOM 2972 N N . LEU A 1 384 ? 19.139 -25.602 28.513 1.00 46.66 384 LEU A N 1
ATOM 2973 C CA . LEU A 1 384 ? 19.270 -24.135 28.428 1.00 46.66 384 LEU A CA 1
ATOM 2974 C C . LEU A 1 384 ? 18.271 -23.470 27.449 1.00 46.66 384 LEU A C 1
ATOM 2976 O O . LEU A 1 384 ? 18.486 -22.359 26.978 1.00 46.66 384 LEU A O 1
ATOM 2980 N N . ALA A 1 385 ? 17.135 -24.128 27.208 1.00 39.31 385 ALA A N 1
ATOM 2981 C CA . ALA A 1 385 ? 15.910 -23.505 26.716 1.00 39.31 385 ALA A CA 1
ATOM 2982 C C . ALA A 1 385 ? 15.051 -22.900 27.854 1.00 39.31 385 ALA A C 1
ATOM 2984 O O . ALA A 1 385 ? 14.149 -22.115 27.573 1.00 39.31 385 ALA A O 1
ATOM 2985 N N . SER A 1 386 ? 15.301 -23.250 29.128 1.00 34.72 386 SER A N 1
ATOM 2986 C CA . SER A 1 386 ? 14.449 -22.862 30.267 1.00 34.72 386 SER A CA 1
ATOM 2987 C C . SER A 1 386 ? 15.201 -22.148 31.403 1.00 34.72 386 SER A C 1
ATOM 2989 O O . SER A 1 386 ? 15.630 -22.774 32.367 1.00 34.72 386 SER A O 1
ATOM 2991 N N . VAL A 1 387 ? 15.326 -20.826 31.247 1.00 34.41 387 VAL A N 1
ATOM 2992 C CA . VAL A 1 387 ? 15.070 -19.763 32.251 1.00 34.41 387 VAL A CA 1
ATOM 2993 C C . VAL A 1 387 ? 15.416 -20.023 33.739 1.00 34.41 387 VAL A C 1
ATOM 2995 O O . VAL A 1 387 ? 14.724 -20.780 34.406 1.00 34.41 387 VAL A O 1
ATOM 2998 N N . GLU A 1 388 ? 16.407 -19.253 34.225 1.00 33.47 388 GLU A N 1
ATOM 2999 C CA . GLU A 1 388 ? 16.608 -18.563 35.535 1.00 33.47 388 GLU A CA 1
ATOM 3000 C C . GLU A 1 388 ? 16.150 -19.147 36.905 1.00 33.47 388 GLU A C 1
ATOM 3002 O O . GLU A 1 388 ? 15.205 -19.924 37.015 1.00 33.47 388 GLU A O 1
ATOM 3007 N N . PRO A 1 389 ? 16.791 -18.696 38.014 1.00 30.78 389 PRO A N 1
ATOM 3008 C CA . PRO A 1 389 ? 16.191 -17.569 38.759 1.00 30.78 389 PRO A CA 1
ATOM 3009 C C . PRO A 1 389 ? 17.161 -16.505 39.352 1.00 30.78 389 PRO A C 1
ATOM 3011 O O . PRO A 1 389 ? 18.081 -16.829 40.096 1.00 30.78 389 PRO A O 1
ATOM 3014 N N . PHE A 1 390 ? 16.824 -15.226 39.124 1.00 31.08 390 PHE A N 1
ATOM 3015 C CA . PHE A 1 390 ? 16.986 -14.033 39.994 1.00 31.08 390 PHE A CA 1
ATOM 3016 C C . PHE A 1 390 ? 18.334 -13.638 40.659 1.00 31.08 390 PHE A C 1
ATOM 3018 O O . PHE A 1 390 ? 18.716 -14.187 41.691 1.00 31.08 390 PHE A O 1
ATOM 3025 N N . ALA A 1 391 ? 18.862 -12.481 40.203 1.00 26.61 391 ALA A N 1
ATOM 3026 C CA . ALA A 1 391 ? 19.299 -11.276 40.965 1.00 26.61 391 ALA A CA 1
ATOM 3027 C C . ALA A 1 391 ? 20.692 -10.722 40.561 1.00 26.61 391 ALA A C 1
ATOM 3029 O O . ALA A 1 391 ? 21.565 -11.510 40.203 1.00 26.61 391 ALA A O 1
ATOM 3030 N N . PRO A 1 392 ? 20.977 -9.402 40.710 1.00 29.45 392 PRO A N 1
ATOM 3031 C CA . PRO A 1 392 ? 20.094 -8.255 40.978 1.00 29.45 392 PRO A CA 1
ATOM 3032 C C . PRO A 1 392 ? 19.854 -7.379 39.720 1.00 29.45 392 PRO A C 1
ATOM 3034 O O . PRO A 1 392 ? 20.404 -7.630 38.652 1.00 29.45 392 PRO A O 1
ATOM 3037 N N . VAL A 1 393 ? 19.028 -6.332 39.835 1.00 36.31 393 VAL A N 1
ATOM 3038 C CA . VAL A 1 393 ? 18.565 -5.528 38.684 1.00 36.31 393 VAL A CA 1
ATOM 3039 C C . VAL A 1 393 ? 19.646 -4.598 38.113 1.00 36.31 393 VAL A C 1
ATOM 3041 O O . VAL A 1 393 ? 20.043 -3.625 38.753 1.00 36.31 393 VAL A O 1
ATOM 3044 N N . GLN A 1 394 ? 20.004 -4.816 36.846 1.00 32.75 394 GLN A N 1
ATOM 3045 C CA . GLN A 1 394 ? 20.293 -3.733 35.897 1.00 32.75 394 GLN A CA 1
ATOM 3046 C C . GLN A 1 394 ? 19.075 -3.558 34.971 1.00 32.75 394 GLN A C 1
ATOM 3048 O O . GLN A 1 394 ? 18.379 -4.544 34.714 1.00 32.75 394 GLN A O 1
ATOM 3053 N N . PRO A 1 395 ? 18.775 -2.343 34.473 1.00 28.72 395 PRO A N 1
ATOM 3054 C CA . PRO A 1 395 ? 17.740 -2.178 33.458 1.00 28.72 395 PRO A CA 1
ATOM 3055 C C . PRO A 1 395 ? 18.167 -2.930 32.185 1.00 28.72 395 PRO A C 1
ATOM 3057 O O . PRO A 1 395 ? 19.300 -2.740 31.735 1.00 28.72 395 PRO A O 1
ATOM 3060 N N . PRO A 1 396 ? 17.309 -3.784 31.598 1.00 31.48 396 PRO A N 1
ATOM 3061 C CA . PRO A 1 396 ? 17.657 -4.472 30.364 1.00 31.48 396 PRO A CA 1
ATOM 3062 C C . PRO A 1 396 ? 17.829 -3.454 29.224 1.00 31.48 396 PRO A C 1
ATOM 3064 O O . PRO A 1 396 ? 17.149 -2.419 29.226 1.00 31.48 396 PRO A O 1
ATOM 3067 N N . PRO A 1 397 ? 18.679 -3.735 28.217 1.00 35.41 397 PRO A N 1
ATOM 3068 C CA . PRO A 1 397 ? 18.572 -3.027 26.947 1.00 35.41 397 PRO A CA 1
ATOM 3069 C C . PRO A 1 397 ? 17.136 -3.195 26.418 1.00 35.41 397 PRO A C 1
ATOM 3071 O O . PRO A 1 397 ? 16.540 -4.260 26.623 1.00 35.41 397 PRO A O 1
ATOM 3074 N N . PRO A 1 398 ? 16.548 -2.171 25.773 1.00 33.53 398 PRO A N 1
ATOM 3075 C CA . PRO A 1 398 ? 15.196 -2.289 25.248 1.00 33.53 398 PRO A CA 1
ATOM 3076 C C . PRO A 1 398 ? 15.123 -3.486 24.286 1.00 33.53 398 PRO A C 1
A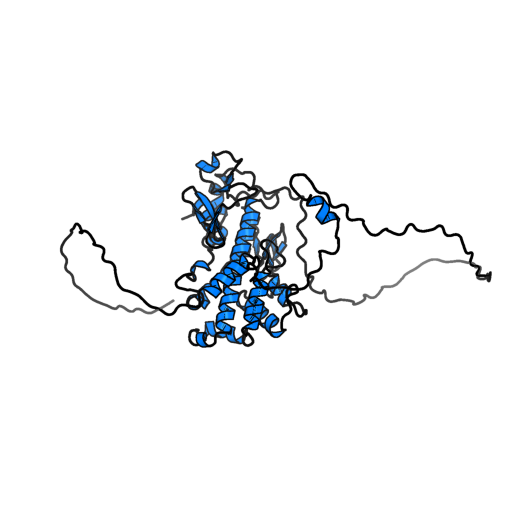TOM 3078 O O . PRO A 1 398 ? 16.076 -3.710 23.531 1.00 33.53 398 PRO A O 1
ATOM 3081 N N . PRO A 1 399 ? 14.027 -4.269 24.305 1.00 38.47 399 PRO A N 1
ATOM 3082 C CA . PRO A 1 399 ? 13.863 -5.362 23.357 1.00 38.47 399 PRO A CA 1
ATOM 3083 C C . PRO A 1 399 ? 13.955 -4.813 21.932 1.00 38.47 399 PRO A C 1
ATOM 3085 O O . PRO A 1 399 ? 13.531 -3.683 21.680 1.00 38.47 399 PRO A O 1
ATOM 3088 N N . GLN A 1 400 ? 14.481 -5.614 21.002 1.00 44.47 400 GLN A N 1
ATOM 3089 C CA . GLN A 1 400 ? 14.453 -5.281 19.579 1.00 44.47 400 GLN A CA 1
ATOM 3090 C C . GLN A 1 400 ? 13.000 -5.280 19.097 1.00 44.47 400 GLN A C 1
ATOM 3092 O O . GLN A 1 400 ? 12.444 -6.296 18.686 1.00 44.47 400 GLN A O 1
ATOM 3097 N N . THR A 1 401 ? 12.379 -4.113 19.213 1.00 38.62 401 THR A N 1
ATOM 3098 C CA . THR A 1 401 ? 11.082 -3.778 18.651 1.00 38.62 401 THR A CA 1
ATOM 3099 C C . THR A 1 401 ? 11.161 -3.874 17.133 1.00 38.62 401 THR A C 1
ATOM 3101 O O . THR A 1 401 ? 12.150 -3.455 16.528 1.00 38.62 401 THR A O 1
ATOM 3104 N N . SER A 1 402 ? 10.120 -4.421 16.507 1.00 48.25 402 SER A N 1
ATOM 3105 C CA . SER A 1 402 ? 10.002 -4.439 15.048 1.00 48.25 402 SER A CA 1
ATOM 3106 C C . SER A 1 402 ? 10.076 -3.015 14.480 1.00 48.25 402 SER A C 1
ATOM 3108 O O . SER A 1 402 ? 9.742 -2.042 15.156 1.00 48.25 402 SER A O 1
ATOM 3110 N N . GLU A 1 403 ? 10.490 -2.859 13.223 1.00 45.31 403 GLU A N 1
ATOM 3111 C CA . GLU A 1 403 ? 10.545 -1.540 12.564 1.00 45.31 403 GLU A CA 1
ATOM 3112 C C . GLU A 1 403 ? 9.175 -0.825 12.594 1.00 45.31 403 GLU A C 1
ATOM 3114 O O . GLU A 1 403 ? 9.092 0.399 12.716 1.00 45.31 403 GLU A O 1
ATOM 3119 N N . TRP A 1 404 ? 8.100 -1.621 12.576 1.00 43.16 404 TRP A N 1
ATOM 3120 C CA . TRP A 1 404 ? 6.710 -1.242 12.836 1.00 43.16 404 TRP A CA 1
ATOM 3121 C C . TRP A 1 404 ? 6.530 -0.595 14.211 1.00 43.16 404 TRP A C 1
ATOM 3123 O O . TRP A 1 404 ? 6.152 0.578 14.305 1.00 43.16 404 TRP A O 1
ATOM 3133 N N . ALA A 1 405 ? 6.875 -1.335 15.268 1.00 41.34 405 ALA A N 1
ATOM 3134 C CA . ALA A 1 405 ? 6.827 -0.876 16.651 1.00 41.34 405 ALA A CA 1
ATOM 3135 C C . ALA A 1 405 ? 7.669 0.382 16.881 1.00 41.34 405 ALA A C 1
ATOM 3137 O O . ALA A 1 405 ? 7.250 1.287 17.602 1.00 41.34 405 ALA A O 1
ATOM 3138 N N . GLN A 1 406 ? 8.842 0.480 16.251 1.00 45.78 406 GLN A N 1
ATOM 3139 C CA . GLN A 1 406 ? 9.715 1.648 16.370 1.00 45.78 406 GLN A CA 1
ATOM 3140 C C . GLN A 1 406 ? 9.051 2.911 15.801 1.00 45.78 406 GLN A C 1
ATOM 3142 O O . GLN A 1 406 ? 9.043 3.942 16.476 1.00 45.78 406 GLN A O 1
ATOM 3147 N N . ARG A 1 407 ? 8.415 2.842 14.621 1.00 48.44 407 ARG A N 1
ATOM 3148 C CA . ARG A 1 407 ? 7.680 3.989 14.044 1.00 48.44 407 ARG A CA 1
ATOM 3149 C C . ARG A 1 407 ? 6.436 4.353 14.863 1.00 48.44 407 ARG A C 1
ATOM 3151 O O . ARG A 1 407 ? 6.219 5.537 15.126 1.00 48.44 407 ARG A O 1
ATOM 3158 N N . ALA A 1 408 ? 5.666 3.366 15.327 1.00 44.12 408 ALA A N 1
ATOM 3159 C CA . ALA A 1 408 ? 4.513 3.598 16.204 1.00 44.12 408 ALA A CA 1
ATOM 3160 C C . ALA A 1 408 ? 4.928 4.236 17.549 1.00 44.12 408 ALA A C 1
ATOM 3162 O O . ALA A 1 408 ? 4.328 5.217 17.996 1.00 44.12 408 ALA A O 1
ATOM 3163 N N . THR A 1 409 ? 6.011 3.745 18.154 1.00 38.78 409 THR A N 1
ATOM 3164 C CA . THR A 1 409 ? 6.556 4.245 19.427 1.00 38.78 409 THR A CA 1
ATOM 3165 C C . THR A 1 409 ? 7.160 5.644 19.287 1.00 38.78 409 THR A C 1
ATOM 3167 O O . THR A 1 409 ? 6.961 6.481 20.166 1.00 38.78 409 THR A O 1
ATOM 3170 N N . LEU A 1 410 ? 7.841 5.955 18.178 1.00 41.34 410 LEU A N 1
ATOM 3171 C CA . LEU A 1 410 ? 8.345 7.309 17.902 1.00 41.34 410 LEU A CA 1
ATOM 3172 C C . LEU A 1 410 ? 7.209 8.331 17.725 1.00 41.34 410 LEU A C 1
ATOM 3174 O O . LEU A 1 410 ? 7.354 9.478 18.155 1.00 41.34 410 LEU A O 1
ATOM 3178 N N . ALA A 1 411 ? 6.070 7.918 17.159 1.00 41.28 411 ALA A N 1
ATOM 3179 C CA . ALA A 1 411 ? 4.869 8.750 17.069 1.00 41.28 411 ALA A CA 1
ATOM 3180 C C . ALA A 1 411 ? 4.173 8.966 18.432 1.00 41.28 411 ALA A C 1
ATOM 3182 O O . ALA A 1 411 ? 3.534 9.999 18.629 1.00 41.28 411 ALA A O 1
ATOM 3183 N N . LEU A 1 412 ? 4.317 8.030 19.380 1.00 37.91 412 LEU A N 1
ATOM 3184 C CA . LEU A 1 412 ? 3.803 8.151 20.752 1.00 37.91 412 LEU A CA 1
ATOM 3185 C C . LEU A 1 412 ? 4.725 8.999 21.652 1.00 37.91 412 LEU A C 1
ATOM 3187 O O . LEU A 1 412 ? 4.265 9.921 22.325 1.00 37.91 412 LEU A O 1
ATOM 3191 N N . ASN A 1 413 ? 6.035 8.736 21.640 1.00 33.75 413 ASN A N 1
ATOM 3192 C CA . ASN A 1 413 ? 6.984 9.312 22.603 1.00 33.75 413 ASN A CA 1
ATOM 3193 C C . ASN A 1 413 ? 7.321 10.798 22.381 1.00 33.75 413 ASN A C 1
ATOM 3195 O O . ASN A 1 413 ? 7.915 11.414 23.263 1.00 33.75 413 ASN A O 1
ATOM 3199 N N . ARG A 1 414 ? 6.932 11.414 21.254 1.00 39.84 414 ARG A N 1
ATOM 3200 C CA . ARG A 1 414 ? 7.122 12.864 21.033 1.00 39.84 414 ARG A CA 1
ATOM 3201 C C . ARG A 1 414 ? 6.086 13.760 21.729 1.00 39.84 414 ARG A C 1
ATOM 3203 O O . ARG A 1 414 ? 6.217 14.976 21.661 1.00 39.84 414 ARG A O 1
ATOM 3210 N N . GLN A 1 415 ? 5.080 13.203 22.411 1.00 38.78 415 GLN A N 1
ATOM 3211 C CA . GLN A 1 415 ? 3.986 13.982 23.018 1.00 38.78 415 GLN A CA 1
ATOM 3212 C C . GLN A 1 415 ? 4.115 14.249 24.534 1.00 38.78 415 GLN A C 1
ATOM 3214 O O . GLN A 1 415 ? 3.110 14.533 25.186 1.00 38.78 415 GLN A O 1
ATOM 3219 N N . SER A 1 416 ? 5.307 14.169 25.142 1.00 32.28 416 SER A N 1
ATOM 3220 C CA . SER A 1 416 ? 5.477 14.531 26.562 1.00 32.28 416 SER A CA 1
ATOM 3221 C C . SER A 1 416 ? 6.885 14.989 26.956 1.00 32.28 416 SER A C 1
ATOM 3223 O O . SER A 1 416 ? 7.881 14.533 26.412 1.00 32.28 416 SER A O 1
ATOM 3225 N N . VAL A 1 417 ? 6.916 15.847 27.986 1.00 29.38 417 VAL A N 1
ATOM 3226 C CA . VAL A 1 417 ? 8.086 16.411 28.691 1.00 29.38 417 VAL A CA 1
ATOM 3227 C C . VAL A 1 417 ? 8.959 17.387 27.879 1.00 29.38 417 VAL A C 1
ATOM 3229 O O . VAL A 1 417 ? 9.960 17.007 27.288 1.00 29.38 417 VAL A O 1
ATOM 3232 N N . TYR A 1 418 ? 8.661 18.689 27.978 1.00 28.75 418 TYR A N 1
ATOM 3233 C CA . TYR A 1 418 ? 9.428 19.596 28.858 1.00 28.75 418 TYR A CA 1
ATOM 3234 C C . TYR A 1 418 ? 8.681 20.935 29.074 1.00 28.75 418 TYR A C 1
ATOM 3236 O O . TYR A 1 418 ? 8.161 21.495 28.109 1.00 28.75 418 TYR A O 1
ATOM 3244 N N . PRO A 1 419 ? 8.609 21.485 30.306 1.00 31.23 419 PRO A N 1
ATOM 3245 C CA . PRO A 1 419 ? 8.163 22.863 30.525 1.00 31.23 419 PRO A CA 1
ATOM 3246 C C . PRO A 1 419 ? 9.199 23.867 29.991 1.00 31.23 419 PRO A C 1
ATOM 3248 O O . PRO A 1 419 ? 10.404 23.630 30.057 1.00 31.23 419 PRO A O 1
ATOM 3251 N N . GLY A 1 420 ? 8.724 24.991 29.453 1.00 31.20 420 GLY A N 1
ATOM 3252 C CA . GLY A 1 420 ? 9.564 25.927 28.707 1.00 31.20 420 GLY A CA 1
ATOM 3253 C C . GLY A 1 420 ? 10.424 26.859 29.564 1.00 31.20 420 GLY A C 1
ATOM 3254 O O . GLY A 1 420 ? 10.023 27.288 30.644 1.00 31.20 420 GLY A O 1
ATOM 3255 N N . ASN A 1 421 ? 11.577 27.250 29.015 1.00 27.75 421 ASN A N 1
ATOM 3256 C CA . ASN A 1 421 ? 12.274 28.482 29.376 1.00 27.75 421 ASN A CA 1
ATOM 3257 C C . ASN A 1 421 ? 13.155 28.922 28.188 1.00 27.75 421 ASN A C 1
ATOM 3259 O O . ASN A 1 421 ? 14.030 28.166 27.774 1.00 27.75 421 ASN A O 1
ATOM 3263 N N . TYR A 1 422 ? 12.922 30.112 27.624 1.00 29.25 422 TYR A N 1
ATOM 3264 C CA . TYR A 1 422 ? 13.696 30.651 26.493 1.00 29.25 422 TYR A CA 1
ATOM 3265 C C . TYR A 1 422 ? 14.565 31.831 26.953 1.00 29.25 422 TYR A C 1
ATOM 3267 O O . TYR A 1 422 ? 14.033 32.919 27.184 1.00 29.25 422 TYR A O 1
ATOM 3275 N N . PRO A 1 423 ? 15.899 31.677 27.039 1.00 29.95 423 PRO A N 1
ATOM 3276 C CA . PRO A 1 423 ? 16.806 32.807 27.162 1.00 29.95 423 PRO A CA 1
ATOM 3277 C C . PRO A 1 423 ? 16.946 33.491 25.797 1.00 29.95 423 PRO A C 1
ATOM 3279 O O . PRO A 1 423 ? 17.427 32.891 24.836 1.00 29.95 423 PRO A O 1
ATOM 3282 N N . SER A 1 424 ? 16.571 34.766 25.706 1.00 39.66 424 SER A N 1
ATOM 3283 C CA . SER A 1 424 ? 16.963 35.604 24.570 1.00 39.66 424 SER A CA 1
ATOM 3284 C C . SER A 1 424 ? 18.468 35.862 24.615 1.00 39.66 424 SER A C 1
ATOM 3286 O O . SER A 1 424 ? 18.928 36.454 25.589 1.00 39.66 424 SER A O 1
ATOM 3288 N N . ASN A 1 425 ? 19.202 35.483 23.561 1.00 30.22 425 ASN A N 1
ATOM 3289 C CA . ASN A 1 425 ? 20.315 36.248 22.969 1.00 30.22 425 ASN A CA 1
ATOM 3290 C C . ASN A 1 425 ? 20.993 35.460 21.834 1.00 30.22 425 ASN A C 1
ATOM 3292 O O . ASN A 1 425 ? 21.443 34.345 22.063 1.00 30.22 425 ASN A O 1
ATOM 3296 N N . TYR A 1 426 ? 21.142 36.071 20.653 1.00 29.58 426 TYR A N 1
ATOM 3297 C CA . TYR A 1 426 ? 22.440 36.449 20.054 1.00 29.58 426 TYR A CA 1
ATOM 3298 C C . TYR A 1 426 ? 22.188 37.303 18.781 1.00 29.58 426 TYR A C 1
ATOM 3300 O O . TYR A 1 426 ? 21.217 37.039 18.071 1.00 29.58 426 TYR A O 1
ATOM 3308 N N . PRO A 1 427 ? 22.988 38.351 18.484 1.00 33.06 427 PRO A N 1
ATOM 3309 C CA . PRO A 1 427 ? 22.772 39.231 17.324 1.00 33.06 427 PRO A CA 1
ATOM 3310 C C . PRO A 1 427 ? 23.545 38.786 16.066 1.00 33.06 427 PRO A C 1
ATOM 3312 O O . PRO A 1 427 ? 24.601 38.167 16.176 1.00 33.06 427 PRO A O 1
ATOM 3315 N N . GLY A 1 428 ? 23.067 39.159 14.866 1.00 29.52 428 GLY A N 1
ATOM 3316 C CA . GLY A 1 428 ? 23.689 38.732 13.598 1.00 29.52 428 GLY A CA 1
ATOM 3317 C C . GLY A 1 428 ? 23.179 39.408 12.313 1.00 29.52 428 GLY A C 1
ATOM 3318 O O . GLY A 1 428 ? 22.562 38.760 11.481 1.00 29.52 428 GLY A O 1
ATOM 3319 N N . THR A 1 429 ? 23.451 40.708 12.162 1.00 30.39 429 THR A N 1
ATOM 3320 C CA . THR A 1 429 ? 23.783 41.409 10.891 1.00 30.39 429 THR A CA 1
ATOM 3321 C C . THR A 1 429 ? 23.245 40.886 9.536 1.00 30.39 429 THR A C 1
ATOM 3323 O O . THR A 1 429 ? 23.794 39.946 8.963 1.00 30.39 429 THR A O 1
ATOM 3326 N N . TYR A 1 430 ? 22.324 41.639 8.917 1.00 34.72 430 TYR A N 1
ATOM 3327 C CA . TYR A 1 430 ? 22.054 41.597 7.467 1.00 34.72 430 TYR A CA 1
ATOM 3328 C C . TYR A 1 430 ? 22.932 42.604 6.692 1.00 34.72 430 TYR A C 1
ATOM 3330 O O . TYR A 1 430 ? 23.061 43.744 7.149 1.00 34.72 430 TYR A O 1
ATOM 3338 N N . PRO A 1 431 ? 23.438 42.270 5.488 1.00 39.41 431 PRO A N 1
ATOM 3339 C CA . PRO A 1 431 ? 23.984 43.241 4.541 1.00 39.41 431 PRO A CA 1
ATOM 3340 C C . PRO A 1 431 ? 23.036 43.547 3.359 1.00 39.41 431 PRO A C 1
ATOM 3342 O O . PRO A 1 431 ? 22.633 42.655 2.624 1.00 39.41 431 PRO A O 1
ATOM 3345 N N . ALA A 1 432 ? 22.741 44.842 3.200 1.00 31.33 432 ALA A N 1
ATOM 3346 C CA . ALA A 1 432 ? 22.389 45.618 1.995 1.00 31.33 432 ALA A CA 1
ATOM 3347 C C . ALA A 1 432 ? 21.728 44.957 0.753 1.00 31.33 432 ALA A C 1
ATOM 3349 O O . ALA A 1 432 ? 22.273 44.069 0.106 1.00 31.33 432 ALA A O 1
ATOM 3350 N N . ALA A 1 433 ? 20.626 45.570 0.302 1.00 34.16 433 ALA A N 1
ATOM 3351 C CA . ALA A 1 433 ? 20.026 45.357 -1.019 1.00 34.16 433 ALA A CA 1
ATOM 3352 C C . ALA A 1 433 ? 20.750 46.127 -2.149 1.00 34.16 433 ALA A C 1
ATOM 3354 O O . ALA A 1 433 ? 21.480 47.084 -1.888 1.00 34.16 433 ALA A O 1
ATOM 3355 N N . TRP A 1 434 ? 20.445 45.779 -3.406 1.00 30.17 434 TRP A N 1
ATOM 3356 C CA . TRP A 1 434 ? 20.616 46.646 -4.586 1.00 30.17 434 TRP A CA 1
ATOM 3357 C C . TRP A 1 434 ? 19.287 46.767 -5.371 1.00 30.17 434 TRP A C 1
ATOM 3359 O O . TRP A 1 434 ? 18.402 45.934 -5.163 1.00 30.17 434 TRP A O 1
ATOM 3369 N N . PRO A 1 435 ? 19.074 47.827 -6.183 1.00 45.56 435 PRO A N 1
ATOM 3370 C CA . PRO A 1 435 ? 17.732 48.398 -6.329 1.00 45.56 435 PRO A CA 1
ATOM 3371 C C . PRO A 1 435 ? 17.156 48.434 -7.757 1.00 45.56 435 PRO A C 1
ATOM 3373 O O . PRO A 1 435 ? 17.886 48.455 -8.743 1.00 45.56 435 PRO A O 1
ATOM 3376 N N . GLY A 1 436 ? 15.839 48.663 -7.829 1.00 30.50 436 GLY A N 1
ATOM 3377 C CA . GLY A 1 436 ? 15.276 49.640 -8.771 1.00 30.50 436 GLY A CA 1
ATOM 3378 C C . GLY A 1 436 ? 14.389 49.122 -9.908 1.00 30.50 436 GLY A C 1
ATOM 3379 O O . GLY A 1 436 ? 14.879 48.614 -10.908 1.00 30.50 436 GLY A O 1
ATOM 3380 N N . ASN A 1 437 ? 13.091 49.436 -9.829 1.00 32.28 437 ASN A N 1
ATOM 3381 C CA . ASN A 1 437 ? 12.361 50.045 -10.950 1.00 32.28 437 ASN A CA 1
ATOM 3382 C C . ASN A 1 437 ? 11.185 50.902 -10.400 1.00 32.28 437 ASN A C 1
ATOM 3384 O O . ASN A 1 437 ? 10.695 50.578 -9.314 1.00 32.28 437 ASN A O 1
ATOM 3388 N N . PRO A 1 438 ? 10.758 52.011 -11.045 1.00 46.59 438 PRO A N 1
ATOM 3389 C CA . PRO A 1 438 ? 9.923 53.031 -10.393 1.00 46.59 438 PRO A CA 1
ATOM 3390 C C . PRO A 1 438 ? 8.446 53.089 -10.847 1.00 46.59 438 PRO A C 1
ATOM 3392 O O . PRO A 1 438 ? 8.062 52.527 -11.867 1.00 46.59 438 PRO A O 1
ATOM 3395 N N . THR A 1 439 ? 7.673 53.921 -10.127 1.00 35.38 439 THR A N 1
ATOM 3396 C CA . THR A 1 439 ? 6.401 54.592 -10.516 1.00 35.38 439 THR A CA 1
ATOM 3397 C C . THR A 1 439 ? 5.137 53.755 -10.805 1.00 35.38 439 THR A C 1
ATOM 3399 O O . THR A 1 439 ? 5.081 52.971 -11.742 1.00 35.38 439 THR A O 1
ATOM 3402 N N . GLY A 1 440 ? 4.067 54.036 -10.038 1.00 31.55 440 GLY A N 1
ATOM 3403 C CA . GLY A 1 440 ? 2.656 53.769 -10.397 1.00 31.55 440 GLY A CA 1
ATOM 3404 C C . GLY A 1 440 ? 2.018 54.969 -11.138 1.00 31.55 440 GLY A C 1
ATOM 3405 O O . GLY A 1 440 ? 2.772 55.673 -11.811 1.00 31.55 440 GLY A O 1
ATOM 3406 N N . PRO A 1 441 ? 0.702 55.288 -11.002 1.00 45.66 441 PRO A N 1
ATOM 3407 C CA . PRO A 1 441 ? -0.303 54.795 -10.037 1.00 45.66 441 PRO A CA 1
ATOM 3408 C C . PRO A 1 441 ? -1.592 54.197 -10.682 1.00 45.66 441 PRO A C 1
ATOM 3410 O O . PRO A 1 441 ? -1.688 54.072 -11.897 1.00 45.66 441 PRO A O 1
ATOM 3413 N N . GLY A 1 442 ? -2.594 53.829 -9.861 1.00 31.78 442 GLY A N 1
ATOM 3414 C CA . GLY A 1 442 ? -3.979 53.504 -10.290 1.00 31.78 442 GLY A CA 1
ATOM 3415 C C . GLY A 1 442 ? -4.906 54.743 -10.287 1.00 31.78 442 GLY A C 1
ATOM 3416 O O . GLY A 1 442 ? -4.405 55.831 -10.569 1.00 31.78 442 GLY A O 1
ATOM 3417 N N . PRO A 1 443 ? -6.199 54.667 -9.870 1.00 50.22 443 PRO A N 1
ATOM 3418 C CA . PRO A 1 443 ? -7.023 53.476 -9.578 1.00 50.22 443 PRO A CA 1
ATOM 3419 C C . PRO A 1 443 ? -8.531 53.568 -9.987 1.00 50.22 443 PRO A C 1
ATOM 3421 O O . PRO A 1 443 ? -9.228 54.504 -9.609 1.00 50.22 443 PRO A O 1
ATOM 3424 N N . TYR A 1 444 ? -9.089 52.530 -10.625 1.00 36.16 444 TYR A N 1
ATOM 3425 C CA . TYR A 1 444 ? -10.544 52.248 -10.730 1.00 36.16 444 TYR A CA 1
ATOM 3426 C C . TYR A 1 444 ? -10.732 50.719 -10.894 1.00 36.16 444 TYR A C 1
ATOM 3428 O O . TYR A 1 444 ? -9.827 50.064 -11.400 1.00 36.16 444 TYR A O 1
ATOM 3436 N N . GLY A 1 445 ? -11.832 50.057 -10.517 1.00 30.80 445 GLY A N 1
ATOM 3437 C CA . GLY A 1 445 ? -13.048 50.516 -9.836 1.00 30.80 445 GLY A CA 1
ATOM 3438 C C . GLY A 1 445 ? -14.295 49.783 -10.363 1.00 30.80 445 GLY A C 1
ATOM 3439 O O . GLY A 1 445 ? -14.683 50.019 -11.501 1.00 30.80 445 GLY A O 1
ATOM 3440 N N . GLY A 1 446 ? -14.941 48.933 -9.550 1.00 30.25 446 GLY A N 1
ATOM 3441 C CA . GLY A 1 446 ? -16.260 48.353 -9.868 1.00 30.25 446 GLY A CA 1
ATOM 3442 C C . GLY A 1 446 ? -16.422 46.841 -9.642 1.00 30.25 446 GLY A C 1
ATOM 3443 O O . GLY A 1 446 ? -15.636 46.029 -10.119 1.00 30.25 446 GLY A O 1
ATOM 3444 N N . ALA A 1 447 ? -17.505 46.481 -8.952 1.00 33.28 447 ALA A N 1
ATOM 3445 C CA . ALA A 1 447 ? -18.111 45.150 -8.840 1.00 33.28 447 ALA A CA 1
ATOM 3446 C C . ALA A 1 447 ? -19.606 45.344 -8.479 1.00 33.28 447 ALA A C 1
ATOM 3448 O O . ALA A 1 447 ? -19.961 46.456 -8.076 1.00 33.28 447 ALA A O 1
ATOM 3449 N N . PRO A 1 448 ? -20.485 44.319 -8.519 1.00 46.66 448 PRO A N 1
ATOM 3450 C CA . PRO A 1 448 ? -20.366 42.988 -9.123 1.00 46.66 448 PRO A CA 1
ATOM 3451 C C . PRO A 1 448 ? -21.408 42.755 -10.250 1.00 46.66 448 PRO A C 1
ATOM 3453 O O . PRO A 1 448 ? -22.285 43.583 -10.481 1.00 46.66 448 PRO A O 1
ATOM 3456 N N . GLY A 1 449 ? -21.360 41.601 -10.930 1.00 32.47 449 GLY A N 1
ATOM 3457 C CA . GLY A 1 449 ? -22.325 41.234 -11.981 1.00 32.47 449 GLY A CA 1
ATOM 3458 C C . GLY A 1 449 ? -22.864 39.808 -11.843 1.00 32.47 449 GLY A C 1
ATOM 3459 O O . GLY A 1 449 ? -22.241 38.861 -12.311 1.00 32.47 449 GLY A O 1
ATOM 3460 N N . THR A 1 450 ? -24.034 39.640 -11.226 1.00 36.88 450 THR A N 1
ATOM 3461 C CA . THR A 1 450 ? -24.729 38.346 -11.120 1.00 36.88 450 THR A CA 1
ATOM 3462 C C . THR A 1 450 ? -25.481 37.981 -12.403 1.00 36.88 450 THR A C 1
ATOM 3464 O O . THR A 1 450 ? -26.243 38.784 -12.940 1.00 36.88 450 THR A O 1
ATOM 3467 N N . ARG A 1 451 ? -25.389 36.714 -12.829 1.00 36.44 451 ARG A N 1
ATOM 3468 C CA . ARG A 1 451 ? -26.431 36.062 -13.641 1.00 36.44 451 ARG A CA 1
ATOM 3469 C C . ARG A 1 451 ? -26.701 34.639 -13.158 1.00 36.44 451 ARG A C 1
ATOM 3471 O O . ARG A 1 451 ? -25.783 33.866 -12.920 1.00 36.44 451 ARG A O 1
ATOM 3478 N N . ARG A 1 452 ? -27.990 34.317 -13.038 1.00 36.62 452 ARG A N 1
ATOM 3479 C CA . ARG A 1 452 ? -28.516 32.951 -12.926 1.00 36.62 452 ARG A CA 1
ATOM 3480 C C . ARG A 1 452 ? -28.741 32.375 -14.326 1.00 36.62 452 ARG A C 1
ATOM 3482 O O . ARG A 1 452 ? -29.138 33.127 -15.213 1.00 36.62 452 ARG A O 1
ATOM 3489 N N . GLY A 1 453 ? -28.729 31.046 -14.414 1.00 31.30 453 GLY A N 1
ATOM 3490 C CA . GLY A 1 453 ? -29.839 30.328 -15.044 1.00 31.30 453 GLY A CA 1
ATOM 3491 C C . GLY A 1 453 ? -29.489 29.397 -16.200 1.00 31.30 453 GLY A C 1
ATOM 3492 O O . GLY A 1 453 ? -29.149 29.892 -17.265 1.00 31.30 453 GLY A O 1
ATOM 3493 N N . LEU A 1 454 ? -29.780 28.106 -15.972 1.00 39.75 454 LEU A N 1
ATOM 3494 C CA . LEU A 1 454 ? -30.174 27.070 -16.945 1.00 39.75 454 LEU A CA 1
ATOM 3495 C C . LEU A 1 454 ? -29.100 26.691 -17.996 1.00 39.75 454 LEU A C 1
ATOM 3497 O O . LEU A 1 454 ? -28.403 27.541 -18.536 1.00 39.75 454 LEU A O 1
ATOM 3501 N N . ILE A 1 455 ? -28.923 25.417 -18.345 1.00 42.78 455 ILE A N 1
ATOM 3502 C CA . ILE A 1 455 ? -29.792 24.235 -18.167 1.00 42.78 455 ILE A CA 1
ATOM 3503 C C . ILE A 1 455 ? -29.099 23.196 -17.282 1.00 42.78 455 ILE A C 1
ATOM 3505 O O . ILE A 1 455 ? -27.900 22.950 -17.526 1.00 42.78 455 ILE A O 1
#

Sequence (455 aa):
MTPTLLEVYRQLLKTANLTVTADNMISGTILAETEPVLVEGKRLVLPTPEFQAMDKSEIVLFHPLSEMITRGKSPVLEKFRSLLIYRFNEVASGHIVKLLRIAVEKENHKHLTPDQSEFLSLVKHADQSTRDLASKVLDAMEVGQTARQIVTLFLKKTGLVAGKSHKRVGVVSFPLYEELKKPEHDIWGIKCRVKDKETLAALLEFIFPRIGEAQAYDRGTDSDIAPNLHALMQASLGIIQALNDITEKFESQISTPEVPASVHLIDADWQETFMNLGMMQAQIWRVPPQAGNEGVPWDEPEPAASTTQAPQPADHAPRPVAASAPGVHVPPARVSLDEVMARGASAAQSQAQPQPQPQPPQSDLRYTDRGLDFSSVIRSNPALASVEPFAPVQPPPPPQTSEWAQRATLALNRQSVYPGNYPSNYPGTYPAAWPGNPTGPGPYGGAPGTRRGLI